Protein AF-0000000077053257 (afdb_homodimer)

Foldseek 3Di:
DAFLLNVLVVQAQEEAEALDQVLCQVLQGQEYEYFLQRLLVVCPDPVCVVLLVVLLVVLCVPQPPDPVSSLVSSVLSSQLSSLVSNCVRHVAAYEGEDQLVCQQPLVVLLVSLVVSQVSNVVVVHHLRRYAYEGELAPSRLNSQLVCVVVVNAYEHELAAALLSLLSNLVSLHQEYEQEQVLLQVLVCVVVVNDDGDQQQRRPSLVRLLQSQQQCLQAVRNHAYEYEHDDAVRVVLSARNGHYYHDYSVRSVVRRPHPDDRPDDGDDNVPRHDPDYRDYDDNVRSVVVCVVVPSSVVSSVVVSVVSNVSSVVSSVVSVVVD/DQFLLNVLVVQAQEEAEALDQVLCQVLQGQEYEYFLQRLLVVCPDPVCVVLLVVLLVVLCVPQPPDPVSSLVSSVLSSQLSSLVSNCVRHVAAYEGEDQLVCQQPLVVLLVSLVVSQVSNVVVVHHLRRYAYEGELDPSRLVSQLVCVVVVNAYEHELAAALLSLLSNLVSLHQEYEQEQVLLQVLVCVVVVNDDGDQQQRRPSLVRLLQSQQQCLQAVRNYAYEYEHDDAVRVVLSARNGHYYHDYSVRSVVRRPHPDDRPDDGDDNVPRHDPDYRDYDDNVRSVVVCVVVPSSVVSSVVVSVVSNVSSVVSSVVSVVVD

Organism: Blastocystis hominis (NCBI:txid12968)

pLDDT: mean 96.33, std 3.47, range [68.38, 98.94]

Structure (mmCIF, N/CA/C/O backbone):
data_AF-0000000077053257-model_v1
#
loop_
_entity.id
_entity.type
_entity.pdbx_description
1 polymer Transaldolase
#
loop_
_atom_site.group_PDB
_atom_site.id
_atom_site.type_symbol
_atom_site.label_atom_id
_atom_site.label_alt_id
_atom_site.label_comp_id
_atom_site.label_asym_id
_atom_site.label_entity_id
_atom_site.label_seq_id
_atom_site.pdbx_PDB_ins_code
_atom_site.Cartn_x
_atom_site.Cartn_y
_atom_site.Cartn_z
_atom_site.occupancy
_atom_site.B_iso_or_equiv
_atom_site.auth_seq_id
_atom_site.auth_comp_id
_atom_site.auth_asym_id
_atom_site.auth_atom_id
_atom_site.pdbx_PDB_model_num
ATOM 1 N N . MET A 1 1 ? 15.492 33.375 32.688 1 68.5 1 MET A N 1
ATOM 2 C CA . MET A 1 1 ? 16.359 32.438 31.984 1 68.5 1 MET A CA 1
ATOM 3 C C . MET A 1 1 ? 15.648 31.859 30.766 1 68.5 1 MET A C 1
ATOM 5 O O . MET A 1 1 ? 14.422 31.688 30.781 1 68.5 1 MET A O 1
ATOM 9 N N . SER A 1 2 ? 16.297 31.734 29.609 1 90.5 2 SER A N 1
ATOM 10 C CA . SER A 1 2 ? 15.695 31.297 28.359 1 90.5 2 SER A CA 1
ATOM 11 C C . SER A 1 2 ? 15.234 29.844 28.438 1 90.5 2 SER A C 1
ATOM 13 O O . SER A 1 2 ? 15.961 28.984 28.953 1 90.5 2 SER A O 1
ATOM 15 N N . SER A 1 3 ? 14 29.578 28.172 1 94.75 3 SER A N 1
ATOM 16 C CA . SER A 1 3 ? 13.445 28.234 28.188 1 94.75 3 SER A CA 1
ATOM 17 C C . SER A 1 3 ? 14.023 27.375 27.078 1 94.75 3 SER A C 1
ATOM 19 O O . SER A 1 3 ? 14.711 27.875 26.188 1 94.75 3 SER A O 1
ATOM 21 N N . ARG A 1 4 ? 13.859 26.078 27.203 1 95.88 4 ARG A N 1
ATOM 22 C CA . ARG A 1 4 ? 14.266 25.188 26.125 1 95.88 4 ARG A CA 1
ATOM 23 C C . ARG A 1 4 ? 13.555 25.531 24.812 1 95.88 4 ARG A C 1
ATOM 25 O O . ARG A 1 4 ? 14.125 25.391 23.734 1 95.88 4 ARG A O 1
ATOM 32 N N . LEU A 1 5 ? 12.305 25.906 24.953 1 95.75 5 LEU A N 1
ATOM 33 C CA . LEU A 1 5 ? 11.555 26.344 23.781 1 95.75 5 LEU A CA 1
ATOM 34 C C . LEU A 1 5 ? 12.227 27.547 23.125 1 95.75 5 LEU A C 1
ATOM 36 O O . LEU A 1 5 ? 12.344 27.594 21.891 1 95.75 5 LEU A O 1
ATOM 40 N N . ASP A 1 6 ? 12.641 28.469 23.953 1 95.25 6 ASP A N 1
ATOM 41 C CA . ASP A 1 6 ? 13.352 29.641 23.438 1 95.25 6 ASP A CA 1
ATOM 42 C C . ASP A 1 6 ? 14.633 29.234 22.719 1 95.25 6 ASP A C 1
ATOM 44 O O . ASP A 1 6 ? 14.953 29.781 21.672 1 95.25 6 ASP A O 1
ATOM 48 N N . LYS A 1 7 ? 15.336 28.328 23.328 1 95.75 7 LYS A N 1
ATOM 49 C CA . LYS A 1 7 ? 16.594 27.875 22.766 1 95.75 7 LYS A CA 1
ATOM 50 C C . LYS A 1 7 ? 16.375 27.203 21.406 1 95.75 7 LYS A C 1
ATOM 52 O O . LYS A 1 7 ? 17.141 27.438 20.469 1 95.75 7 LYS A O 1
ATOM 57 N N . ILE A 1 8 ? 15.391 26.328 21.281 1 96.12 8 ILE A N 1
ATOM 58 C CA . ILE A 1 8 ? 15.055 25.656 20.031 1 96.12 8 ILE A CA 1
ATOM 59 C C . ILE A 1 8 ? 14.633 26.672 18.984 1 96.12 8 ILE A C 1
ATOM 61 O O . ILE A 1 8 ? 15.016 26.578 17.812 1 96.12 8 ILE A O 1
ATOM 65 N N . SER A 1 9 ? 13.883 27.703 19.391 1 94.69 9 SER A N 1
ATOM 66 C CA . SER A 1 9 ? 13.305 28.703 18.5 1 94.69 9 SER A CA 1
ATOM 67 C C . SER A 1 9 ? 14.391 29.562 17.859 1 94.69 9 SER A C 1
ATOM 69 O O . SER A 1 9 ? 14.133 30.25 16.875 1 94.69 9 SER A O 1
ATOM 71 N N . ALA A 1 10 ? 15.578 29.5 18.391 1 93.31 10 ALA A N 1
ATOM 72 C CA . ALA A 1 10 ? 16.688 30.297 17.875 1 93.31 10 ALA A CA 1
ATOM 73 C C . ALA A 1 10 ? 17.172 29.734 16.531 1 93.31 10 ALA A C 1
ATOM 75 O O . ALA A 1 10 ? 17.766 30.453 15.727 1 93.31 10 ALA A O 1
ATOM 76 N N . PHE A 1 11 ? 16.875 28.422 16.297 1 92.88 11 PHE A N 1
ATOM 77 C CA . PHE A 1 11 ? 17.422 27.828 15.086 1 92.88 11 PHE A CA 1
ATOM 78 C C . PHE A 1 11 ? 16.344 27.109 14.289 1 92.88 11 PHE A C 1
ATOM 80 O O . PHE A 1 11 ? 16.562 26.75 13.125 1 92.88 11 PHE A O 1
ATOM 87 N N . THR A 1 12 ? 15.211 26.844 14.867 1 96.06 12 THR A N 1
ATOM 88 C CA . THR A 1 12 ? 14.102 26.141 14.25 1 96.06 12 THR A CA 1
ATOM 89 C C . THR A 1 12 ? 12.812 26.953 14.375 1 96.06 12 THR A C 1
ATOM 91 O O . THR A 1 12 ? 12.516 27.5 15.438 1 96.06 12 THR A O 1
ATOM 94 N N . LYS A 1 13 ? 12.109 27.094 13.312 1 96 13 LYS A N 1
ATOM 95 C CA . LYS A 1 13 ? 10.797 27.734 13.422 1 96 13 LYS A CA 1
ATOM 96 C C . LYS A 1 13 ? 9.781 26.797 14.078 1 96 13 LYS A C 1
ATOM 98 O O . LYS A 1 13 ? 9.555 25.688 13.594 1 96 13 LYS A O 1
ATOM 103 N N . VAL A 1 14 ? 9.195 27.25 15.109 1 95.25 14 VAL A N 1
ATOM 104 C CA . VAL A 1 14 ? 8.25 26.438 15.867 1 95.25 14 VAL A CA 1
ATOM 105 C C . VAL A 1 14 ? 6.84 26.641 15.328 1 95.25 14 VAL A C 1
ATOM 107 O O . VAL A 1 14 ? 6.391 27.781 15.156 1 95.25 14 VAL A O 1
ATOM 110 N N . VAL A 1 15 ? 6.18 25.547 15.008 1 95.75 15 VAL A N 1
ATOM 111 C CA . VAL A 1 15 ? 4.82 25.5 14.484 1 95.75 15 VAL A CA 1
ATOM 112 C C . VAL A 1 15 ? 3.908 24.797 15.484 1 95.75 15 VAL A C 1
ATOM 114 O O . VAL A 1 15 ? 4.305 23.812 16.109 1 95.75 15 VAL A O 1
ATOM 117 N N . ALA A 1 16 ? 2.727 25.312 15.695 1 94 16 ALA A N 1
ATOM 118 C CA . ALA A 1 16 ? 1.785 24.672 16.609 1 94 16 ALA A CA 1
ATOM 119 C C . ALA A 1 16 ? 0.944 23.625 15.883 1 94 16 ALA A C 1
ATOM 121 O O . ALA A 1 16 ? 0.403 23.891 14.812 1 94 16 ALA A O 1
ATOM 122 N N . ASP A 1 17 ? 0.835 22.469 16.453 1 93.75 17 ASP A N 1
ATOM 123 C CA . ASP A 1 17 ? 0.04 21.359 15.922 1 93.75 17 ASP A CA 1
ATOM 124 C C . ASP A 1 17 ? -1.305 21.25 16.641 1 93.75 17 ASP A C 1
ATOM 126 O O . ASP A 1 17 ? -1.546 20.297 17.391 1 93.75 17 ASP A O 1
ATOM 130 N N . THR A 1 18 ? -2.135 22.172 16.438 1 90.12 18 THR A N 1
ATOM 131 C CA . THR A 1 18 ? -3.406 22.219 17.141 1 90.12 18 THR A CA 1
ATOM 132 C C . THR A 1 18 ? -4.41 23.094 16.406 1 90.12 18 THR A C 1
ATOM 134 O O . THR A 1 18 ? -4.02 23.984 15.641 1 90.12 18 THR A O 1
ATOM 137 N N . GLY A 1 19 ? -5.695 22.797 16.547 1 84.25 19 GLY A N 1
ATOM 138 C CA . GLY A 1 19 ? -6.762 23.688 16.141 1 84.25 19 GLY A CA 1
ATOM 139 C C . GLY A 1 19 ? -7.312 24.531 17.281 1 84.25 19 GLY A C 1
ATOM 140 O O . GLY A 1 19 ? -8.242 25.312 17.094 1 84.25 19 GLY A O 1
ATOM 141 N N . ASP A 1 20 ? -6.688 24.375 18.422 1 85.56 20 ASP A N 1
ATOM 142 C CA . ASP A 1 20 ? -7.125 25.078 19.609 1 85.56 20 ASP A CA 1
ATOM 143 C C . ASP A 1 20 ? -6.496 26.469 19.688 1 85.56 20 ASP A C 1
ATOM 145 O O . ASP A 1 20 ? -5.301 26.609 19.969 1 85.56 20 ASP A O 1
ATOM 149 N N . PHE A 1 21 ? -7.34 27.484 19.625 1 90.06 21 PHE A N 1
ATOM 150 C CA . PHE A 1 21 ? -6.863 28.844 19.484 1 90.06 21 PHE A CA 1
ATOM 151 C C . PHE A 1 21 ? -6.176 29.328 20.75 1 90.06 21 PHE A C 1
ATOM 153 O O . PHE A 1 21 ? -5.219 30.094 20.703 1 90.06 21 PHE A O 1
ATOM 160 N N . GLU A 1 22 ? -6.691 28.828 21.891 1 86.69 22 GLU A N 1
ATOM 161 C CA . GLU A 1 22 ? -6.094 29.234 23.156 1 86.69 22 GLU A CA 1
ATOM 162 C C . GLU A 1 22 ? -4.648 28.766 23.266 1 86.69 22 GLU A C 1
ATOM 164 O O . GLU A 1 22 ? -3.783 29.5 23.75 1 86.69 22 GLU A O 1
ATOM 169 N N . SER A 1 23 ? -4.457 27.594 22.844 1 85 23 SER A N 1
ATOM 170 C CA . SER A 1 23 ? -3.1 27.062 22.859 1 85 23 SER A CA 1
ATOM 171 C C . SER A 1 23 ? -2.193 27.812 21.906 1 85 23 SER A C 1
ATOM 173 O O . SER A 1 23 ? -1.011 28.016 22.188 1 85 23 SER A O 1
ATOM 175 N N . ILE A 1 24 ? -2.723 28.203 20.812 1 89.69 24 ILE A N 1
ATOM 176 C CA . ILE A 1 24 ? -1.948 28.953 19.812 1 89.69 24 ILE A CA 1
ATOM 177 C C . ILE A 1 24 ? -1.579 30.328 20.375 1 89.69 24 ILE A C 1
ATOM 179 O O . ILE A 1 24 ? -0.444 30.781 20.219 1 89.69 24 ILE A O 1
ATOM 183 N N . ARG A 1 25 ? -2.461 30.922 21.062 1 90.56 25 ARG A N 1
ATOM 184 C CA . ARG A 1 25 ? -2.207 32.219 21.641 1 90.56 25 ARG A CA 1
ATOM 185 C C . ARG A 1 25 ? -1.138 32.156 22.734 1 90.56 25 ARG A C 1
ATOM 187 O O . ARG A 1 25 ? -0.361 33.094 22.922 1 90.56 25 ARG A O 1
ATOM 194 N N . ALA A 1 26 ? -1.161 31.109 23.422 1 88.81 26 ALA A N 1
ATOM 195 C CA . ALA A 1 26 ? -0.299 30.969 24.578 1 88.81 26 ALA A CA 1
ATOM 196 C C . ALA A 1 26 ? 1.167 30.859 24.172 1 88.81 26 ALA A C 1
ATOM 198 O O . ALA A 1 26 ? 2.049 31.375 24.859 1 88.81 26 ALA A O 1
ATOM 199 N N . TYR A 1 27 ? 1.458 30.219 23.047 1 87.75 27 TYR A N 1
ATOM 200 C CA . TYR A 1 27 ? 2.846 29.891 22.766 1 87.75 27 TYR A CA 1
ATOM 201 C C . TYR A 1 27 ? 3.354 30.672 21.547 1 87.75 27 TYR A C 1
ATOM 203 O O . TYR A 1 27 ? 4.523 30.547 21.172 1 87.75 27 TYR A O 1
ATOM 211 N N . LYS A 1 28 ? 2.57 31.422 20.969 1 85.5 28 LYS A N 1
ATOM 212 C CA . LYS A 1 28 ? 2.885 32.344 19.875 1 85.5 28 LYS A CA 1
ATOM 213 C C . LYS A 1 28 ? 3.73 31.672 18.797 1 85.5 28 LYS A C 1
ATOM 215 O O . LYS A 1 28 ? 4.785 32.188 18.422 1 85.5 28 LYS A O 1
ATOM 220 N N . PRO A 1 29 ? 3.27 30.594 18.297 1 91.5 29 PRO A N 1
ATOM 221 C CA . PRO A 1 29 ? 3.998 29.953 17.203 1 91.5 29 PRO A CA 1
ATOM 222 C C . PRO A 1 29 ? 3.998 30.781 15.922 1 91.5 29 PRO A C 1
ATOM 224 O O . PRO A 1 29 ? 3.158 31.672 15.758 1 91.5 29 PRO A O 1
ATOM 227 N N . VAL A 1 30 ? 4.961 30.531 15.039 1 92.94 30 VAL A N 1
ATOM 228 C CA . VAL A 1 30 ? 5.066 31.281 13.789 1 92.94 30 VAL A CA 1
ATOM 229 C C . VAL A 1 30 ? 3.98 30.812 12.82 1 92.94 30 VAL A C 1
ATOM 231 O O . VAL A 1 30 ? 3.404 31.625 12.094 1 92.94 30 VAL A O 1
ATOM 234 N N . ASP A 1 31 ? 3.764 29.531 12.711 1 95.69 31 ASP A N 1
ATOM 235 C CA . ASP A 1 31 ? 2.801 28.859 11.844 1 95.69 31 ASP A CA 1
ATOM 236 C C . ASP A 1 31 ? 1.923 27.891 12.633 1 95.69 31 ASP A C 1
ATOM 238 O O . ASP A 1 31 ? 2.162 27.656 13.82 1 95.69 31 ASP A O 1
ATOM 242 N N . ALA A 1 32 ? 0.905 27.391 12 1 94.69 32 ALA A N 1
ATOM 243 C CA . ALA A 1 32 ? 0.061 26.359 12.594 1 94.69 32 ALA A CA 1
ATOM 244 C C . ALA A 1 32 ? -0.329 25.312 11.555 1 94.69 32 ALA A C 1
ATOM 246 O O . ALA A 1 32 ? -0.441 25.609 10.367 1 94.69 32 ALA A O 1
ATOM 247 N N . THR A 1 33 ? -0.405 24.141 12 1 93.94 33 THR A N 1
ATOM 248 C CA . THR A 1 33 ? -0.885 23.047 11.148 1 93.94 33 THR A CA 1
ATOM 249 C C . THR A 1 33 ? -2.193 22.484 11.688 1 93.94 33 THR A C 1
ATOM 251 O O . THR A 1 33 ? -2.395 22.406 12.898 1 93.94 33 THR A O 1
ATOM 254 N N . THR A 1 34 ? -3.061 22.156 10.734 1 90.94 34 THR A N 1
ATOM 255 C CA . THR A 1 34 ? -4.273 21.422 11.094 1 90.94 34 THR A CA 1
ATOM 256 C C . THR A 1 34 ? -4.312 20.062 10.391 1 90.94 34 THR A C 1
ATOM 258 O O . THR A 1 34 ? -3.502 19.797 9.5 1 90.94 34 THR A O 1
ATOM 261 N N . ASN A 1 35 ? -5.078 19.172 10.867 1 91.62 35 ASN A N 1
ATOM 262 C CA . ASN A 1 35 ? -5.438 17.906 10.25 1 91.62 35 ASN A CA 1
ATOM 263 C C . ASN A 1 35 ? -6.855 17.484 10.633 1 91.62 35 ASN A C 1
ATOM 265 O O . ASN A 1 35 ? -7.5 18.125 11.461 1 91.62 35 ASN A O 1
ATOM 269 N N . PRO A 1 36 ? -7.398 16.5 9.938 1 92.88 36 PRO A N 1
ATOM 270 C CA . PRO A 1 36 ? -8.781 16.109 10.203 1 92.88 36 PRO A CA 1
ATOM 271 C C . PRO A 1 36 ? -9.047 15.812 11.672 1 92.88 36 PRO A C 1
ATOM 273 O O . PRO A 1 36 ? -10.109 16.141 12.195 1 92.88 36 PRO A O 1
ATOM 276 N N . SER A 1 37 ? -8.102 15.312 12.336 1 92.88 37 SER A N 1
ATOM 277 C CA . SER A 1 37 ? -8.266 14.992 13.75 1 92.88 37 SER A CA 1
ATOM 278 C C . SER A 1 37 ? -8.383 16.266 14.586 1 92.88 37 SER A C 1
ATOM 280 O O . SER A 1 37 ? -9.195 16.328 15.516 1 92.88 37 SER A O 1
ATOM 282 N N . LEU A 1 38 ? -7.582 17.219 14.297 1 91.44 38 LEU A N 1
ATOM 283 C CA . LEU A 1 38 ? -7.574 18.469 15.055 1 91.44 38 LEU A CA 1
ATOM 284 C C . LEU A 1 38 ? -8.844 19.266 14.789 1 91.44 38 LEU A C 1
ATOM 286 O O . LEU A 1 38 ? -9.383 19.906 15.695 1 91.44 38 LEU A O 1
ATOM 290 N N . ILE A 1 39 ? -9.289 19.234 13.539 1 91.62 39 ILE A N 1
ATOM 291 C CA . ILE A 1 39 ? -10.516 19.938 13.18 1 91.62 39 ILE A CA 1
ATOM 292 C C . ILE A 1 39 ? -11.711 19.281 13.875 1 91.62 39 ILE A C 1
ATOM 294 O O . ILE A 1 39 ? -12.594 19.969 14.375 1 91.62 39 ILE A O 1
ATOM 298 N N . LEU A 1 40 ? -11.727 17.906 13.867 1 93.56 40 LEU A N 1
ATOM 299 C CA . LEU A 1 40 ? -12.766 17.172 14.57 1 93.56 40 LEU A CA 1
ATOM 300 C C . LEU A 1 40 ? -12.805 17.547 16.047 1 93.56 40 LEU A C 1
ATOM 302 O O . LEU A 1 40 ? -13.875 17.844 16.578 1 93.56 40 LEU A O 1
ATOM 306 N N . ALA A 1 41 ? -11.648 17.625 16.672 1 91 41 ALA A N 1
ATOM 307 C CA . ALA A 1 41 ? -11.555 17.953 18.094 1 91 41 ALA A CA 1
ATOM 308 C C . ALA A 1 41 ? -12.031 19.375 18.359 1 91 41 ALA A C 1
ATOM 310 O O . ALA A 1 41 ? -12.734 19.625 19.328 1 91 41 ALA A O 1
ATOM 311 N N . ALA A 1 42 ? -11.672 20.281 17.484 1 89 42 ALA A N 1
ATOM 312 C CA . ALA A 1 42 ? -12.023 21.688 17.672 1 89 42 ALA A CA 1
ATOM 313 C C . ALA A 1 42 ? -13.516 21.922 17.406 1 89 42 ALA A C 1
ATOM 315 O O . ALA A 1 42 ? -14.172 22.656 18.156 1 89 42 ALA A O 1
ATOM 316 N N . ALA A 1 43 ? -14.07 21.266 16.406 1 91.06 43 ALA A N 1
ATOM 317 C CA . ALA A 1 43 ? -15.445 21.469 15.953 1 91.06 43 ALA A CA 1
ATOM 318 C C . ALA A 1 43 ? -16.438 20.984 17 1 91.06 43 ALA A C 1
ATOM 320 O O . ALA A 1 43 ? -17.609 21.359 16.984 1 91.06 43 ALA A O 1
ATOM 321 N N . THR A 1 44 ? -15.984 20.156 17.859 1 91.62 44 THR A N 1
ATOM 322 C CA . THR A 1 44 ? -16.875 19.578 18.859 1 91.62 44 THR A CA 1
ATOM 323 C C . THR A 1 44 ? -16.859 20.391 20.141 1 91.62 44 THR A C 1
ATOM 325 O O . THR A 1 44 ? -17.625 20.109 21.078 1 91.62 44 THR A O 1
ATOM 328 N N . LYS A 1 45 ? -16.047 21.406 20.219 1 91.25 45 LYS A N 1
ATOM 329 C CA . LYS A 1 45 ? -16 22.281 21.391 1 91.25 45 LYS A CA 1
ATOM 330 C C . LYS A 1 45 ? -17.062 23.375 21.297 1 91.25 45 LYS A C 1
ATOM 332 O O . LYS A 1 45 ? -17.203 24.031 20.266 1 91.25 45 LYS A O 1
ATOM 337 N N . PRO A 1 46 ? -17.719 23.656 22.422 1 92.12 46 PRO A N 1
ATOM 338 C CA . PRO A 1 46 ? -18.781 24.672 22.406 1 92.12 46 PRO A CA 1
ATOM 339 C C . PRO A 1 46 ? -18.25 26.062 22.047 1 92.12 46 PRO A C 1
ATOM 341 O O . PRO A 1 46 ? -18.969 26.844 21.422 1 92.12 46 PRO A O 1
ATOM 344 N N . GLU A 1 47 ? -17.094 26.328 22.359 1 91.19 47 GLU A N 1
ATOM 345 C CA . GLU A 1 47 ? -16.516 27.656 22.125 1 91.19 47 GLU A CA 1
ATOM 346 C C . GLU A 1 47 ? -16.344 27.938 20.641 1 91.19 47 GLU A C 1
ATOM 348 O O . GLU A 1 47 ? -16.234 29.094 20.234 1 91.19 47 GLU A O 1
ATOM 353 N N . TYR A 1 48 ? -16.438 26.859 19.812 1 92.31 48 TYR A N 1
ATOM 354 C CA . TYR A 1 48 ? -16.234 27.047 18.375 1 92.31 48 TYR A CA 1
ATOM 355 C C . TYR A 1 48 ? -17.531 26.844 17.609 1 92.31 48 TYR A C 1
ATOM 357 O O . TYR A 1 48 ? -17.516 26.734 16.375 1 92.31 48 TYR A O 1
ATOM 365 N N . SER A 1 49 ? -18.688 26.828 18.297 1 94.5 49 SER A N 1
ATOM 366 C CA . SER A 1 49 ? -19.984 26.578 17.688 1 94.5 49 SER A CA 1
ATOM 367 C C . SER A 1 49 ? -20.312 27.641 16.641 1 94.5 49 SER A C 1
ATOM 369 O O . SER A 1 49 ? -20.984 27.359 15.648 1 94.5 49 SER A O 1
ATOM 371 N N . HIS A 1 50 ? -19.828 28.859 16.922 1 95.94 50 HIS A N 1
ATOM 372 C CA . HIS A 1 50 ? -20.109 29.953 15.984 1 95.94 50 HIS A CA 1
ATOM 373 C C . HIS A 1 50 ? -19.438 29.703 14.641 1 95.94 50 HIS A C 1
ATOM 375 O O . HIS A 1 50 ? -19.969 30.109 13.602 1 95.94 50 HIS A O 1
ATOM 381 N N . ILE A 1 51 ? -18.312 29.062 14.617 1 96.62 51 ILE A N 1
ATOM 382 C CA . ILE A 1 51 ? -17.609 28.734 13.383 1 96.62 51 ILE A CA 1
ATOM 383 C C . ILE A 1 51 ? -18.375 27.656 12.633 1 96.62 51 ILE A C 1
ATOM 385 O O . ILE A 1 51 ? -18.531 27.719 11.414 1 96.62 51 ILE A O 1
ATOM 389 N N . VAL A 1 52 ? -18.891 26.688 13.367 1 96.69 52 VAL A N 1
ATOM 390 C CA . VAL A 1 52 ? -19.672 25.609 12.789 1 96.69 52 VAL A CA 1
ATOM 391 C C . VAL A 1 52 ? -20.938 26.156 12.164 1 96.69 52 VAL A C 1
ATOM 393 O O . VAL A 1 52 ? -21.297 25.812 11.039 1 96.69 52 VAL A O 1
ATOM 396 N N . ASP A 1 53 ? -21.562 27.062 12.875 1 97.19 53 ASP A N 1
ATOM 397 C CA . ASP A 1 53 ? -22.797 27.656 12.383 1 97.19 53 ASP A CA 1
ATOM 398 C C . ASP A 1 53 ? -22.547 28.453 11.102 1 97.19 53 ASP A C 1
ATOM 400 O O . ASP A 1 53 ? -23.359 28.391 10.172 1 97.19 53 ASP A O 1
ATOM 404 N N . ALA A 1 54 ? -21.484 29.156 11.141 1 97.94 54 ALA A N 1
ATOM 405 C CA . ALA A 1 54 ? -21.156 29.938 9.961 1 97.94 54 ALA A CA 1
ATOM 406 C C . ALA A 1 54 ? -20.891 29.031 8.758 1 97.94 54 ALA A C 1
ATOM 408 O O . ALA A 1 54 ? -21.281 29.359 7.633 1 97.94 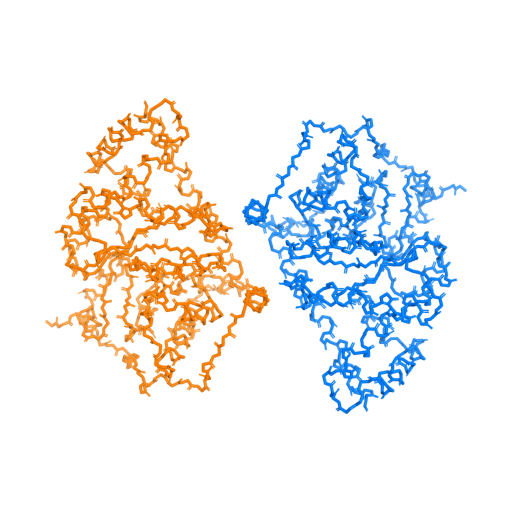54 ALA A O 1
ATOM 409 N N . ALA A 1 55 ? -20.219 27.938 8.953 1 97.88 55 ALA A N 1
ATOM 410 C CA . ALA A 1 55 ? -19.938 26.984 7.883 1 97.88 55 ALA A CA 1
ATOM 411 C C . ALA A 1 55 ? -21.219 26.344 7.355 1 97.88 55 ALA A C 1
ATOM 413 O O . ALA A 1 55 ? -21.359 26.141 6.148 1 97.88 55 ALA A O 1
ATOM 414 N N . ILE A 1 56 ? -22.141 26.062 8.25 1 96 56 ILE A N 1
ATOM 415 C CA . ILE A 1 56 ? -23.422 25.484 7.871 1 96 56 ILE A CA 1
ATOM 416 C C . ILE A 1 56 ? -24.203 26.484 7.004 1 96 56 ILE A C 1
ATOM 418 O O . ILE A 1 56 ? -24.75 26.109 5.969 1 96 56 ILE A O 1
ATOM 422 N N . LYS A 1 57 ? -24.219 27.703 7.465 1 96.56 57 LYS A N 1
ATOM 423 C CA . LYS A 1 57 ? -24.906 28.734 6.699 1 96.56 57 LYS A CA 1
ATOM 424 C C . LYS A 1 57 ? -24.328 28.844 5.289 1 96.56 57 LYS A C 1
ATOM 426 O O . LYS A 1 57 ? -25.078 28.906 4.309 1 96.56 57 LYS A O 1
ATOM 431 N N . TYR A 1 58 ? -23.062 28.891 5.191 1 97.56 58 TYR A N 1
ATOM 432 C CA . TYR A 1 58 ? -22.391 28.969 3.896 1 97.56 58 TYR A CA 1
ATOM 433 C C . TYR A 1 58 ? -22.766 27.781 3.016 1 97.56 58 TYR A C 1
ATOM 435 O O . TYR A 1 58 ? -23.062 27.953 1.831 1 97.56 58 TYR A O 1
ATOM 443 N N . ALA A 1 59 ? -22.688 26.578 3.596 1 97 59 ALA A N 1
ATOM 444 C CA . ALA A 1 59 ? -22.969 25.359 2.838 1 97 59 ALA A CA 1
ATOM 445 C C . ALA A 1 59 ? -24.391 25.375 2.299 1 97 59 ALA A C 1
ATOM 447 O O . ALA A 1 59 ? -24.641 24.953 1.163 1 97 59 ALA A O 1
ATOM 448 N N . ARG A 1 60 ? -25.312 25.859 3.092 1 94.81 60 ARG A N 1
ATOM 449 C CA . ARG A 1 60 ? -26.703 25.938 2.674 1 94.81 60 ARG A CA 1
ATOM 450 C C . ARG A 1 60 ? -26.875 26.922 1.515 1 94.81 60 ARG A C 1
ATOM 452 O O . ARG A 1 60 ? -27.703 26.688 0.625 1 94.81 60 ARG A O 1
ATOM 459 N N . GLU A 1 61 ? -26.109 27.859 1.519 1 95.44 61 GLU A N 1
ATOM 460 C CA . GLU A 1 61 ? -26.219 28.891 0.495 1 95.44 61 GLU A CA 1
ATOM 461 C C . GLU A 1 61 ? -25.562 28.438 -0.812 1 95.44 61 GLU A C 1
ATOM 463 O O . GLU A 1 61 ? -25.953 28.906 -1.891 1 95.44 61 GLU A O 1
ATOM 468 N N . HIS A 1 62 ? -24.641 27.547 -0.762 1 94.69 62 HIS A N 1
ATOM 469 C CA . HIS A 1 62 ? -23.797 27.281 -1.931 1 94.69 62 HIS A CA 1
ATOM 470 C C . HIS A 1 62 ? -24.031 25.875 -2.477 1 94.69 62 HIS A C 1
ATOM 472 O O . HIS A 1 62 ? -23.641 25.578 -3.607 1 94.69 62 HIS A O 1
ATOM 478 N N . ALA A 1 63 ? -24.5 24.844 -1.771 1 90.31 63 ALA A N 1
ATOM 479 C CA . ALA A 1 63 ? -24.594 23.453 -2.213 1 90.31 63 ALA A CA 1
ATOM 480 C C . ALA A 1 63 ? -26.016 23.109 -2.615 1 90.31 63 ALA A C 1
ATOM 482 O O . ALA A 1 63 ? -26.25 22.094 -3.283 1 90.31 63 ALA A O 1
ATOM 483 N N . GLY A 1 64 ? -27.016 23.891 -2.389 1 83.88 64 GLY A N 1
ATOM 484 C CA . GLY A 1 64 ? -28.391 23.562 -2.729 1 83.88 64 GLY A CA 1
ATOM 485 C C . GLY A 1 64 ? -28.953 22.422 -1.911 1 83.88 64 GLY A C 1
ATOM 486 O O . GLY A 1 64 ? -28.703 22.328 -0.707 1 83.88 64 GLY A O 1
ATOM 487 N N . GLU A 1 65 ? -29.703 21.438 -2.629 1 85.12 65 GLU A N 1
ATOM 488 C CA . GLU A 1 65 ? -30.453 20.406 -1.916 1 85.12 65 GLU A CA 1
ATOM 489 C C . GLU A 1 65 ? -29.703 19.078 -1.894 1 85.12 65 GLU A C 1
ATOM 491 O O . GLU A 1 65 ? -30.094 18.141 -1.205 1 85.12 65 GLU A O 1
ATOM 496 N N . ASP A 1 66 ? -28.562 19.047 -2.451 1 90.31 66 ASP A N 1
ATOM 497 C CA . ASP A 1 66 ? -27.781 17.812 -2.473 1 90.31 66 ASP A CA 1
ATOM 498 C C . ASP A 1 66 ? -27.047 17.609 -1.15 1 90.31 66 ASP A C 1
ATOM 500 O O . ASP A 1 66 ? -26.094 18.344 -0.842 1 90.31 66 ASP A O 1
ATOM 504 N N . LYS A 1 67 ? -27.422 16.578 -0.457 1 90.38 67 LYS A N 1
ATOM 505 C CA . LYS A 1 67 ? -26.891 16.344 0.887 1 90.38 67 LYS A CA 1
ATOM 506 C C . LYS A 1 67 ? -25.406 16.047 0.847 1 90.38 67 LYS A C 1
ATOM 508 O O . LYS A 1 67 ? -24.656 16.453 1.739 1 90.38 67 LYS A O 1
ATOM 513 N N . LYS A 1 68 ? -25.031 15.266 -0.164 1 92.62 68 LYS A N 1
ATOM 514 C CA . LYS A 1 68 ? -23.625 14.938 -0.295 1 92.62 68 LYS A CA 1
ATOM 515 C C . LYS A 1 68 ? -22.781 16.188 -0.576 1 92.62 68 LYS A C 1
ATOM 517 O O . LYS A 1 68 ? -21.734 16.375 0.029 1 92.62 68 LYS A O 1
ATOM 522 N N . LEU A 1 69 ? -23.266 17 -1.512 1 94.81 69 LEU A N 1
ATOM 523 C CA . LEU A 1 69 ? -22.562 18.234 -1.843 1 94.81 69 LEU A CA 1
ATOM 524 C C . LEU A 1 69 ? -22.578 19.203 -0.659 1 94.81 69 LEU A C 1
ATOM 526 O O . LEU A 1 69 ? -21.594 19.891 -0.406 1 94.81 69 LEU A O 1
ATOM 530 N N . LEU A 1 70 ? -23.703 19.266 0.014 1 96.19 70 LEU A N 1
ATOM 531 C CA . LEU A 1 70 ? -23.828 20.125 1.189 1 96.19 70 LEU A CA 1
ATOM 532 C C . LEU A 1 70 ? -22.75 19.781 2.221 1 96.19 70 LEU A C 1
ATOM 534 O O . LEU A 1 70 ? -22.078 20.672 2.746 1 96.19 70 LEU A O 1
ATOM 538 N N . MET A 1 71 ? -22.578 18.5 2.52 1 96.62 71 MET A N 1
ATOM 539 C CA . MET A 1 71 ? -21.594 18.047 3.51 1 96.62 71 MET A CA 1
ATOM 540 C C . MET A 1 71 ? -20.172 18.359 3.057 1 96.62 71 MET A C 1
ATOM 542 O O . MET A 1 71 ? -19.344 18.781 3.861 1 96.62 71 MET A O 1
ATOM 546 N N . GLU A 1 72 ? -19.953 18.156 1.792 1 96.38 72 GLU A N 1
ATOM 547 C CA . GLU A 1 72 ? -18.625 18.438 1.245 1 96.38 72 GLU A CA 1
ATOM 548 C C . GLU A 1 72 ? -18.266 19.922 1.383 1 96.38 72 GLU A C 1
ATOM 550 O O . GLU A 1 72 ? -17.172 20.266 1.831 1 96.38 72 GLU A O 1
ATOM 555 N N . VAL A 1 73 ? -19.203 20.781 1.005 1 97.62 73 VAL A N 1
ATOM 556 C CA . VAL A 1 73 ? -19.016 22.219 1.085 1 97.62 73 VAL A CA 1
ATOM 557 C C . VAL A 1 73 ? -18.859 22.641 2.545 1 97.62 73 VAL A C 1
ATOM 559 O O . VAL A 1 73 ? -18.062 23.516 2.869 1 97.62 73 VAL A O 1
ATOM 562 N N . LEU A 1 74 ? -19.641 22.016 3.365 1 97.25 74 LEU A N 1
ATOM 563 C CA . LEU A 1 74 ? -19.609 22.328 4.789 1 97.25 74 LEU A CA 1
ATOM 564 C C . LEU A 1 74 ? -18.25 22.031 5.387 1 97.25 74 LEU A C 1
ATOM 566 O O . LEU A 1 74 ? -17.672 22.875 6.066 1 97.25 74 LEU A O 1
ATOM 570 N N . ILE A 1 75 ? -17.703 20.906 5.113 1 97.25 75 ILE A N 1
ATOM 571 C CA . ILE A 1 75 ? -16.422 20.5 5.664 1 97.25 75 ILE A CA 1
ATOM 572 C C . ILE A 1 75 ? -15.32 21.422 5.129 1 97.25 75 ILE A C 1
ATOM 574 O O . ILE A 1 75 ? -14.43 21.828 5.879 1 97.25 75 ILE A O 1
ATOM 578 N N . ASP A 1 76 ? -15.375 21.734 3.873 1 97.88 76 ASP A N 1
ATOM 579 C CA . ASP A 1 76 ? -14.383 22.625 3.273 1 97.88 76 ASP A CA 1
ATOM 580 C C . ASP A 1 76 ? -14.414 24 3.938 1 97.88 76 ASP A C 1
ATOM 582 O O . ASP A 1 76 ? -13.367 24.531 4.32 1 97.88 76 ASP A O 1
ATOM 586 N N . LYS A 1 77 ? -15.609 24.516 4.047 1 98.06 77 LYS A N 1
ATOM 587 C CA . LYS A 1 77 ? -15.742 25.859 4.613 1 98.06 77 LYS A CA 1
ATOM 588 C C . LYS A 1 77 ? -15.344 25.859 6.09 1 98.06 77 LYS A C 1
ATOM 590 O O . LYS A 1 77 ? -14.75 26.828 6.57 1 98.06 77 LYS A O 1
ATOM 595 N N . LEU A 1 78 ? -15.75 24.844 6.75 1 97.69 78 LEU A N 1
ATOM 596 C CA . LEU A 1 78 ? -15.359 24.719 8.148 1 97.69 78 LEU A CA 1
ATOM 597 C C . LEU A 1 78 ? -13.844 24.766 8.305 1 97.69 78 LEU A C 1
ATOM 599 O O . LEU A 1 78 ? -13.32 25.484 9.156 1 97.69 78 LEU A O 1
ATOM 603 N N . SER A 1 79 ? -13.148 23.984 7.492 1 97.5 79 SER A N 1
ATOM 604 C CA . SER A 1 79 ? -11.688 23.969 7.516 1 97.5 79 SER A CA 1
ATOM 605 C C . SER A 1 79 ? -11.117 25.359 7.227 1 97.5 79 SER A C 1
ATOM 607 O O . SER A 1 79 ? -10.156 25.781 7.871 1 97.5 79 SER A O 1
ATOM 609 N N . VAL A 1 80 ? -11.719 26.047 6.332 1 98.25 80 VAL A N 1
ATOM 610 C CA . VAL A 1 80 ? -11.258 27.375 5.93 1 98.25 80 VAL A CA 1
ATOM 611 C C . VAL A 1 80 ? -11.5 28.359 7.066 1 98.25 80 VAL A C 1
ATOM 613 O O . VAL A 1 80 ? -10.641 29.203 7.363 1 98.25 80 VAL A O 1
ATOM 616 N N . LEU A 1 81 ? -12.648 28.25 7.699 1 97.94 81 LEU A N 1
ATOM 617 C CA . LEU A 1 81 ? -12.961 29.188 8.773 1 97.94 81 LEU A CA 1
ATOM 618 C C . LEU A 1 81 ? -12.062 28.953 9.984 1 97.94 81 LEU A C 1
ATOM 620 O O . LEU A 1 81 ? -11.672 29.906 10.664 1 97.94 81 LEU A O 1
ATOM 624 N N . PHE A 1 82 ? -11.758 27.734 10.289 1 96.5 82 PHE A N 1
ATOM 625 C CA . PHE A 1 82 ? -10.766 27.469 11.328 1 96.5 82 PHE A CA 1
ATOM 626 C C . PHE A 1 82 ? -9.406 28.016 10.938 1 96.5 82 PHE A C 1
ATOM 628 O O . PHE A 1 82 ? -8.711 28.609 11.766 1 96.5 82 PHE A O 1
ATOM 635 N N . GLY A 1 83 ? -9.047 27.781 9.656 1 97.06 83 GLY A N 1
ATOM 636 C CA . GLY A 1 83 ? -7.801 28.359 9.172 1 97.06 83 GLY A CA 1
ATOM 637 C C . GLY A 1 83 ? -7.746 29.875 9.305 1 97.06 83 GLY A C 1
ATOM 638 O O . GLY A 1 83 ? -6.73 30.422 9.727 1 97.06 83 GLY A O 1
ATOM 639 N N . LYS A 1 84 ? -8.812 30.531 8.961 1 97.44 84 LYS A N 1
ATOM 640 C CA . LYS A 1 84 ? -8.906 31.984 9.086 1 97.44 84 LYS A CA 1
ATOM 641 C C . LYS A 1 84 ? -8.711 32.438 10.539 1 97.44 84 LYS A C 1
ATOM 643 O O . LYS A 1 84 ? -7.957 33.375 10.812 1 97.44 84 LYS A O 1
ATOM 648 N N . ALA A 1 85 ? -9.391 31.75 11.438 1 95.75 85 ALA A N 1
ATOM 649 C CA . ALA A 1 85 ? -9.281 32.094 12.852 1 95.75 85 ALA A CA 1
ATOM 650 C C . ALA A 1 85 ? -7.848 31.906 13.344 1 95.75 85 ALA A C 1
ATOM 652 O O . ALA A 1 85 ? -7.352 32.719 14.133 1 95.75 85 ALA A O 1
ATOM 653 N N . ILE A 1 86 ? -7.223 30.875 12.898 1 95.75 86 ILE A N 1
ATOM 654 C CA . ILE A 1 86 ? -5.844 30.594 13.281 1 95.75 86 ILE A CA 1
ATOM 655 C C . ILE A 1 86 ? -4.926 31.688 12.758 1 95.75 86 ILE A C 1
ATOM 657 O O . ILE A 1 86 ? -4.027 32.156 13.461 1 95.75 86 ILE A O 1
ATOM 661 N N . LEU A 1 87 ? -5.176 32.156 11.578 1 96.75 87 LEU A N 1
ATOM 662 C CA . LEU A 1 87 ? -4.332 33.156 10.922 1 96.75 87 LEU A CA 1
ATOM 663 C C . LEU A 1 87 ? -4.465 34.5 11.602 1 96.75 87 LEU A C 1
ATOM 665 O O . LEU A 1 87 ? -3.617 35.375 11.422 1 96.75 87 LEU A O 1
ATOM 669 N N . GLU A 1 88 ? -5.504 34.688 12.367 1 95.25 88 GLU A N 1
ATOM 670 C CA . GLU A 1 88 ? -5.637 35.906 13.164 1 95.25 88 GLU A CA 1
ATOM 671 C C . GLU A 1 88 ? -4.648 35.938 14.328 1 95.25 88 GLU A C 1
ATOM 673 O O . GLU A 1 88 ? -4.355 36.969 14.891 1 95.25 88 GLU A O 1
ATOM 678 N N . ILE A 1 89 ? -4.191 34.781 14.656 1 94.69 89 ILE A N 1
ATOM 679 C CA . ILE A 1 89 ? -3.33 34.656 15.828 1 94.69 89 ILE A CA 1
ATOM 680 C C . ILE A 1 89 ? -1.878 34.5 15.383 1 94.69 89 ILE A C 1
ATOM 682 O O . ILE A 1 89 ? -0.978 35.125 15.945 1 94.69 89 ILE A O 1
ATOM 686 N N . VAL A 1 90 ? -1.611 33.656 14.383 1 95.12 90 VAL A N 1
ATOM 687 C CA . VAL A 1 90 ? -0.24 33.375 13.969 1 95.12 90 VAL A CA 1
ATOM 688 C C . VAL A 1 90 ? 0.171 34.344 12.844 1 95.12 90 VAL A C 1
ATOM 690 O O . VAL A 1 90 ? -0.627 34.625 11.953 1 95.12 90 VAL A O 1
ATOM 693 N N . PRO A 1 91 ? 1.403 34.781 12.844 1 95.62 91 PRO A N 1
ATOM 694 C CA . PRO A 1 91 ? 1.847 35.719 11.812 1 95.62 91 PRO A CA 1
ATOM 695 C C . PRO A 1 91 ? 2.186 35.031 10.492 1 95.62 91 PRO A C 1
ATOM 697 O O . PRO A 1 91 ? 2.23 35.688 9.445 1 95.62 91 PRO A O 1
ATOM 700 N N . GLY A 1 92 ? 2.418 33.781 10.461 1 96.5 92 GLY A N 1
ATOM 701 C CA . GLY A 1 92 ? 2.908 33.062 9.297 1 96.5 92 GLY A CA 1
ATOM 702 C C . GLY A 1 92 ? 1.812 32.344 8.531 1 96.5 92 GLY A C 1
ATOM 703 O O . GLY A 1 92 ? 0.831 32.969 8.117 1 96.5 92 GLY A O 1
ATOM 704 N N . LEU A 1 93 ? 1.948 31.016 8.438 1 97.25 93 LEU A N 1
ATOM 705 C CA . LEU A 1 93 ? 1.116 30.219 7.547 1 97.25 93 LEU A CA 1
ATOM 706 C C . LEU A 1 93 ? 0.245 29.25 8.336 1 97.25 93 LEU A C 1
ATOM 708 O O . LEU A 1 93 ? 0.551 28.938 9.484 1 97.25 93 LEU A O 1
ATOM 712 N N . VAL A 1 94 ? -0.845 28.844 7.707 1 97.56 94 VAL A N 1
ATOM 713 C CA . VAL A 1 94 ? -1.636 27.734 8.219 1 97.56 94 VAL A CA 1
ATOM 714 C C . VAL A 1 94 ? -1.728 26.625 7.168 1 97.56 94 VAL A C 1
ATOM 716 O O . VAL A 1 94 ? -1.86 26.906 5.973 1 97.56 94 VAL A O 1
ATOM 719 N N . SER A 1 95 ? -1.525 25.391 7.578 1 97.94 95 SER A N 1
ATOM 720 C CA . SER A 1 95 ? -1.737 24.234 6.699 1 97.94 95 SER A CA 1
ATOM 721 C C . SER A 1 95 ? -3.168 23.719 6.801 1 97.94 95 SER A C 1
ATOM 723 O O . SER A 1 95 ? -3.629 23.359 7.887 1 97.94 95 SER A O 1
ATOM 725 N N . THR A 1 96 ? -3.844 23.688 5.707 1 97.75 96 THR A N 1
ATOM 726 C CA . THR A 1 96 ? -5.184 23.109 5.602 1 97.75 96 THR A CA 1
ATOM 727 C C . THR A 1 96 ? -5.164 21.828 4.781 1 97.75 96 THR A C 1
ATOM 729 O O . THR A 1 96 ? -4.691 21.828 3.643 1 97.75 96 THR A O 1
ATOM 732 N N . GLU A 1 97 ? -5.688 20.781 5.371 1 97.19 97 GLU A N 1
ATOM 733 C CA . GLU A 1 97 ? -5.492 19.453 4.793 1 97.19 97 GLU A CA 1
ATOM 734 C C . GLU A 1 97 ? -6.656 19.062 3.883 1 97.19 97 GLU A C 1
ATOM 736 O O . GLU A 1 97 ? -7.816 19.266 4.238 1 97.19 97 GLU A O 1
ATOM 741 N N . VAL A 1 98 ? -6.332 18.625 2.689 1 98.06 98 VAL A N 1
ATOM 742 C CA . VAL A 1 98 ? -7.297 18.047 1.756 1 98.06 98 VAL A CA 1
ATOM 743 C C . VAL A 1 98 ? -7.828 16.734 2.305 1 98.06 98 VAL A C 1
ATOM 745 O O . VAL A 1 98 ? -7.09 15.969 2.938 1 98.06 98 VAL A O 1
ATOM 748 N N . ASP A 1 99 ? -9.148 16.469 2.043 1 97.88 99 ASP A N 1
ATOM 749 C CA . ASP A 1 99 ? -9.82 15.25 2.479 1 97.88 99 ASP A CA 1
ATOM 750 C C . ASP A 1 99 ? -8.984 14.016 2.137 1 97.88 99 ASP A C 1
ATOM 752 O O . ASP A 1 99 ? -8.68 13.766 0.968 1 97.88 99 ASP A O 1
ATOM 756 N N . ALA A 1 100 ? -8.719 13.195 3.189 1 98.31 100 ALA A N 1
ATOM 757 C CA . ALA A 1 100 ? -7.848 12.031 3.033 1 98.31 100 ALA A CA 1
ATOM 758 C C . ALA A 1 100 ? -8.453 11.016 2.07 1 98.31 100 ALA A C 1
ATOM 760 O O . ALA A 1 100 ? -7.738 10.219 1.457 1 98.31 100 ALA A O 1
ATOM 761 N N . ARG A 1 101 ? -9.797 11.047 1.833 1 98.31 101 ARG A N 1
ATOM 762 C CA . ARG A 1 101 ? -10.484 10.109 0.946 1 98.31 101 ARG A CA 1
ATOM 763 C C . ARG A 1 101 ? -10.086 10.352 -0.508 1 98.31 101 ARG A C 1
ATOM 765 O O . ARG A 1 101 ? -10.32 9.492 -1.366 1 98.31 101 ARG A O 1
ATOM 772 N N . LEU A 1 102 ? -9.414 11.477 -0.789 1 98.75 102 LEU A N 1
ATOM 773 C CA . LEU A 1 102 ? -9 11.844 -2.141 1 98.75 102 LEU A CA 1
ATOM 774 C C . LEU A 1 102 ? -7.539 11.477 -2.377 1 98.75 102 LEU A C 1
ATOM 776 O O . LEU A 1 102 ? -7 11.727 -3.459 1 98.75 102 LEU A O 1
ATOM 780 N N . SER A 1 103 ? -6.855 10.82 -1.437 1 98.81 103 SER A N 1
ATOM 781 C CA . SER A 1 103 ? -5.406 10.664 -1.387 1 98.81 103 SER A CA 1
ATOM 782 C C . SER A 1 103 ? -4.887 9.906 -2.602 1 98.81 103 SER A C 1
ATOM 784 O O . SER A 1 103 ? -3.688 9.914 -2.883 1 98.81 103 SER A O 1
ATOM 786 N N . PHE A 1 104 ? -5.781 9.234 -3.363 1 98.88 104 PHE A N 1
ATOM 787 C CA . PHE A 1 104 ? -5.324 8.445 -4.496 1 98.88 104 PHE A CA 1
ATOM 788 C C . PHE A 1 104 ? -5.887 8.992 -5.805 1 98.88 104 PHE A C 1
ATOM 790 O O . PHE A 1 104 ? -5.898 8.297 -6.82 1 98.88 104 PHE A O 1
ATOM 797 N N . ASP A 1 105 ? -6.352 10.211 -5.797 1 98.81 105 ASP A N 1
ATOM 798 C CA . ASP A 1 105 ? -6.902 10.875 -6.977 1 98.81 105 ASP A CA 1
ATOM 799 C C . ASP A 1 105 ? -6.258 12.242 -7.188 1 98.81 105 ASP A C 1
ATOM 801 O O . ASP A 1 105 ? -6.723 13.25 -6.645 1 98.81 105 ASP A O 1
ATOM 805 N N . THR A 1 106 ? -5.285 12.258 -8.086 1 98.88 106 THR A N 1
ATOM 806 C CA . THR A 1 106 ? -4.504 13.469 -8.32 1 98.88 106 THR A CA 1
ATOM 807 C C . THR A 1 106 ? -5.41 14.625 -8.719 1 98.88 106 THR A C 1
ATOM 809 O O . THR A 1 106 ? -5.324 15.719 -8.148 1 98.88 106 THR A O 1
ATOM 812 N N . GLN A 1 107 ? -6.293 14.406 -9.617 1 98.88 107 GLN A N 1
ATOM 813 C CA . GLN A 1 107 ? -7.129 15.477 -10.164 1 98.88 107 GLN A CA 1
ATOM 814 C C . GLN A 1 107 ? -8.102 16 -9.117 1 98.88 107 GLN A C 1
ATOM 816 O O . GLN A 1 107 ? -8.32 17.219 -9.023 1 98.88 107 GLN A O 1
ATOM 821 N N . LYS A 1 108 ? -8.664 15.094 -8.336 1 98.81 108 LYS A N 1
ATOM 822 C CA . LYS A 1 108 ? -9.602 15.539 -7.312 1 98.81 108 LYS A CA 1
ATOM 823 C C . LYS A 1 108 ? -8.883 16.297 -6.195 1 98.81 108 LYS A C 1
ATOM 825 O O . LYS A 1 108 ? -9.438 17.234 -5.621 1 98.81 108 LYS A O 1
ATOM 830 N N . MET A 1 109 ? -7.641 15.914 -5.891 1 98.88 109 MET A N 1
ATOM 831 C CA . MET A 1 109 ? -6.875 16.656 -4.898 1 98.88 109 MET A CA 1
ATOM 832 C C . MET A 1 109 ? -6.574 18.078 -5.395 1 98.88 109 MET A C 1
ATOM 834 O O . MET A 1 109 ? -6.688 19.047 -4.641 1 98.88 109 MET A O 1
ATOM 838 N N . ILE A 1 110 ? -6.219 18.188 -6.68 1 98.94 110 ILE A N 1
ATOM 839 C CA . ILE A 1 110 ? -5.941 19.484 -7.277 1 98.94 110 ILE A CA 1
ATOM 840 C C . ILE A 1 110 ? -7.191 20.359 -7.227 1 98.94 110 ILE A C 1
ATOM 842 O O . ILE A 1 110 ? -7.137 21.516 -6.801 1 98.94 110 ILE A O 1
ATOM 846 N N . ALA A 1 111 ? -8.289 19.766 -7.645 1 98.88 111 ALA A N 1
ATOM 847 C CA . ALA A 1 111 ? -9.555 20.5 -7.656 1 98.88 111 ALA A CA 1
ATOM 848 C C . ALA A 1 111 ? -9.93 20.969 -6.254 1 98.88 111 ALA A C 1
ATOM 850 O O . ALA A 1 111 ? -10.375 22.094 -6.062 1 98.88 111 ALA A O 1
ATOM 851 N N . LYS A 1 112 ? -9.797 20.094 -5.312 1 98.75 112 LYS A N 1
ATOM 852 C CA . LYS A 1 112 ? -10.125 20.422 -3.93 1 98.75 112 LYS A CA 1
ATOM 853 C C . LYS A 1 112 ? -9.227 21.531 -3.398 1 98.75 112 LYS A C 1
ATOM 855 O O . LYS A 1 112 ? -9.695 22.438 -2.699 1 98.75 112 LYS A O 1
ATOM 860 N N . ALA A 1 113 ? -7.945 21.438 -3.686 1 98.88 113 ALA A N 1
ATOM 861 C CA . ALA A 1 113 ? -7 22.469 -3.27 1 98.88 113 ALA A CA 1
ATOM 862 C C . ALA A 1 113 ? -7.402 23.844 -3.814 1 98.88 113 ALA A C 1
ATOM 864 O O . ALA A 1 113 ? -7.402 24.828 -3.082 1 98.88 113 ALA A O 1
ATOM 865 N N . ARG A 1 114 ? -7.723 23.891 -5.082 1 98.88 114 ARG A N 1
ATOM 866 C CA . ARG A 1 114 ? -8.148 25.141 -5.719 1 98.88 114 ARG A CA 1
ATOM 867 C C . ARG A 1 114 ? -9.414 25.672 -5.066 1 98.88 114 ARG A C 1
ATOM 869 O O . ARG A 1 114 ? -9.555 26.891 -4.871 1 98.88 114 ARG A O 1
ATOM 876 N N . THR A 1 115 ? -10.328 24.781 -4.738 1 98.69 115 THR A N 1
ATOM 877 C CA . THR A 1 115 ? -11.562 25.156 -4.066 1 98.69 115 THR A CA 1
ATOM 878 C C . THR A 1 115 ? -11.266 25.781 -2.705 1 98.69 115 THR A C 1
ATOM 880 O O . THR A 1 115 ? -11.82 26.828 -2.355 1 98.69 115 THR A O 1
ATOM 883 N N . LEU A 1 116 ? -10.391 25.172 -1.943 1 98.81 116 LEU A N 1
ATOM 884 C CA . LEU A 1 116 ? -10.023 25.688 -0.629 1 98.81 116 LEU A CA 1
ATOM 885 C C . LEU A 1 116 ? -9.383 27.078 -0.744 1 98.81 116 LEU A C 1
ATOM 887 O O . LEU A 1 116 ? -9.703 27.969 0.032 1 98.81 116 LEU A O 1
ATOM 891 N N . ILE A 1 117 ? -8.5 27.234 -1.718 1 98.88 117 ILE A N 1
ATOM 892 C CA . ILE A 1 117 ? -7.824 28.5 -1.918 1 98.88 117 ILE A CA 1
ATOM 893 C C . ILE A 1 117 ? -8.852 29.578 -2.26 1 98.88 117 ILE A C 1
ATOM 895 O O . ILE A 1 117 ? -8.789 30.703 -1.741 1 98.88 117 ILE A O 1
ATOM 899 N N . LYS A 1 118 ? -9.789 29.219 -3.113 1 98.75 118 LYS A N 1
ATOM 900 C CA . LYS A 1 118 ? -10.852 30.156 -3.465 1 98.75 118 LYS A CA 1
ATOM 901 C C . LYS A 1 118 ? -11.656 30.562 -2.234 1 98.75 118 LYS A C 1
ATOM 903 O O . LYS A 1 118 ? -12 31.734 -2.068 1 98.75 118 LYS A O 1
ATOM 908 N N . MET A 1 119 ? -11.984 29.641 -1.394 1 98.62 119 MET A N 1
ATOM 909 C CA . MET A 1 119 ? -12.742 29.922 -0.178 1 98.62 119 MET A CA 1
ATOM 910 C C . MET A 1 119 ? -11.953 30.844 0.756 1 98.62 119 MET A C 1
ATOM 912 O O . MET A 1 119 ? -12.531 31.719 1.409 1 98.62 119 MET A O 1
ATOM 916 N N . TYR A 1 120 ? -10.648 30.625 0.84 1 98.81 120 TYR A N 1
ATOM 917 C CA . TYR A 1 120 ? -9.812 31.516 1.626 1 98.81 120 TYR A CA 1
ATOM 918 C C . TYR A 1 120 ? -9.844 32.938 1.05 1 98.81 120 TYR A C 1
ATOM 920 O O . TYR A 1 120 ? -9.93 33.906 1.794 1 98.81 120 TYR A O 1
ATOM 928 N N . GLU A 1 121 ? -9.75 33 -0.274 1 98.69 121 GLU A N 1
ATOM 929 C CA . GLU A 1 121 ? -9.805 34.312 -0.939 1 98.69 121 GLU A CA 1
ATOM 930 C C . GLU A 1 121 ? -11.109 35.031 -0.639 1 98.69 121 GLU A C 1
ATOM 932 O O . GLU A 1 121 ? -11.125 36.25 -0.445 1 98.69 121 GLU A O 1
ATOM 937 N N . GLU A 1 122 ? -12.195 34.281 -0.605 1 98.44 122 GLU A N 1
ATOM 938 C CA . GLU A 1 122 ? -13.5 34.844 -0.268 1 98.44 122 GLU A CA 1
ATOM 939 C C . GLU A 1 122 ? -13.492 35.438 1.138 1 98.44 122 GLU A C 1
ATOM 941 O O . GLU A 1 122 ? -14.273 36.344 1.435 1 98.44 122 GLU A O 1
ATOM 946 N N . GLU A 1 123 ? -12.641 34.938 1.983 1 98.38 123 GLU A N 1
ATOM 947 C CA . GLU A 1 123 ? -12.516 35.406 3.354 1 98.38 123 GLU A CA 1
ATOM 948 C C . GLU A 1 123 ? -11.469 36.531 3.455 1 98.38 123 GLU A C 1
ATOM 950 O O . GLU A 1 123 ? -11.133 36.969 4.555 1 98.38 123 GLU A O 1
ATOM 955 N N . GLY A 1 124 ? -10.867 36.875 2.391 1 98.31 124 GLY A N 1
ATOM 956 C CA . GLY A 1 124 ? -9.891 37.969 2.346 1 98.31 124 GLY A CA 1
ATOM 957 C C . GLY A 1 124 ? -8.484 37.5 2.676 1 98.31 124 GLY A C 1
ATOM 958 O O . GLY A 1 124 ? -7.648 38.312 3.09 1 98.31 124 GLY A O 1
ATOM 959 N N . ILE A 1 125 ? -8.234 36.281 2.535 1 98.56 125 ILE A N 1
ATOM 960 C CA . ILE A 1 125 ? -6.934 35.719 2.887 1 98.56 125 ILE A CA 1
ATOM 961 C C . ILE A 1 125 ? -6.199 35.281 1.62 1 98.56 125 ILE A C 1
ATOM 963 O O . ILE A 1 125 ? -6.738 34.5 0.818 1 98.56 125 ILE A O 1
ATOM 967 N N . SER A 1 126 ? -4.996 35.75 1.437 1 98.19 126 SER A N 1
ATOM 968 C CA . SER A 1 126 ? -4.168 35.406 0.284 1 98.19 126 SER A CA 1
ATOM 969 C C . SER A 1 126 ? -3.674 33.969 0.357 1 98.19 126 SER A C 1
ATOM 971 O O . SER A 1 126 ? -3.334 33.5 1.436 1 98.19 126 SER A O 1
ATOM 973 N N . LYS A 1 127 ? -3.512 33.344 -0.841 1 98.19 127 LYS A N 1
ATOM 974 C CA . LYS A 1 127 ? -2.977 32 -0.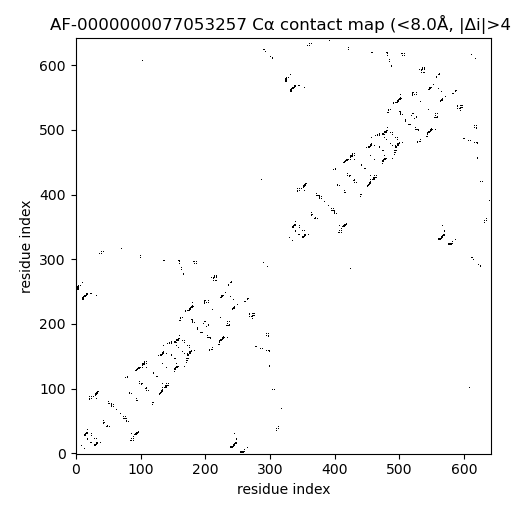913 1 98.19 127 LYS A CA 1
ATOM 975 C C . LYS A 1 127 ? -1.562 31.938 -0.346 1 98.19 127 LYS A C 1
ATOM 977 O O . LYS A 1 127 ? -1.094 30.859 0.051 1 98.19 127 LYS A O 1
ATOM 982 N N . ASP A 1 128 ? -0.909 33.031 -0.242 1 98 128 ASP A N 1
ATOM 983 C CA . ASP A 1 128 ? 0.463 33.094 0.253 1 98 128 ASP A CA 1
ATOM 984 C C . ASP A 1 128 ? 0.525 32.75 1.74 1 98 128 ASP A C 1
ATOM 986 O O . ASP A 1 128 ? 1.6 32.469 2.273 1 98 128 ASP A O 1
ATOM 990 N N . ARG A 1 129 ? -0.615 32.781 2.428 1 98.25 129 ARG A N 1
ATOM 991 C CA . ARG A 1 129 ? -0.678 32.469 3.855 1 98.25 129 ARG A CA 1
ATOM 992 C C . ARG A 1 129 ? -1.145 31.047 4.102 1 98.25 129 ARG A C 1
ATOM 994 O O . ARG A 1 129 ? -1.297 30.625 5.25 1 98.25 129 ARG A O 1
ATOM 1001 N N . ILE A 1 130 ? -1.338 30.297 2.955 1 98.69 130 ILE A N 1
ATOM 1002 C CA . ILE A 1 130 ? -1.955 28.984 3.076 1 98.69 130 ILE A CA 1
ATOM 1003 C C . ILE A 1 130 ? -1.006 27.906 2.535 1 98.69 130 ILE A C 1
ATOM 1005 O O . ILE A 1 130 ? -0.394 28.094 1.479 1 98.69 130 ILE A O 1
ATOM 1009 N N . LEU A 1 131 ? -0.839 26.859 3.258 1 98.69 131 LEU A N 1
ATOM 1010 C CA . LEU A 1 131 ? -0.293 25.625 2.725 1 98.69 131 LEU A CA 1
ATOM 1011 C C . LEU A 1 131 ? -1.388 24.578 2.562 1 98.69 131 LEU A C 1
ATOM 1013 O O . LEU A 1 131 ? -2.158 24.328 3.492 1 98.69 131 LEU A O 1
ATOM 1017 N N . ILE A 1 132 ? -1.517 24.047 1.385 1 98.88 132 ILE A N 1
ATOM 1018 C CA . ILE A 1 132 ? -2.412 22.906 1.156 1 98.88 132 ILE A CA 1
ATOM 1019 C C . ILE A 1 132 ? -1.715 21.609 1.55 1 98.88 132 ILE A C 1
ATOM 1021 O O . ILE A 1 132 ? -0.67 21.266 0.994 1 98.88 132 ILE A O 1
ATOM 1025 N N . LYS A 1 133 ? -2.27 20.969 2.518 1 98.75 133 LYS A N 1
ATOM 1026 C CA . LYS A 1 133 ? -1.692 19.734 3.045 1 98.75 133 LYS A CA 1
ATOM 1027 C C . LYS A 1 133 ? -2.236 18.516 2.311 1 98.75 133 LYS A C 1
ATOM 1029 O O . LYS A 1 133 ? -3.451 18.328 2.221 1 98.75 133 LYS A O 1
ATOM 1034 N N . LEU A 1 134 ? -1.358 17.719 1.744 1 98.81 134 LEU A N 1
ATOM 1035 C CA . LEU A 1 134 ? -1.687 16.531 0.974 1 98.81 134 LEU A CA 1
ATOM 1036 C C . LEU A 1 134 ? -0.94 15.312 1.512 1 98.81 134 LEU A C 1
ATOM 1038 O O . LEU A 1 134 ? 0.222 15.422 1.909 1 98.81 134 LEU A O 1
ATOM 1042 N N . ALA A 1 135 ? -1.634 14.117 1.526 1 98.75 135 ALA A N 1
ATOM 1043 C CA . ALA A 1 135 ? -0.926 12.883 1.859 1 98.75 135 ALA A CA 1
ATOM 1044 C C . ALA A 1 135 ? 0.173 12.586 0.842 1 98.75 135 ALA A C 1
ATOM 1046 O O . ALA A 1 135 ? -0.013 12.797 -0.359 1 98.75 135 ALA A O 1
ATOM 1047 N N . THR A 1 136 ? 1.311 12.055 1.314 1 98.88 136 THR A N 1
ATOM 1048 C CA . THR A 1 136 ? 2.451 11.844 0.432 1 98.88 136 THR A CA 1
ATOM 1049 C C . THR A 1 136 ? 2.336 10.5 -0.286 1 98.88 136 THR A C 1
ATOM 1051 O O . THR A 1 136 ? 3.244 9.664 -0.21 1 98.88 136 THR A O 1
ATOM 1054 N N . THR A 1 137 ? 1.249 10.234 -0.96 1 98.88 137 THR A N 1
ATOM 1055 C CA . THR A 1 137 ? 1.122 9.211 -1.986 1 98.88 137 THR A CA 1
ATOM 1056 C C . THR A 1 137 ? 1.709 9.688 -3.311 1 98.88 137 THR A C 1
ATOM 1058 O O . THR A 1 137 ? 2.066 10.859 -3.447 1 98.88 137 THR A O 1
ATOM 1061 N N . TRP A 1 138 ? 1.916 8.766 -4.238 1 98.88 138 TRP A N 1
ATOM 1062 C CA . TRP A 1 138 ? 2.365 9.211 -5.551 1 98.88 138 TRP A CA 1
ATOM 1063 C C . TRP A 1 138 ? 1.408 10.242 -6.133 1 98.88 138 TRP A C 1
ATOM 1065 O O . TRP A 1 138 ? 1.841 11.234 -6.723 1 98.88 138 TRP A O 1
ATOM 1075 N N . GLU A 1 139 ? 0.095 9.984 -5.957 1 98.94 139 GLU A N 1
ATOM 1076 C CA . GLU A 1 139 ? -0.931 10.891 -6.461 1 98.94 139 GLU A CA 1
ATOM 1077 C C . GLU A 1 139 ? -0.844 12.25 -5.781 1 98.94 139 GLU A C 1
ATOM 1079 O O . GLU A 1 139 ? -1.029 13.289 -6.426 1 98.94 139 GLU A O 1
ATOM 1084 N N . GLY A 1 140 ? -0.591 12.242 -4.457 1 98.88 140 GLY A N 1
ATOM 1085 C CA . GLY A 1 140 ? -0.401 13.492 -3.746 1 98.88 140 GLY A CA 1
ATOM 1086 C C . GLY A 1 140 ? 0.809 14.273 -4.227 1 98.88 140 GLY A C 1
ATOM 1087 O O . GLY A 1 140 ? 0.759 15.5 -4.336 1 98.88 140 GLY A O 1
ATOM 1088 N N . ILE A 1 141 ? 1.896 13.562 -4.512 1 98.94 141 ILE A N 1
ATOM 1089 C CA . ILE A 1 141 ? 3.119 14.172 -5.023 1 98.94 141 ILE A CA 1
ATOM 1090 C C . ILE A 1 141 ? 2.85 14.805 -6.387 1 98.94 141 ILE A C 1
ATOM 1092 O O . ILE A 1 141 ? 3.273 15.93 -6.652 1 98.94 141 ILE A O 1
ATOM 1096 N N . GLU A 1 142 ? 2.125 14.109 -7.199 1 98.88 142 GLU A N 1
ATOM 1097 C CA . GLU A 1 142 ? 1.801 14.641 -8.516 1 98.88 142 GLU A CA 1
ATOM 1098 C C . GLU A 1 142 ? 0.854 15.836 -8.422 1 98.88 142 GLU A C 1
ATOM 1100 O O . GLU A 1 142 ? 0.941 16.766 -9.219 1 98.88 142 GLU A O 1
ATOM 1105 N N . ALA A 1 143 ? -0.077 15.773 -7.5 1 98.94 143 ALA A N 1
ATOM 1106 C CA . ALA A 1 143 ? -0.929 16.938 -7.258 1 98.94 143 ALA A CA 1
ATOM 1107 C C . ALA A 1 143 ? -0.099 18.141 -6.848 1 98.94 143 ALA A C 1
ATOM 1109 O O . ALA A 1 143 ? -0.334 19.25 -7.328 1 98.94 143 ALA A O 1
ATOM 1110 N N . ALA A 1 144 ? 0.873 17.922 -5.984 1 98.94 144 ALA A N 1
ATOM 1111 C CA . ALA A 1 144 ? 1.741 19 -5.523 1 98.94 144 ALA A CA 1
ATOM 1112 C C . ALA A 1 144 ? 2.529 19.609 -6.68 1 98.94 144 ALA A C 1
ATOM 1114 O O . ALA A 1 144 ? 2.783 20.812 -6.703 1 98.94 144 ALA A O 1
ATOM 1115 N N . ARG A 1 145 ? 2.959 18.734 -7.621 1 98.88 145 ARG A N 1
ATOM 1116 C CA . ARG A 1 145 ? 3.662 19.234 -8.805 1 98.88 145 ARG A CA 1
ATOM 1117 C C . ARG A 1 145 ? 2.857 20.312 -9.508 1 98.88 145 ARG A C 1
ATOM 1119 O O . ARG A 1 145 ? 3.387 21.391 -9.82 1 98.88 145 ARG A O 1
ATOM 1126 N N . VAL A 1 146 ? 1.623 20.078 -9.711 1 98.94 146 VAL A N 1
ATOM 1127 C CA . VAL A 1 146 ? 0.745 20.984 -10.438 1 98.94 146 VAL A CA 1
ATOM 1128 C C . VAL A 1 146 ? 0.454 22.219 -9.586 1 98.94 146 VAL A C 1
ATOM 1130 O O . VAL A 1 146 ? 0.544 23.344 -10.07 1 98.94 146 VAL A O 1
ATOM 1133 N N . LEU A 1 147 ? 0.127 22 -8.336 1 98.94 147 LEU A N 1
ATOM 1134 C CA . LEU A 1 147 ? -0.276 23.094 -7.449 1 98.94 147 LEU A CA 1
ATOM 1135 C C . LEU A 1 147 ? 0.878 24.062 -7.219 1 98.94 147 LEU A C 1
ATOM 1137 O O . LEU A 1 147 ? 0.688 25.281 -7.25 1 98.94 147 LEU A O 1
ATOM 1141 N N . GLU A 1 148 ? 2.082 23.516 -7.008 1 98.88 148 GLU A N 1
ATOM 1142 C CA . GLU A 1 148 ? 3.248 24.375 -6.812 1 98.88 148 GLU A CA 1
ATOM 1143 C C . GLU A 1 148 ? 3.5 25.25 -8.031 1 98.88 148 GLU A C 1
ATOM 1145 O O . GLU A 1 148 ? 3.865 26.422 -7.902 1 98.88 148 GLU A O 1
ATOM 1150 N N . ALA A 1 149 ? 3.316 24.719 -9.172 1 98.62 149 ALA A N 1
ATOM 1151 C CA . ALA A 1 149 ? 3.496 25.469 -10.414 1 98.62 149 ALA A CA 1
ATOM 1152 C C . ALA A 1 149 ? 2.473 26.594 -10.523 1 98.62 149 ALA A C 1
ATOM 1154 O O . ALA A 1 149 ? 2.729 27.609 -11.172 1 98.62 149 ALA A O 1
ATOM 1155 N N . GLU A 1 150 ? 1.341 26.453 -9.844 1 98.5 150 GLU A N 1
ATOM 1156 C CA . GLU A 1 150 ? 0.276 27.453 -9.852 1 98.5 150 GLU A CA 1
ATOM 1157 C C . GLU A 1 150 ? 0.458 28.469 -8.727 1 98.5 150 GLU A C 1
ATOM 1159 O O . GLU A 1 150 ? -0.336 29.406 -8.594 1 98.5 150 GLU A O 1
ATOM 1164 N N . GLY A 1 151 ? 1.452 28.234 -7.941 1 98.5 151 GLY A N 1
ATOM 1165 C CA . GLY A 1 151 ? 1.696 29.125 -6.82 1 98.5 151 GLY A CA 1
ATOM 1166 C C . GLY A 1 151 ? 0.908 28.75 -5.578 1 98.5 151 GLY A C 1
ATOM 1167 O O . GLY A 1 151 ? 0.825 29.547 -4.629 1 98.5 151 GLY A O 1
ATOM 1168 N N . ILE A 1 152 ? 0.194 27.672 -5.625 1 98.81 152 ILE A N 1
ATOM 1169 C CA . ILE A 1 152 ? -0.446 27.109 -4.438 1 98.81 152 ILE A CA 1
ATOM 1170 C C . ILE A 1 152 ? 0.538 26.203 -3.693 1 98.81 152 ILE A C 1
ATOM 1172 O O . ILE A 1 152 ? 0.823 25.094 -4.137 1 98.81 152 ILE A O 1
ATOM 1176 N N . HIS A 1 153 ? 1.017 26.641 -2.578 1 98.69 153 HIS A N 1
ATOM 1177 C CA . HIS A 1 153 ? 2.096 25.953 -1.868 1 98.69 153 HIS A CA 1
ATOM 1178 C C . HIS A 1 153 ? 1.567 24.766 -1.07 1 98.69 153 HIS A C 1
ATOM 1180 O O . HIS A 1 153 ? 0.464 24.828 -0.522 1 98.69 153 HIS A O 1
ATOM 1186 N N . CYS A 1 154 ? 2.381 23.703 -1.038 1 98.88 154 CYS A N 1
ATOM 1187 C CA . CYS A 1 154 ? 1.888 22.438 -0.498 1 98.88 154 CYS A CA 1
ATOM 1188 C C . CYS A 1 154 ? 2.727 22 0.693 1 98.88 154 CYS A C 1
ATOM 1190 O O . CYS A 1 154 ? 3.928 22.266 0.746 1 98.88 154 CYS A O 1
ATOM 1192 N N . ASN A 1 155 ? 2.088 21.406 1.706 1 98.81 155 ASN A N 1
ATOM 1193 C CA . ASN A 1 155 ? 2.645 20.641 2.809 1 98.81 155 ASN A CA 1
ATOM 1194 C C . ASN A 1 155 ? 2.373 19.141 2.639 1 98.81 155 ASN A C 1
ATOM 1196 O O . ASN A 1 155 ? 1.246 18.688 2.84 1 98.81 155 ASN A O 1
ATOM 1200 N N . LEU A 1 156 ? 3.373 18.375 2.27 1 98.88 156 LEU A N 1
ATOM 1201 C CA . LEU A 1 156 ? 3.188 16.938 2.072 1 98.88 156 LEU A CA 1
ATOM 1202 C C . LEU A 1 156 ? 3.301 16.188 3.395 1 98.88 156 LEU A C 1
ATOM 1204 O O . LEU A 1 156 ? 4.383 16.109 3.982 1 98.88 156 LEU A O 1
ATOM 1208 N N . THR A 1 157 ? 2.166 15.625 3.834 1 98.75 157 THR A N 1
ATOM 1209 C CA . THR A 1 157 ? 2.025 15 5.145 1 98.75 157 THR A CA 1
ATOM 1210 C C . THR A 1 157 ? 1.936 13.484 5.016 1 98.75 157 THR A C 1
ATOM 1212 O O . THR A 1 157 ? 1.999 12.945 3.908 1 98.75 157 THR A O 1
ATOM 1215 N N . LEU A 1 158 ? 1.904 12.789 6.145 1 98.69 158 LEU A N 1
ATOM 1216 C CA . LEU A 1 158 ? 1.941 11.328 6.164 1 98.69 158 LEU A CA 1
ATOM 1217 C C . LEU A 1 158 ? 3.172 10.805 5.43 1 98.69 158 LEU A C 1
ATOM 1219 O O . LEU A 1 158 ? 3.053 9.977 4.523 1 98.69 158 LEU A O 1
ATOM 1223 N N . LEU A 1 159 ? 4.242 11.438 5.785 1 98.88 159 LEU A N 1
ATOM 1224 C CA . LEU A 1 159 ? 5.539 11.07 5.23 1 98.88 159 LEU A CA 1
ATOM 1225 C C . LEU A 1 159 ? 6.348 10.25 6.227 1 98.88 159 LEU A C 1
ATOM 1227 O O . LEU A 1 159 ? 6.617 10.703 7.34 1 98.88 159 LEU A O 1
ATOM 1231 N N . PHE A 1 160 ? 6.785 9.016 5.805 1 98.88 160 PHE A N 1
ATOM 1232 C CA . PHE A 1 160 ? 7.383 8.055 6.723 1 98.88 160 PHE A CA 1
ATOM 1233 C C . PHE A 1 160 ? 8.672 7.492 6.148 1 98.88 160 PHE A C 1
ATOM 1235 O O . PHE A 1 160 ? 9.438 6.836 6.859 1 98.88 160 PHE A O 1
ATOM 1242 N N . SER A 1 161 ? 8.953 7.785 4.859 1 98.19 161 SER A N 1
ATOM 1243 C CA . SER A 1 161 ? 10.094 7.105 4.246 1 98.19 161 SER A CA 1
ATOM 1244 C C . SER A 1 161 ? 10.938 8.078 3.432 1 98.19 161 SER A C 1
ATOM 1246 O O . SER A 1 161 ? 10.461 9.141 3.035 1 98.19 161 SER A O 1
ATOM 1248 N N . PHE A 1 162 ? 12.18 7.668 3.227 1 98.31 162 PHE A N 1
ATOM 1249 C CA . PHE A 1 162 ? 13.141 8.445 2.455 1 98.31 162 PHE A CA 1
ATOM 1250 C C . PHE A 1 162 ? 12.664 8.625 1.02 1 98.31 162 PHE A C 1
ATOM 1252 O O . PHE A 1 162 ? 12.828 9.703 0.438 1 98.31 162 PHE A O 1
ATOM 1259 N N . CYS A 1 163 ? 12.008 7.633 0.425 1 98.25 163 CYS A N 1
ATOM 1260 C CA . CYS A 1 163 ? 11.57 7.719 -0.962 1 98.25 163 CYS A CA 1
ATOM 1261 C C . CYS A 1 163 ? 10.477 8.773 -1.124 1 98.25 163 CYS A C 1
ATOM 1263 O O . CYS A 1 163 ? 10.414 9.453 -2.15 1 98.25 163 CYS A O 1
ATOM 1265 N N . GLN A 1 164 ? 9.625 8.875 -0.173 1 98.88 164 GLN A N 1
ATOM 1266 C CA . GLN A 1 164 ? 8.625 9.938 -0.193 1 98.88 164 GLN A CA 1
ATOM 1267 C C . GLN A 1 164 ? 9.289 11.312 -0.227 1 98.88 164 GLN A C 1
ATOM 1269 O O . GLN A 1 164 ? 8.859 12.188 -0.977 1 98.88 164 GLN A O 1
ATOM 1274 N N . ALA A 1 165 ? 10.297 11.438 0.635 1 98.88 165 ALA A N 1
ATOM 1275 C CA . ALA A 1 165 ? 11.008 12.711 0.704 1 98.88 165 ALA A CA 1
ATOM 1276 C C . ALA A 1 165 ? 11.703 13.031 -0.621 1 98.88 165 ALA A C 1
ATOM 1278 O O . ALA A 1 165 ? 11.68 14.172 -1.081 1 98.88 165 ALA A O 1
ATOM 1279 N N . VAL A 1 166 ? 12.328 12.031 -1.219 1 98.75 166 VAL A N 1
ATOM 1280 C CA . VAL A 1 166 ? 12.992 12.188 -2.506 1 98.75 166 VAL A CA 1
ATOM 1281 C C . VAL A 1 166 ? 11.984 12.641 -3.559 1 98.75 166 VAL A C 1
ATOM 1283 O O . VAL A 1 166 ? 12.25 13.586 -4.312 1 98.75 166 VAL A O 1
ATOM 1286 N N . ALA A 1 167 ? 10.836 12 -3.572 1 98.88 167 ALA A N 1
ATOM 1287 C CA . ALA A 1 167 ? 9.812 12.312 -4.562 1 98.88 167 ALA A CA 1
ATOM 1288 C C . ALA A 1 167 ? 9.242 13.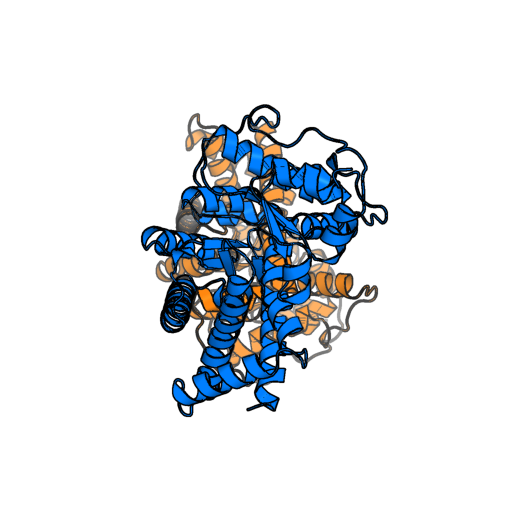711 -4.336 1 98.88 167 ALA A C 1
ATOM 1290 O O . ALA A 1 167 ? 8.938 14.43 -5.293 1 98.88 167 ALA A O 1
ATOM 1291 N N . ALA A 1 168 ? 9.062 14.07 -3.084 1 98.88 168 ALA A N 1
ATOM 1292 C CA . ALA A 1 168 ? 8.57 15.406 -2.76 1 98.88 168 ALA A CA 1
ATOM 1293 C C . ALA A 1 168 ? 9.539 16.484 -3.23 1 98.88 168 ALA A C 1
ATOM 1295 O O . ALA A 1 168 ? 9.125 17.531 -3.721 1 98.88 168 ALA A O 1
ATOM 1296 N N . ALA A 1 169 ? 10.828 16.25 -3.021 1 98.62 169 ALA A N 1
ATOM 1297 C CA . ALA A 1 169 ? 11.867 17.188 -3.461 1 98.62 169 ALA A CA 1
ATOM 1298 C C . ALA A 1 169 ? 11.82 17.375 -4.973 1 98.62 169 ALA A C 1
ATOM 1300 O O . ALA A 1 169 ? 12.039 18.484 -5.469 1 98.62 169 ALA A O 1
ATOM 1301 N N . GLN A 1 170 ? 11.539 16.328 -5.672 1 98.19 170 GLN A N 1
ATOM 1302 C CA . GLN A 1 170 ? 11.547 16.328 -7.129 1 98.19 170 GLN A CA 1
ATOM 1303 C C . GLN A 1 170 ? 10.484 17.281 -7.688 1 98.19 170 GLN A C 1
ATOM 1305 O O . GLN A 1 170 ? 10.656 17.844 -8.766 1 98.19 170 GLN A O 1
ATOM 1310 N N . VAL A 1 171 ? 9.406 17.469 -6.934 1 98.56 171 VAL A N 1
ATOM 1311 C CA . VAL A 1 171 ? 8.336 18.328 -7.422 1 98.56 171 VAL A CA 1
ATOM 1312 C C . VAL A 1 171 ? 8.422 19.688 -6.738 1 98.56 171 VAL A C 1
ATOM 1314 O O . VAL A 1 171 ? 7.508 20.516 -6.852 1 98.56 171 VAL A O 1
ATOM 1317 N N . LYS A 1 172 ? 9.484 19.875 -5.984 1 98.44 172 LYS A N 1
ATOM 1318 C CA . LYS A 1 172 ? 9.766 21.141 -5.312 1 98.44 172 LYS A CA 1
ATOM 1319 C C . LYS A 1 172 ? 8.625 21.516 -4.371 1 98.44 172 LYS A C 1
ATOM 1321 O O . LYS A 1 172 ? 8.188 22.672 -4.355 1 98.44 172 LYS A O 1
ATOM 1326 N N . ALA A 1 173 ? 8.102 20.484 -3.725 1 98.88 173 ALA A N 1
ATOM 1327 C CA . ALA A 1 173 ? 7.121 20.797 -2.691 1 98.88 173 ALA A CA 1
ATOM 1328 C C . ALA A 1 173 ? 7.664 21.844 -1.721 1 98.88 173 ALA A C 1
ATOM 1330 O O . ALA A 1 173 ? 8.844 21.812 -1.373 1 98.88 173 ALA A O 1
ATOM 1331 N N . THR A 1 174 ? 6.805 22.719 -1.252 1 98.88 174 THR A N 1
ATOM 1332 C CA . THR A 1 174 ? 7.23 23.781 -0.35 1 98.88 174 THR A CA 1
ATOM 1333 C C . THR A 1 174 ? 7.711 23.203 0.978 1 98.88 174 THR A C 1
ATOM 1335 O O . THR A 1 174 ? 8.742 23.625 1.506 1 98.88 174 THR A O 1
ATOM 1338 N N . LEU A 1 175 ? 6.988 22.281 1.475 1 98.69 175 LEU A N 1
ATOM 1339 C CA . LEU A 1 175 ? 7.207 21.766 2.82 1 98.69 175 LEU A CA 1
ATOM 1340 C C . LEU A 1 175 ? 6.859 20.281 2.895 1 98.69 175 LEU A C 1
ATOM 1342 O O . LEU A 1 175 ? 5.898 19.844 2.262 1 98.69 175 LEU A O 1
ATOM 1346 N N . ILE A 1 176 ? 7.68 19.469 3.568 1 98.88 176 ILE A N 1
ATOM 1347 C CA . ILE A 1 176 ? 7.309 18.109 3.932 1 98.88 176 ILE A CA 1
ATOM 1348 C C . ILE A 1 176 ? 7.195 17.984 5.449 1 98.88 176 ILE A C 1
ATOM 1350 O O . ILE A 1 176 ? 7.891 18.688 6.188 1 98.88 176 ILE A O 1
ATOM 1354 N N . SER A 1 177 ? 6.359 17.031 5.855 1 98.69 177 SER A N 1
ATOM 1355 C CA . SER A 1 177 ? 6.156 16.781 7.277 1 98.69 177 SER A CA 1
ATOM 1356 C C . SER A 1 177 ? 6.461 15.328 7.625 1 98.69 177 SER A C 1
ATOM 1358 O O . SER A 1 177 ? 5.547 14.539 7.883 1 98.69 177 SER A O 1
ATOM 1360 N N . PRO A 1 178 ? 7.734 14.945 7.699 1 98.81 178 PRO A N 1
ATOM 1361 C CA . PRO A 1 178 ? 8.047 13.586 8.148 1 98.81 178 PRO A CA 1
ATOM 1362 C C . PRO A 1 178 ? 7.641 13.336 9.602 1 98.81 178 PRO A C 1
ATOM 1364 O O . PRO A 1 178 ? 7.898 14.172 10.469 1 98.81 178 PRO A O 1
ATOM 1367 N N . PHE A 1 179 ? 6.961 12.258 9.836 1 98.75 179 PHE A N 1
ATOM 1368 C CA . PHE A 1 179 ? 6.422 11.93 11.148 1 98.75 179 PHE A CA 1
ATOM 1369 C C . PHE A 1 179 ? 7.449 11.172 11.984 1 98.75 179 PHE A C 1
ATOM 1371 O O . PHE A 1 179 ? 7.973 10.141 11.555 1 98.75 179 PHE A O 1
ATOM 1378 N N . VAL A 1 180 ? 7.719 11.586 13.18 1 98.62 180 VAL A N 1
ATOM 1379 C CA . VAL A 1 180 ? 8.734 11.016 14.055 1 98.62 180 VAL A CA 1
ATOM 1380 C C . VAL A 1 180 ? 8.094 9.992 14.984 1 98.62 180 VAL A C 1
ATOM 1382 O O . VAL A 1 180 ? 8.484 8.82 15.008 1 98.62 180 VAL A O 1
ATOM 1385 N N . GLY A 1 181 ? 7.074 10.43 15.68 1 98.25 181 GLY A N 1
ATOM 1386 C CA . GLY A 1 181 ? 6.488 9.625 16.734 1 98.25 181 GLY A CA 1
ATOM 1387 C C . GLY A 1 181 ? 5.812 8.367 16.234 1 98.25 181 GLY A C 1
ATOM 1388 O O . GLY A 1 181 ? 5.895 7.316 16.875 1 98.25 181 GLY A O 1
ATOM 1389 N N . ARG A 1 182 ? 5.117 8.453 15.117 1 98.38 182 ARG A N 1
ATOM 1390 C CA . ARG A 1 182 ? 4.418 7.289 14.586 1 98.38 182 ARG A CA 1
ATOM 1391 C C . ARG A 1 182 ? 5.402 6.223 14.125 1 98.38 182 ARG A C 1
ATOM 1393 O O . ARG A 1 182 ? 5.133 5.027 14.25 1 98.38 182 ARG A O 1
ATOM 1400 N N . ILE A 1 183 ? 6.523 6.648 13.516 1 98.69 183 ILE A N 1
ATOM 1401 C CA . ILE A 1 183 ? 7.57 5.695 13.156 1 98.69 183 ILE A CA 1
ATOM 1402 C C . ILE A 1 183 ? 8.062 4.973 14.406 1 98.69 183 ILE A C 1
ATOM 1404 O O . ILE A 1 183 ? 8.164 3.744 14.422 1 98.69 183 ILE A O 1
ATOM 1408 N N . ARG A 1 184 ? 8.305 5.734 15.469 1 98.25 184 ARG A N 1
ATOM 1409 C CA . ARG A 1 184 ? 8.727 5.164 16.75 1 98.25 184 ARG A CA 1
ATOM 1410 C C . ARG A 1 184 ? 7.711 4.141 17.25 1 98.25 184 ARG A C 1
ATOM 1412 O O . ARG A 1 184 ? 8.078 3.031 17.625 1 98.25 184 ARG A O 1
ATOM 1419 N N . ASP A 1 185 ? 6.453 4.551 17.25 1 98.31 185 ASP A N 1
ATOM 1420 C CA . ASP A 1 185 ? 5.391 3.674 17.734 1 98.31 185 ASP A CA 1
ATOM 1421 C C . ASP A 1 185 ? 5.383 2.348 16.984 1 98.31 185 ASP A C 1
ATOM 1423 O O . ASP A 1 185 ? 5.203 1.286 17.578 1 98.31 185 ASP A O 1
ATOM 1427 N N . TRP A 1 186 ? 5.535 2.371 15.695 1 98.19 186 TRP A N 1
ATOM 1428 C CA . TRP A 1 186 ? 5.516 1.176 14.859 1 98.19 186 TRP A CA 1
ATOM 1429 C C . TRP A 1 186 ? 6.648 0.228 15.242 1 98.19 186 TRP A C 1
ATOM 1431 O O . TRP A 1 186 ? 6.426 -0.97 15.43 1 98.19 186 TRP A O 1
ATOM 1441 N N . TYR A 1 187 ? 7.871 0.724 15.336 1 98.31 187 TYR A N 1
ATOM 1442 C CA . TYR A 1 187 ? 9.023 -0.113 15.648 1 98.31 187 TYR A CA 1
ATOM 1443 C C . TYR A 1 187 ? 8.938 -0.655 17.062 1 98.31 187 TYR A C 1
ATOM 1445 O O . TYR A 1 187 ? 9.328 -1.794 17.328 1 98.31 187 TYR A O 1
ATOM 1453 N N . MET A 1 188 ? 8.461 0.208 18.031 1 98 188 MET A N 1
ATOM 1454 C CA . MET A 1 188 ? 8.289 -0.275 19.391 1 98 188 MET A CA 1
ATOM 1455 C C . MET A 1 188 ? 7.324 -1.457 19.438 1 98 188 MET A C 1
ATOM 1457 O O . MET A 1 188 ? 7.582 -2.447 20.125 1 98 188 MET A O 1
ATOM 1461 N N . LYS A 1 189 ? 6.211 -1.33 18.734 1 96.81 189 LYS A N 1
ATOM 1462 C CA . LYS A 1 189 ? 5.25 -2.426 18.656 1 96.81 189 LYS A CA 1
ATOM 1463 C C . LYS A 1 189 ? 5.875 -3.664 18.016 1 96.81 189 LYS A C 1
ATOM 1465 O O . LYS A 1 189 ? 5.723 -4.777 18.531 1 96.81 189 LYS A O 1
ATOM 1470 N N . LYS A 1 190 ? 6.539 -3.482 16.891 1 96.31 190 LYS A N 1
ATOM 1471 C CA . LYS A 1 190 ? 7.164 -4.582 16.172 1 96.31 190 LYS A CA 1
ATOM 1472 C C . LYS A 1 190 ? 8.164 -5.324 17.047 1 96.31 190 LYS A C 1
ATOM 1474 O O . LYS A 1 190 ? 8.25 -6.555 17 1 96.31 190 LYS A O 1
ATOM 1479 N N . GLU A 1 191 ? 8.898 -4.562 17.875 1 97 191 GLU A N 1
ATOM 1480 C CA . GLU A 1 191 ? 9.969 -5.129 18.688 1 97 191 GLU A CA 1
ATOM 1481 C C . GLU A 1 191 ? 9.438 -5.578 20.047 1 97 191 GLU A C 1
ATOM 1483 O O . GLU A 1 191 ? 10.141 -6.258 20.797 1 97 191 GLU A O 1
ATOM 1488 N N . GLY A 1 192 ? 8.281 -5.25 20.375 1 96.31 192 GLY A N 1
ATOM 1489 C CA . GLY A 1 192 ? 7.777 -5.469 21.719 1 96.31 192 GLY A CA 1
ATOM 1490 C C . GLY A 1 192 ? 8.477 -4.621 22.766 1 96.31 192 GLY A C 1
ATOM 1491 O O . GLY A 1 192 ? 8.625 -5.035 23.922 1 96.31 192 GLY A O 1
ATOM 1492 N N . ARG A 1 193 ? 8.93 -3.518 22.25 1 95.38 193 ARG A N 1
ATOM 1493 C CA . ARG A 1 193 ? 9.695 -2.623 23.109 1 95.38 193 ARG A CA 1
ATOM 1494 C C . ARG A 1 193 ? 8.773 -1.739 23.938 1 95.38 193 ARG A C 1
ATOM 1496 O O . ARG A 1 193 ? 7.871 -1.097 23.406 1 95.38 193 ARG A O 1
ATOM 1503 N N . LYS A 1 194 ? 9.062 -1.709 25.281 1 93.31 194 LYS A N 1
ATOM 1504 C CA . LYS A 1 194 ? 8.242 -0.907 26.172 1 93.31 194 LYS A CA 1
ATOM 1505 C C . LYS A 1 194 ? 8.938 0.407 26.531 1 93.31 194 LYS A C 1
ATOM 1507 O O . LYS A 1 194 ? 8.289 1.445 26.656 1 93.31 194 LYS A O 1
ATOM 1512 N N . GLU A 1 195 ? 10.188 0.439 26.609 1 95.38 195 GLU A N 1
ATOM 1513 C CA . GLU A 1 195 ? 10.961 1.631 26.938 1 95.38 195 GLU A CA 1
ATOM 1514 C C . GLU A 1 195 ? 11.211 2.494 25.703 1 95.38 195 GLU A C 1
ATOM 1516 O O . GLU A 1 195 ? 11.469 1.974 24.625 1 95.38 195 GLU A O 1
ATOM 1521 N N . PRO A 1 196 ? 11.125 3.738 25.859 1 93.12 196 PRO A N 1
ATOM 1522 C CA . PRO A 1 196 ? 11.391 4.609 24.703 1 93.12 196 PRO A CA 1
ATOM 1523 C C . PRO A 1 196 ? 12.828 4.508 24.203 1 93.12 196 PRO A C 1
ATOM 1525 O O . PRO A 1 196 ? 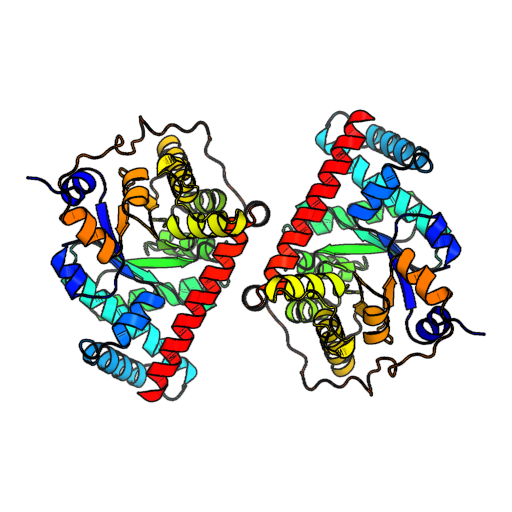13.742 4.223 25 1 93.12 196 PRO A O 1
ATOM 1528 N N . TYR A 1 197 ? 13.047 4.707 22.938 1 96.06 197 TYR A N 1
ATOM 1529 C CA . TYR A 1 197 ? 14.391 4.809 22.375 1 96.06 197 TYR A CA 1
ATOM 1530 C C . TYR A 1 197 ? 15.117 6.027 22.922 1 96.06 197 TYR A C 1
ATOM 1532 O O . TYR A 1 197 ? 14.508 7.074 23.156 1 96.06 197 TYR A O 1
ATOM 1540 N N . PRO A 1 198 ? 16.469 5.828 23.125 1 95.5 198 PRO A N 1
ATOM 1541 C CA . PRO A 1 198 ? 17.203 7.09 23.234 1 95.5 198 PRO A CA 1
ATOM 1542 C C . PRO A 1 198 ? 17 7.992 22.016 1 95.5 198 PRO A C 1
ATOM 1544 O O . PRO A 1 198 ? 16.859 7.504 20.891 1 95.5 198 PRO A O 1
ATOM 1547 N N . ALA A 1 199 ? 17.031 9.273 22.219 1 95.06 199 ALA A N 1
ATOM 1548 C CA . ALA A 1 199 ? 16.641 10.258 21.219 1 95.06 199 ALA A CA 1
ATOM 1549 C C . ALA A 1 199 ? 17.328 10 19.875 1 95.06 199 ALA A C 1
ATOM 1551 O O . ALA A 1 199 ? 16.672 9.891 18.844 1 95.06 199 ALA A O 1
ATOM 1552 N N . LEU A 1 200 ? 18.609 9.789 19.891 1 96.19 200 LEU A N 1
ATOM 1553 C CA . LEU A 1 200 ? 19.359 9.695 18.656 1 96.19 200 LEU A CA 1
ATOM 1554 C C . LEU A 1 200 ? 19.266 8.289 18.062 1 96.19 200 LEU A C 1
ATOM 1556 O O . LEU A 1 200 ? 19.641 8.07 16.906 1 96.19 200 LEU A O 1
ATOM 1560 N N . GLU A 1 201 ? 18.703 7.355 18.812 1 97.38 201 GLU A N 1
ATOM 1561 C CA . GLU A 1 201 ? 18.5 5.996 18.328 1 97.38 201 GLU A CA 1
ATOM 1562 C C . GLU A 1 201 ? 17.062 5.781 17.891 1 97.38 201 GLU A C 1
ATOM 1564 O O . GLU A 1 201 ? 16.719 4.738 17.328 1 97.38 201 GLU A O 1
ATOM 1569 N N . ASP A 1 202 ? 16.266 6.77 18.188 1 98.19 202 ASP A N 1
ATOM 1570 C CA . ASP A 1 202 ? 14.867 6.715 17.797 1 98.19 202 ASP A CA 1
ATOM 1571 C C . ASP A 1 202 ? 14.727 6.629 16.281 1 98.19 202 ASP A C 1
ATOM 1573 O O . ASP A 1 202 ? 15.234 7.484 15.555 1 98.19 202 ASP A O 1
ATOM 1577 N N . PRO A 1 203 ? 14.016 5.598 15.773 1 98.56 203 PRO A N 1
ATOM 1578 C CA . PRO A 1 203 ? 13.93 5.426 14.32 1 98.56 203 PRO A CA 1
ATOM 1579 C C . PRO A 1 203 ? 13.266 6.609 13.625 1 98.56 203 PRO A C 1
ATOM 1581 O O . PRO A 1 203 ? 13.586 6.918 12.477 1 98.56 203 PRO A O 1
ATOM 1584 N N . GLY A 1 204 ? 12.297 7.234 14.25 1 98.62 204 GLY A N 1
ATOM 1585 C CA . GLY A 1 204 ? 11.703 8.438 13.695 1 98.62 204 GLY A CA 1
ATOM 1586 C C . GLY A 1 204 ? 12.688 9.594 13.602 1 98.62 204 GLY A C 1
ATOM 1587 O O . GLY A 1 204 ? 12.719 10.312 12.594 1 98.62 204 GLY A O 1
ATOM 1588 N N . VAL A 1 205 ? 13.484 9.758 14.633 1 98.5 205 VAL A N 1
ATOM 1589 C CA . VAL A 1 205 ? 14.508 10.797 14.656 1 98.5 205 VAL A CA 1
ATOM 1590 C C . VAL A 1 205 ? 15.539 10.523 13.562 1 98.5 205 VAL A C 1
ATOM 1592 O O . VAL A 1 205 ? 15.914 11.43 12.82 1 98.5 205 VAL A O 1
ATOM 1595 N N . LYS A 1 206 ? 15.969 9.305 13.453 1 98.12 206 LYS A N 1
ATOM 1596 C CA . LYS A 1 206 ? 16.938 8.922 12.43 1 98.12 206 LYS A CA 1
ATOM 1597 C C . LYS A 1 206 ? 16.406 9.203 11.031 1 98.12 206 LYS A C 1
ATOM 1599 O O . LYS A 1 206 ? 17.141 9.641 10.148 1 98.12 206 LYS A O 1
ATOM 1604 N N . SER A 1 207 ? 15.133 8.953 10.859 1 98.38 207 SER A N 1
ATOM 1605 C CA . SER A 1 207 ? 14.5 9.195 9.562 1 98.38 207 SER A CA 1
ATOM 1606 C C . SER A 1 207 ? 14.547 10.672 9.188 1 98.38 207 SER A C 1
ATOM 1608 O O . SER A 1 207 ? 14.953 11.023 8.078 1 98.38 207 SER A O 1
ATOM 1610 N N . VAL A 1 208 ? 14.172 11.523 10.086 1 98.5 208 VAL A N 1
ATOM 1611 C CA . VAL A 1 208 ? 14.133 12.953 9.828 1 98.5 208 VAL A CA 1
ATOM 1612 C C . VAL A 1 208 ? 15.547 13.477 9.594 1 98.5 208 VAL A C 1
ATOM 1614 O O . VAL A 1 208 ? 15.773 14.297 8.703 1 98.5 208 VAL A O 1
ATOM 1617 N N . ARG A 1 209 ? 16.484 13.016 10.383 1 98.06 209 ARG A N 1
ATOM 1618 C CA . ARG A 1 209 ? 17.859 13.445 10.234 1 98.06 209 ARG A CA 1
ATOM 1619 C C . ARG A 1 209 ? 18.422 13.039 8.875 1 98.06 209 ARG A C 1
ATOM 1621 O O . ARG A 1 209 ? 19.141 13.82 8.234 1 98.06 209 ARG A O 1
ATOM 1628 N N . GLN A 1 210 ? 18.109 11.859 8.445 1 97.94 210 GLN A N 1
ATOM 1629 C CA . GLN A 1 210 ? 18.547 11.398 7.137 1 97.94 210 GLN A CA 1
ATOM 1630 C C . GLN A 1 210 ? 17.969 12.273 6.023 1 97.94 210 GLN A C 1
ATOM 1632 O O . GLN A 1 210 ? 18.688 12.656 5.098 1 97.94 210 GLN A O 1
ATOM 1637 N N . ILE A 1 211 ? 16.703 12.562 6.09 1 98.62 211 ILE A N 1
ATOM 1638 C CA . ILE A 1 211 ? 16.031 13.375 5.082 1 98.62 211 ILE A CA 1
ATOM 1639 C C . ILE A 1 211 ? 16.625 14.781 5.066 1 98.62 211 ILE A C 1
ATOM 1641 O O . ILE A 1 211 ? 16.953 15.312 4 1 98.62 211 ILE A O 1
ATOM 1645 N N . TYR A 1 212 ? 16.766 15.328 6.266 1 98.44 212 TYR A N 1
ATOM 1646 C CA . TYR A 1 212 ? 17.344 16.656 6.395 1 98.44 212 TYR A CA 1
ATOM 1647 C C . TYR A 1 212 ? 18.734 16.719 5.766 1 98.44 212 TYR A C 1
ATOM 1649 O O . TYR A 1 212 ? 19.016 17.625 4.977 1 98.44 212 TYR A O 1
ATOM 1657 N N . ALA A 1 213 ? 19.562 15.734 6.102 1 98 213 ALA A N 1
ATOM 1658 C CA . ALA A 1 213 ? 20.938 15.68 5.586 1 98 213 ALA A CA 1
ATOM 1659 C C . ALA A 1 213 ? 20.938 15.602 4.062 1 98 213 ALA A C 1
ATOM 1661 O O . ALA A 1 213 ? 21.719 16.297 3.402 1 98 213 ALA A O 1
ATOM 1662 N N . TYR A 1 214 ? 20.141 14.789 3.494 1 98.19 214 TYR A N 1
ATOM 1663 C CA . TYR A 1 214 ? 20.031 14.625 2.049 1 98.19 214 TYR A CA 1
ATOM 1664 C C . TYR A 1 214 ? 19.609 15.938 1.382 1 98.19 214 TYR A C 1
ATOM 1666 O O . TYR A 1 214 ? 20.172 16.312 0.348 1 98.19 214 TYR A O 1
ATOM 1674 N N . TYR A 1 215 ? 18.547 16.625 1.98 1 98.5 215 TYR A N 1
ATOM 1675 C CA . TYR A 1 215 ? 18.062 17.875 1.409 1 98.5 215 TYR A CA 1
ATOM 1676 C C . TYR A 1 215 ? 19.141 18.953 1.425 1 98.5 215 TYR A C 1
ATOM 1678 O O . TYR A 1 215 ? 19.359 19.625 0.42 1 98.5 215 TYR A O 1
ATOM 1686 N N . LYS A 1 216 ? 19.859 19.094 2.543 1 97.69 216 LYS A N 1
ATOM 1687 C CA . LYS A 1 216 ? 20.891 20.109 2.668 1 97.69 216 LYS A CA 1
ATOM 1688 C C . LYS A 1 216 ? 22.078 19.812 1.752 1 97.69 216 LYS A C 1
ATOM 1690 O O . LYS A 1 216 ? 22.578 20.719 1.08 1 97.69 216 LYS A O 1
ATOM 1695 N N . LYS A 1 217 ? 22.469 18.578 1.707 1 96.81 217 LYS A N 1
ATOM 1696 C CA . LYS A 1 217 ? 23.578 18.156 0.858 1 96.81 217 LYS A CA 1
ATOM 1697 C C . LYS A 1 217 ? 23.312 18.531 -0.602 1 96.81 217 LYS A C 1
ATOM 1699 O O . LYS A 1 217 ? 24.234 18.938 -1.314 1 96.81 217 LYS A O 1
ATOM 1704 N N . ASN A 1 218 ? 22.125 18.406 -1.021 1 97.62 218 ASN A N 1
ATOM 1705 C CA . ASN A 1 218 ? 21.812 18.516 -2.443 1 97.62 218 ASN A CA 1
ATOM 1706 C C . ASN A 1 218 ? 21.156 19.859 -2.771 1 97.62 218 ASN A C 1
ATOM 1708 O O . ASN A 1 218 ? 20.625 20.031 -3.863 1 97.62 218 ASN A O 1
ATOM 1712 N N . GLY A 1 219 ? 21.125 20.781 -1.833 1 97.31 219 GLY A N 1
ATOM 1713 C CA . GLY A 1 219 ? 20.609 22.109 -2.062 1 97.31 219 GLY A CA 1
ATOM 1714 C C . GLY A 1 219 ? 19.109 22.156 -2.293 1 97.31 219 GLY A C 1
ATOM 1715 O O . GLY A 1 219 ? 18.609 22.984 -3.047 1 97.31 219 GLY A O 1
ATOM 1716 N N . ILE A 1 220 ? 18.406 21.141 -1.765 1 98.06 220 ILE A N 1
ATOM 1717 C CA . ILE A 1 220 ? 16.953 21.078 -1.894 1 98.06 220 ILE A CA 1
ATOM 1718 C C . ILE A 1 220 ? 16.312 22.141 -1.002 1 98.06 220 ILE A C 1
ATOM 1720 O O . ILE A 1 220 ? 16.609 22.219 0.192 1 98.06 220 ILE A O 1
ATOM 1724 N N . LYS A 1 221 ? 15.422 22.922 -1.532 1 98 221 LYS A N 1
ATOM 1725 C CA . LYS A 1 221 ? 14.859 24.094 -0.844 1 98 221 LYS A CA 1
ATOM 1726 C C . LYS A 1 221 ? 13.625 23.703 -0.037 1 98 221 LYS A C 1
ATOM 1728 O O . LYS A 1 221 ? 13.172 24.484 0.814 1 98 221 LYS A O 1
ATOM 1733 N N . THR A 1 222 ? 13.047 22.531 -0.358 1 98.75 222 THR A N 1
ATOM 1734 C CA . THR A 1 222 ? 11.883 22.062 0.381 1 98.75 222 THR A CA 1
ATOM 1735 C C . THR A 1 222 ? 12.141 22.109 1.885 1 98.75 222 THR A C 1
ATOM 1737 O O . THR A 1 222 ? 13.172 21.641 2.361 1 98.75 222 THR A O 1
ATOM 1740 N N . VAL A 1 223 ? 11.211 22.688 2.627 1 98.62 223 VAL A N 1
ATOM 1741 C CA . VAL A 1 223 ? 11.328 22.828 4.074 1 98.62 223 VAL A CA 1
ATOM 1742 C C . VAL A 1 223 ? 11.055 21.5 4.754 1 98.62 223 VAL A C 1
ATOM 1744 O O . VAL A 1 223 ? 10.062 20.828 4.441 1 98.62 223 VAL A O 1
ATOM 1747 N N . VAL A 1 224 ? 11.898 21.062 5.645 1 98.75 224 VAL A N 1
ATOM 1748 C CA . VAL A 1 224 ? 11.695 19.859 6.441 1 98.75 224 VAL A CA 1
ATOM 1749 C C . VAL A 1 224 ? 11.078 20.234 7.789 1 98.75 224 VAL A C 1
ATOM 1751 O O . VAL A 1 224 ? 11.734 20.875 8.617 1 98.75 224 VAL A O 1
ATOM 1754 N N . MET A 1 225 ? 9.852 19.812 7.996 1 98.75 225 MET A N 1
ATOM 1755 C CA . MET A 1 225 ? 9.172 20.062 9.266 1 98.75 225 MET A CA 1
ATOM 1756 C C . MET A 1 225 ? 8.914 18.766 10.023 1 98.75 225 MET A C 1
ATOM 1758 O O . MET A 1 225 ? 7.984 18.031 9.695 1 98.75 225 MET A O 1
ATOM 1762 N N . GLY A 1 226 ? 9.781 18.531 10.992 1 98.56 226 GLY A N 1
ATOM 1763 C CA . GLY A 1 226 ? 9.484 17.391 11.844 1 98.56 226 GLY A CA 1
ATOM 1764 C C . GLY A 1 226 ? 8.109 17.453 12.477 1 98.56 226 GLY A C 1
ATOM 1765 O O . GLY A 1 226 ? 7.656 18.531 12.891 1 98.56 226 GLY A O 1
ATOM 1766 N N . ALA A 1 227 ? 7.441 16.312 12.516 1 98.19 227 ALA A N 1
ATOM 1767 C CA . ALA A 1 227 ? 6.047 16.281 12.953 1 98.19 227 ALA A CA 1
ATOM 1768 C C . ALA A 1 227 ? 5.75 15.047 13.781 1 98.19 227 ALA A C 1
ATOM 1770 O O . ALA A 1 227 ? 6.543 14.102 13.805 1 98.19 227 ALA A O 1
ATOM 1771 N N . SER A 1 228 ? 4.625 15.039 14.477 1 97.44 228 SER A N 1
ATOM 1772 C CA . SER A 1 228 ? 4.078 13.875 15.164 1 97.44 228 SER A CA 1
ATOM 1773 C C . SER A 1 228 ? 5.016 13.391 16.266 1 97.44 228 SER A C 1
ATOM 1775 O O . SER A 1 228 ? 5.398 12.219 16.297 1 97.44 228 SER A O 1
ATOM 1777 N N . PHE A 1 229 ? 5.324 14.25 17.156 1 98.12 229 PHE A N 1
ATOM 1778 C CA . PHE A 1 229 ? 6.223 13.906 18.266 1 98.12 229 PHE A CA 1
ATOM 1779 C C . PHE A 1 229 ? 5.457 13.258 19.406 1 98.12 229 PHE A C 1
ATOM 1781 O O . PHE A 1 229 ? 4.309 13.617 19.672 1 98.12 229 PHE A O 1
ATOM 1788 N N . ARG A 1 230 ? 6.176 12.359 20.125 1 97.31 230 ARG A N 1
ATOM 1789 C CA . ARG A 1 230 ? 5.629 11.695 21.297 1 97.31 230 ARG A CA 1
ATOM 1790 C C . ARG A 1 230 ? 6.266 12.242 22.578 1 97.31 230 ARG A C 1
ATOM 1792 O O . ARG A 1 230 ? 5.719 12.086 23.672 1 97.31 230 ARG A O 1
ATOM 1799 N N . SER A 1 231 ? 7.445 12.898 22.391 1 97.56 231 SER A N 1
ATOM 1800 C CA . SER A 1 231 ? 8.18 13.344 23.578 1 97.56 231 SER A CA 1
ATOM 1801 C C . SER A 1 231 ? 9.102 14.508 23.25 1 97.56 231 SER A C 1
ATOM 1803 O O . SER A 1 231 ? 9.43 14.742 22.094 1 97.56 231 SER A O 1
ATOM 1805 N N . VAL A 1 232 ? 9.469 15.18 24.266 1 97.44 232 VAL A N 1
ATOM 1806 C CA . VAL A 1 232 ? 10.43 16.266 24.141 1 97.44 232 VAL A CA 1
ATOM 1807 C C . VAL A 1 232 ? 11.766 15.711 23.641 1 97.44 232 VAL A C 1
ATOM 1809 O O . VAL A 1 232 ? 12.469 16.375 22.875 1 97.44 232 VAL A O 1
ATOM 1812 N N . GLU A 1 233 ? 12.141 14.5 24.047 1 97.19 233 GLU A N 1
ATOM 1813 C CA . GLU A 1 233 ? 13.391 13.875 23.609 1 97.19 233 GLU A CA 1
ATOM 1814 C C . GLU A 1 233 ? 13.469 13.781 22.094 1 97.19 233 GLU A C 1
ATOM 1816 O O . GLU A 1 233 ? 14.523 14.016 21.5 1 97.19 233 GLU A O 1
ATOM 1821 N N . GLU A 1 234 ? 12.383 13.422 21.469 1 98.25 234 GLU A N 1
ATOM 1822 C CA . GLU A 1 234 ? 12.328 13.359 20.016 1 98.25 234 GLU A CA 1
ATOM 1823 C C . GLU A 1 234 ? 12.586 14.727 19.391 1 98.25 234 GLU A C 1
ATOM 1825 O O . GLU A 1 234 ? 13.32 14.836 18.406 1 98.25 234 GLU A O 1
ATOM 1830 N N . ILE A 1 235 ? 11.938 15.719 19.969 1 98.44 235 ILE A N 1
ATOM 1831 C CA . ILE A 1 235 ? 12.062 17.094 19.484 1 98.44 235 ILE A CA 1
ATOM 1832 C C . ILE A 1 235 ? 13.516 17.531 19.578 1 98.44 235 ILE A C 1
ATOM 1834 O O . ILE A 1 235 ? 14.062 18.094 18.625 1 98.44 235 ILE A O 1
ATOM 1838 N N . LEU A 1 236 ? 14.125 17.234 20.75 1 97.69 236 LEU A N 1
ATOM 1839 C CA . LEU A 1 236 ? 15.516 17.609 20.953 1 97.69 236 LEU A CA 1
ATOM 1840 C C . LEU A 1 236 ? 16.422 16.891 19.969 1 97.69 236 LEU A C 1
ATOM 1842 O O . LEU A 1 236 ? 17.453 17.438 19.547 1 97.69 236 LEU A O 1
ATOM 1846 N N . GLY A 1 237 ? 16.062 15.711 19.531 1 97.44 237 GLY A N 1
ATOM 1847 C CA . GLY A 1 237 ? 16.859 14.914 18.609 1 97.44 237 GLY A CA 1
ATOM 1848 C C . GLY A 1 237 ? 16.859 15.461 17.188 1 97.44 237 GLY A C 1
ATOM 1849 O O . GLY A 1 237 ? 17.75 15.148 16.406 1 97.44 237 GLY A O 1
ATOM 1850 N N . VAL A 1 238 ? 15.875 16.281 16.891 1 98 238 VAL A N 1
ATOM 1851 C CA . VAL A 1 238 ? 15.805 16.797 15.523 1 98 238 VAL A CA 1
ATOM 1852 C C . VAL A 1 238 ? 15.805 18.328 15.555 1 98 238 VAL A C 1
ATOM 1854 O O . VAL A 1 238 ? 15.516 18.984 14.547 1 98 238 VAL A O 1
ATOM 1857 N N . ALA A 1 239 ? 16.109 18.922 16.734 1 97.06 239 ALA A N 1
ATOM 1858 C CA . ALA A 1 239 ? 16.266 20.375 16.812 1 97.06 239 ALA A CA 1
ATOM 1859 C C . ALA A 1 239 ? 17.312 20.859 15.812 1 97.06 239 ALA A C 1
ATOM 1861 O O . ALA A 1 239 ? 18.375 20.266 15.672 1 97.06 239 ALA A O 1
ATOM 1862 N N . GLY A 1 240 ? 16.969 21.938 15.109 1 96.69 240 GLY A N 1
ATOM 1863 C CA . GLY A 1 240 ? 17.797 22.406 14.008 1 96.69 240 GLY A CA 1
ATOM 1864 C C . GLY A 1 240 ? 17.156 22.203 12.648 1 96.69 240 GLY A C 1
ATOM 1865 O O . GLY A 1 240 ? 17.547 22.844 11.672 1 96.69 240 GLY A O 1
ATOM 1866 N N . CYS A 1 241 ? 16.141 21.297 12.594 1 97.12 241 CYS A N 1
ATOM 1867 C CA . CYS A 1 241 ? 15.328 21.219 11.391 1 97.12 241 CYS A CA 1
ATOM 1868 C C . CYS A 1 241 ? 14.734 22.578 11.023 1 97.12 241 CYS A C 1
ATOM 1870 O O . CYS A 1 241 ? 14.617 23.453 11.883 1 97.12 241 CYS A O 1
ATOM 1872 N N . ASP A 1 242 ? 14.281 22.703 9.781 1 97.88 242 ASP A N 1
ATOM 1873 C CA . ASP A 1 242 ? 13.742 23.984 9.344 1 97.88 242 ASP A CA 1
ATOM 1874 C C . ASP A 1 242 ? 12.539 24.406 10.195 1 97.88 242 ASP A C 1
ATOM 1876 O O . ASP A 1 242 ? 12.438 25.547 10.617 1 97.88 242 ASP A O 1
ATOM 1880 N N . LYS A 1 243 ? 11.641 23.5 10.398 1 98.31 243 LYS A N 1
ATOM 1881 C CA . LYS A 1 243 ? 10.461 23.703 11.227 1 98.31 243 LYS A CA 1
ATOM 1882 C C . LYS A 1 243 ? 10.164 22.484 12.086 1 98.31 243 LYS A C 1
ATOM 1884 O O . LYS A 1 243 ? 10.617 21.375 11.773 1 98.31 243 LYS A O 1
ATOM 1889 N N . LEU A 1 244 ? 9.484 22.656 13.172 1 98.44 244 LEU A N 1
ATOM 1890 C CA . LEU A 1 244 ? 8.922 21.609 14.008 1 98.44 244 LEU A CA 1
ATOM 1891 C C . LEU A 1 244 ? 7.48 21.922 14.391 1 98.44 244 LEU A C 1
ATOM 1893 O O . LEU A 1 244 ? 7.195 23 14.922 1 98.44 244 LEU A O 1
ATOM 1897 N N . THR A 1 245 ? 6.562 21.062 14.016 1 98.06 245 THR A N 1
ATOM 1898 C CA . THR A 1 245 ? 5.184 21.234 14.469 1 98.06 245 THR A CA 1
ATOM 1899 C C . THR A 1 245 ? 4.922 20.422 15.734 1 98.06 245 THR A C 1
ATOM 1901 O O . THR A 1 245 ? 5.035 19.203 15.719 1 98.06 245 THR A O 1
ATOM 1904 N N . ILE A 1 246 ? 4.645 21.125 16.812 1 97.31 246 ILE A N 1
ATOM 1905 C CA . ILE A 1 246 ? 4.68 20.562 18.156 1 97.31 246 ILE A CA 1
ATOM 1906 C C . ILE A 1 246 ? 3.316 20.734 18.828 1 97.31 246 ILE A C 1
ATOM 1908 O O . ILE A 1 246 ? 2.709 21.797 18.75 1 97.31 246 ILE A O 1
ATOM 1912 N N . ALA A 1 247 ? 2.838 19.688 19.406 1 96.12 247 ALA A N 1
ATOM 1913 C CA . ALA A 1 247 ? 1.562 19.719 20.109 1 96.12 247 ALA A CA 1
ATOM 1914 C C . ALA A 1 247 ? 1.645 20.609 21.359 1 96.12 247 ALA A C 1
ATOM 1916 O O . ALA A 1 247 ? 2.715 20.75 21.953 1 96.12 247 ALA A O 1
ATOM 1917 N N . PRO A 1 248 ? 0.496 21.078 21.812 1 94.25 248 PRO A N 1
ATOM 1918 C CA . PRO A 1 248 ? 0.474 22.016 22.938 1 94.25 248 PRO A CA 1
ATOM 1919 C C . PRO A 1 248 ? 1.099 21.438 24.203 1 94.25 248 PRO A C 1
ATOM 1921 O O . PRO A 1 248 ? 1.836 22.125 24.906 1 94.25 248 PRO A O 1
ATOM 1924 N N . LYS A 1 249 ? 0.85 20.203 24.469 1 95.81 249 LYS A N 1
ATOM 1925 C CA . LYS A 1 249 ? 1.378 19.578 25.688 1 95.81 249 LYS A CA 1
ATOM 1926 C C . LYS A 1 249 ? 2.904 19.594 25.688 1 95.81 249 LYS A C 1
ATOM 1928 O O . LYS A 1 249 ? 3.518 19.891 26.719 1 95.81 249 LYS A O 1
ATOM 1933 N N . LEU A 1 250 ? 3.502 19.344 24.578 1 97.5 250 LEU A N 1
ATOM 1934 C CA . LEU A 1 250 ? 4.957 19.312 24.484 1 97.5 250 LEU A CA 1
ATOM 1935 C C . LEU A 1 250 ? 5.523 20.719 24.422 1 97.5 250 LEU A C 1
ATOM 1937 O O . LEU A 1 250 ? 6.625 20.969 24.922 1 97.5 250 LEU A O 1
ATOM 1941 N N . LEU A 1 251 ? 4.809 21.688 23.828 1 96 251 LEU A N 1
ATOM 1942 C CA . LEU A 1 251 ? 5.211 23.094 23.875 1 96 251 LEU A CA 1
ATOM 1943 C C . LEU A 1 251 ? 5.297 23.594 25.312 1 96 251 LEU A C 1
ATOM 1945 O O . LEU A 1 251 ? 6.246 24.281 25.672 1 96 251 LEU A O 1
ATOM 1949 N N . GLN A 1 252 ? 4.301 23.188 26.062 1 95.88 252 GLN A N 1
ATOM 1950 C CA . GLN A 1 252 ? 4.281 23.578 27.469 1 95.88 252 GLN A CA 1
ATOM 1951 C C . GLN A 1 252 ? 5.492 23.016 28.203 1 95.88 252 GLN A C 1
ATOM 1953 O O . GLN A 1 252 ? 6.172 23.734 28.938 1 95.88 252 GLN A O 1
ATOM 1958 N N . GLU A 1 253 ? 5.742 21.766 27.984 1 97.38 253 GLU A N 1
ATOM 1959 C CA . GLU A 1 253 ? 6.879 21.125 28.656 1 97.38 253 GLU A CA 1
ATOM 1960 C C . GLU A 1 253 ? 8.188 21.812 28.281 1 97.38 253 GLU A C 1
ATOM 1962 O O . GLU A 1 253 ? 9.055 22.016 29.125 1 97.38 253 GLU A O 1
ATOM 1967 N N . LEU A 1 254 ? 8.359 22.141 27.047 1 96.94 254 LEU A N 1
ATOM 1968 C CA . LEU A 1 254 ? 9.57 22.797 26.562 1 96.94 254 LEU A CA 1
ATOM 1969 C C . LEU A 1 254 ? 9.688 24.203 27.141 1 96.94 254 LEU A C 1
ATOM 1971 O O . LEU A 1 254 ? 10.789 24.656 27.453 1 96.94 254 LEU A O 1
ATOM 1975 N N . SER A 1 255 ? 8.578 24.875 27.281 1 95.19 255 SER A N 1
ATOM 1976 C CA . SER A 1 255 ? 8.562 26.25 27.766 1 95.19 255 SER A CA 1
ATOM 1977 C C . SER A 1 255 ? 8.891 26.328 29.25 1 95.19 255 SER A C 1
ATOM 1979 O O . SER A 1 255 ? 9.375 27.344 29.75 1 95.19 255 SER A O 1
ATOM 1981 N N . GLU A 1 256 ? 8.68 25.219 29.938 1 96.19 256 GLU A N 1
ATOM 1982 C CA . GLU A 1 256 ? 8.867 25.188 31.375 1 96.19 256 GLU A CA 1
ATOM 1983 C C . GLU A 1 256 ? 10.273 24.703 31.734 1 96.19 256 GLU A C 1
ATOM 1985 O O . GLU A 1 256 ? 10.711 24.844 32.875 1 96.19 256 GLU A O 1
ATOM 1990 N N . SER A 1 257 ? 10.914 24.203 30.828 1 96.06 257 SER A N 1
ATOM 1991 C CA . SER A 1 257 ? 12.25 23.672 31.078 1 96.06 257 SER A CA 1
ATOM 1992 C C . SER A 1 257 ? 13.32 24.719 30.781 1 96.06 257 SER A C 1
ATOM 1994 O O . SER A 1 257 ? 13.234 25.453 29.797 1 96.06 257 SER A O 1
ATOM 1996 N N . GLN A 1 258 ? 14.352 24.734 31.672 1 95.38 258 GLN A N 1
ATOM 1997 C CA . GLN A 1 258 ? 15.477 25.656 31.469 1 95.38 258 GLN A CA 1
ATOM 1998 C C . GLN A 1 258 ? 16.766 24.891 31.156 1 95.38 258 GLN A C 1
ATOM 2000 O O . GLN A 1 258 ? 17.844 25.484 31.109 1 95.38 258 GLN A O 1
ATOM 2005 N N . GLU A 1 259 ? 16.594 23.672 30.922 1 95.06 259 GLU A N 1
ATOM 2006 C CA . GLU A 1 259 ? 17.766 22.844 30.656 1 95.06 259 GLU A CA 1
ATOM 2007 C C . GLU A 1 259 ? 18.391 23.188 29.312 1 95.06 259 GLU A C 1
ATOM 2009 O O . GLU A 1 259 ? 17.719 23.672 28.406 1 95.06 259 GLU A O 1
ATOM 2014 N N . GLU A 1 260 ? 19.641 22.938 29.25 1 95.12 260 GLU A N 1
ATOM 2015 C CA . GLU A 1 260 ? 20.375 23.125 28 1 95.12 260 GLU A CA 1
ATOM 2016 C C . GLU A 1 260 ? 19.969 22.094 26.969 1 95.12 260 GLU A C 1
ATOM 2018 O O . GLU A 1 260 ? 19.469 21.016 27.312 1 95.12 260 GLU A O 1
ATOM 2023 N N . LEU A 1 261 ? 20.219 22.469 25.688 1 95.44 261 LEU A N 1
ATOM 2024 C CA . LEU A 1 261 ? 20.031 21.484 24.641 1 95.44 261 LEU A CA 1
ATOM 2025 C C . LEU A 1 261 ? 21.125 20.422 24.688 1 95.44 261 LEU A C 1
ATOM 2027 O O . LEU A 1 261 ? 22.312 20.75 24.766 1 95.44 261 LEU A O 1
ATOM 2031 N N . PRO A 1 262 ? 20.781 19.203 24.688 1 95.31 262 PRO A N 1
ATOM 2032 C CA . PRO A 1 262 ? 21.766 18.141 24.859 1 95.31 262 PRO A CA 1
ATOM 2033 C C . PRO A 1 262 ? 22.547 17.844 23.578 1 95.31 262 PRO A C 1
ATOM 2035 O O . PRO A 1 262 ? 23.578 17.172 23.625 1 95.31 262 PRO A O 1
ATOM 2038 N N . TYR A 1 263 ? 22.062 18.25 22.438 1 93.75 263 TYR A N 1
ATOM 2039 C CA . TYR A 1 263 ? 22.688 18 21.141 1 93.75 263 TYR A CA 1
ATOM 2040 C C . TYR A 1 263 ? 22.906 19.297 20.375 1 93.75 263 TYR A C 1
ATOM 2042 O O . TYR A 1 263 ? 22.188 20.281 20.594 1 93.75 263 TYR A O 1
ATOM 2050 N N . GLU A 1 264 ? 23.906 19.266 19.531 1 93.88 264 GLU A N 1
ATOM 2051 C CA . GLU A 1 264 ? 24.062 20.391 18.609 1 93.88 264 GLU A CA 1
ATOM 2052 C C . GLU A 1 264 ? 22.891 20.453 17.641 1 93.88 264 GLU A C 1
ATOM 2054 O O . GLU A 1 264 ? 22.469 19.438 17.094 1 93.88 264 GLU A O 1
ATOM 2059 N N . PRO A 1 265 ? 22.359 21.656 17.453 1 95.69 265 PRO A N 1
ATOM 2060 C CA . PRO A 1 265 ? 21.281 21.781 16.469 1 95.69 265 PRO A CA 1
ATOM 2061 C C . PRO A 1 265 ? 21.688 21.312 15.078 1 95.69 265 PRO A C 1
ATOM 2063 O O . PRO A 1 265 ? 22.812 21.594 14.641 1 95.69 265 PRO A O 1
ATOM 2066 N N . LEU A 1 266 ? 20.75 20.594 14.383 1 96.12 266 LEU A N 1
ATOM 2067 C CA . LEU A 1 266 ? 21.016 20.141 13.031 1 96.12 266 LEU A CA 1
ATOM 2068 C C . LEU A 1 266 ? 21.391 21.312 12.125 1 96.12 266 LEU A C 1
ATOM 2070 O O . LEU A 1 266 ? 20.828 22.391 12.242 1 96.12 266 LEU A O 1
ATOM 2074 N N . SER A 1 267 ? 22.391 21.141 11.328 1 94.5 267 SER A N 1
ATOM 2075 C CA . SER A 1 267 ? 22.859 22.078 10.312 1 94.5 267 SER A CA 1
ATOM 2076 C C . SER A 1 267 ? 23.453 21.344 9.117 1 94.5 267 SER A C 1
ATOM 2078 O O . SER A 1 267 ? 23.734 20.141 9.195 1 94.5 267 SER A O 1
ATOM 2080 N N . ALA A 1 268 ? 23.625 22.062 8.047 1 90.88 268 ALA A N 1
ATOM 2081 C CA . ALA A 1 268 ? 24.25 21.469 6.871 1 90.88 268 ALA A CA 1
ATOM 2082 C C . ALA A 1 268 ? 25.641 20.938 7.199 1 90.88 268 ALA A C 1
ATOM 2084 O O . ALA A 1 268 ? 26.078 19.938 6.625 1 90.88 268 ALA A O 1
ATOM 2085 N N . GLU A 1 269 ? 26.297 21.453 8.18 1 90.12 269 GLU A N 1
ATOM 2086 C CA . GLU A 1 269 ? 27.672 21.109 8.531 1 90.12 269 GLU A CA 1
ATOM 2087 C C . GLU A 1 269 ? 27.719 19.875 9.422 1 90.12 269 GLU A C 1
ATOM 2089 O O . GLU A 1 269 ? 28.594 19.031 9.266 1 90.12 269 GLU A O 1
ATOM 2094 N N . ASN 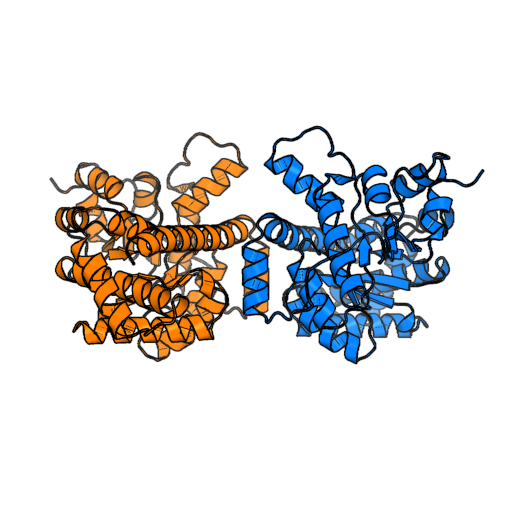A 1 270 ? 26.75 19.797 10.227 1 90.31 270 ASN A N 1
ATOM 2095 C CA . ASN A 1 270 ? 26.891 18.75 11.234 1 90.31 270 ASN A CA 1
ATOM 2096 C C . ASN A 1 270 ? 26.031 17.531 10.898 1 90.31 270 ASN A C 1
ATOM 2098 O O . ASN A 1 270 ? 26.016 16.547 11.633 1 90.31 270 ASN A O 1
ATOM 2102 N N . CYS A 1 271 ? 25.266 17.641 9.875 1 89.19 271 CYS A N 1
ATOM 2103 C CA . CYS A 1 271 ? 24.453 16.516 9.406 1 89.19 271 CYS A CA 1
ATOM 2104 C C . CYS A 1 271 ? 24.781 16.172 7.961 1 89.19 271 CYS A C 1
ATOM 2106 O O . CYS A 1 271 ? 23.969 16.391 7.062 1 89.19 271 CYS A O 1
ATOM 2108 N N . PRO A 1 272 ? 25.922 15.562 7.824 1 88.38 272 PRO A N 1
ATOM 2109 C CA . PRO A 1 272 ? 26.375 15.273 6.461 1 88.38 272 PRO A CA 1
ATOM 2110 C C . PRO A 1 272 ? 25.672 14.07 5.844 1 88.38 272 PRO A C 1
ATOM 2112 O O . PRO A 1 272 ? 25.125 13.234 6.57 1 88.38 272 PRO A O 1
ATOM 2115 N N . SER A 1 273 ? 25.547 14.078 4.559 1 92.5 273 SER A N 1
ATOM 2116 C CA . SER A 1 273 ? 25.031 12.969 3.762 1 92.5 273 SER A CA 1
ATOM 2117 C C . SER A 1 273 ? 25.922 12.688 2.557 1 92.5 273 SER A C 1
ATOM 2119 O O . SER A 1 273 ? 26.5 13.609 1.982 1 92.5 273 SER A O 1
ATOM 2121 N N . ASP A 1 274 ? 26.078 11.422 2.256 1 93.06 274 ASP A N 1
ATOM 2122 C CA . ASP A 1 274 ? 26.812 11.039 1.058 1 93.06 274 ASP A CA 1
ATOM 2123 C C . ASP A 1 274 ? 25.875 10.719 -0.096 1 93.06 274 ASP A C 1
ATOM 2125 O O . ASP A 1 274 ? 26.312 10.461 -1.217 1 93.06 274 ASP A O 1
ATOM 2129 N N . GLN A 1 275 ? 24.625 10.891 0.163 1 95.19 275 GLN A N 1
ATOM 2130 C CA . GLN A 1 275 ? 23.656 10.5 -0.856 1 95.19 275 GLN A CA 1
ATOM 2131 C C . GLN A 1 275 ? 23.469 11.602 -1.896 1 95.19 275 GLN A C 1
ATOM 2133 O O . GLN A 1 275 ? 23.094 12.719 -1.559 1 95.19 275 GLN A O 1
ATOM 2138 N N . GLU A 1 276 ? 23.719 11.258 -3.127 1 96.94 276 GLU A N 1
ATOM 2139 C CA . GLU A 1 276 ? 23.547 12.211 -4.219 1 96.94 276 GLU A CA 1
ATOM 2140 C C . GLU A 1 276 ? 22.094 12.312 -4.656 1 96.94 276 GLU A C 1
ATOM 2142 O O . GLU A 1 276 ? 21.312 11.367 -4.469 1 96.94 276 GLU A O 1
ATOM 2147 N N . TYR A 1 277 ? 21.828 13.5 -5.234 1 96.88 277 TYR A N 1
ATOM 2148 C CA . TYR A 1 277 ? 20.469 13.727 -5.754 1 96.88 277 TYR A CA 1
ATOM 2149 C C . TYR A 1 277 ? 20.109 12.664 -6.781 1 96.88 277 TYR A C 1
ATOM 2151 O O . TYR A 1 277 ? 20.938 12.266 -7.602 1 96.88 277 TYR A O 1
ATOM 2159 N N . PHE A 1 278 ? 18.906 12.094 -6.727 1 96.25 278 PHE A N 1
ATOM 2160 C CA . PHE A 1 278 ? 18.375 11.203 -7.746 1 96.25 278 PHE A CA 1
ATOM 2161 C C . PHE A 1 278 ? 16.859 11.367 -7.871 1 96.25 278 PHE A C 1
ATOM 2163 O O . PHE A 1 278 ? 16.203 11.875 -6.957 1 96.25 278 PHE A O 1
ATOM 2170 N N . GLU A 1 279 ? 16.344 11 -9.016 1 96.62 279 GLU A N 1
ATOM 2171 C CA . GLU A 1 279 ? 14.914 11.094 -9.297 1 96.62 279 GLU A CA 1
ATOM 2172 C C . GLU A 1 279 ? 14.258 9.719 -9.297 1 96.62 279 GLU A C 1
ATOM 2174 O O . GLU A 1 279 ? 14.914 8.711 -9.562 1 96.62 279 GLU A O 1
ATOM 2179 N N . VAL A 1 280 ? 13.023 9.742 -8.93 1 97.56 280 VAL A N 1
ATOM 2180 C CA . VAL A 1 280 ? 12.258 8.5 -9 1 97.56 280 VAL A CA 1
ATOM 2181 C C . VAL A 1 280 ? 11.016 8.703 -9.867 1 97.56 280 VAL A C 1
ATOM 2183 O O . VAL A 1 280 ? 10.398 9.773 -9.836 1 97.56 280 VAL A O 1
ATOM 2186 N N . ASP A 1 281 ? 10.734 7.703 -10.719 1 98.38 281 ASP A N 1
ATOM 2187 C CA . ASP A 1 281 ? 9.445 7.668 -11.398 1 98.38 281 ASP A CA 1
ATOM 2188 C C . ASP A 1 281 ? 8.406 6.91 -10.562 1 98.38 281 ASP A C 1
ATOM 2190 O O . ASP A 1 281 ? 8.703 6.477 -9.445 1 98.38 281 ASP A O 1
ATOM 2194 N N . GLU A 1 282 ? 7.184 6.863 -11.047 1 98.62 282 GLU A N 1
ATOM 2195 C CA . GLU A 1 282 ? 6.086 6.285 -10.281 1 98.62 282 GLU A CA 1
ATOM 2196 C C . GLU A 1 282 ? 6.395 4.844 -9.875 1 98.62 282 GLU A C 1
ATOM 2198 O O . GLU A 1 282 ? 6.203 4.465 -8.719 1 98.62 282 GLU A O 1
ATOM 2203 N N . SER A 1 283 ? 6.805 4.02 -10.828 1 98.62 283 SER A N 1
ATOM 2204 C CA . SER A 1 283 ? 7.07 2.607 -10.562 1 98.62 283 SER A CA 1
ATOM 2205 C C . SER A 1 283 ? 8.148 2.443 -9.492 1 98.62 283 SER A C 1
ATOM 2207 O O . SER A 1 283 ? 8.016 1.608 -8.594 1 98.62 283 SER A O 1
ATOM 2209 N N . THR A 1 284 ? 9.242 3.213 -9.633 1 98.56 284 THR A N 1
ATOM 2210 C CA . THR A 1 284 ? 10.336 3.164 -8.664 1 98.56 284 THR A CA 1
ATOM 2211 C C . THR A 1 284 ? 9.844 3.602 -7.281 1 98.56 284 THR A C 1
ATOM 2213 O O . THR A 1 284 ? 10.195 2.986 -6.273 1 98.56 284 THR A O 1
ATOM 2216 N N . PHE A 1 285 ? 9.07 4.691 -7.285 1 98.75 285 PHE A N 1
ATOM 2217 C CA . PHE A 1 285 ? 8.508 5.188 -6.031 1 98.75 285 PHE A CA 1
ATOM 2218 C C . PHE A 1 285 ? 7.684 4.109 -5.34 1 98.75 285 PHE A C 1
ATOM 2220 O O . PHE A 1 285 ? 7.887 3.834 -4.156 1 98.75 285 PHE A O 1
ATOM 2227 N N . ARG A 1 286 ? 6.789 3.51 -6.07 1 98.81 286 ARG A N 1
ATOM 2228 C CA . ARG A 1 286 ? 5.891 2.512 -5.496 1 98.81 286 ARG A CA 1
ATOM 2229 C C . ARG A 1 286 ? 6.664 1.27 -5.059 1 98.81 286 ARG A C 1
ATOM 2231 O O . ARG A 1 286 ? 6.332 0.651 -4.043 1 98.81 286 ARG A O 1
ATOM 2238 N N . TRP A 1 287 ? 7.652 0.863 -5.777 1 98.69 287 TRP A N 1
ATOM 2239 C CA . TRP A 1 287 ? 8.484 -0.276 -5.395 1 98.69 287 TRP A CA 1
ATOM 2240 C C . TRP A 1 287 ? 9.234 0.008 -4.098 1 98.69 287 TRP A C 1
ATOM 2242 O O . TRP A 1 287 ? 9.227 -0.81 -3.176 1 98.69 287 TRP A O 1
ATOM 2252 N N . MET A 1 288 ? 9.906 1.191 -4.039 1 98.62 288 MET A N 1
ATOM 2253 C CA . MET A 1 288 ? 10.672 1.562 -2.852 1 98.62 288 MET A CA 1
ATOM 2254 C C . MET A 1 288 ? 9.766 1.646 -1.625 1 98.62 288 MET A C 1
ATOM 2256 O O . MET A 1 288 ? 10.141 1.197 -0.541 1 98.62 288 MET A O 1
ATOM 2260 N N . LEU A 1 289 ? 8.586 2.25 -1.796 1 98.75 289 LEU A N 1
ATOM 2261 C CA . LEU A 1 289 ? 7.648 2.326 -0.685 1 98.75 289 LEU A CA 1
ATOM 2262 C C . LEU A 1 289 ? 7.227 0.932 -0.233 1 98.75 289 LEU A C 1
ATOM 2264 O O . LEU A 1 289 ? 7.172 0.655 0.968 1 98.75 289 LEU A O 1
ATOM 2268 N N . ASN A 1 290 ? 6.914 0.073 -1.181 1 98.69 290 ASN A N 1
ATOM 2269 C CA . ASN A 1 290 ? 6.508 -1.289 -0.853 1 98.69 290 ASN A CA 1
ATOM 2270 C C . ASN A 1 290 ? 7.586 -2.02 -0.057 1 98.69 290 ASN A C 1
ATOM 2272 O O . ASN A 1 290 ? 7.277 -2.811 0.835 1 98.69 290 ASN A O 1
ATOM 2276 N N . GLU A 1 291 ? 8.836 -1.838 -0.365 1 98.25 291 GLU A N 1
ATOM 2277 C CA . GLU A 1 291 ? 9.945 -2.518 0.297 1 98.25 291 GLU A CA 1
ATOM 2278 C C . GLU A 1 291 ? 10.086 -2.066 1.747 1 98.25 291 GLU A C 1
ATOM 2280 O O . GLU A 1 291 ? 10.727 -2.744 2.557 1 98.25 291 GLU A O 1
ATOM 2285 N N . ASP A 1 292 ? 9.531 -0.926 2.043 1 98.31 292 ASP A N 1
ATOM 2286 C CA . ASP A 1 292 ? 9.539 -0.388 3.4 1 98.31 292 ASP A CA 1
ATOM 2287 C C . ASP A 1 292 ? 8.242 -0.716 4.129 1 98.31 292 ASP A C 1
ATOM 2289 O O . ASP A 1 292 ? 7.281 0.056 4.074 1 98.31 292 ASP A O 1
ATOM 2293 N N . THR A 1 293 ? 8.242 -1.809 4.891 1 98.31 293 THR A N 1
ATOM 2294 C CA . THR A 1 293 ? 7.039 -2.303 5.547 1 98.31 293 THR A CA 1
ATOM 2295 C C . THR A 1 293 ? 6.445 -1.233 6.457 1 98.31 293 THR A C 1
ATOM 2297 O O . THR A 1 293 ? 5.23 -1.014 6.453 1 98.31 293 THR A O 1
ATOM 2300 N N . MET A 1 294 ? 7.293 -0.598 7.219 1 98.69 294 MET A N 1
ATOM 2301 C CA . MET A 1 294 ? 6.867 0.425 8.172 1 98.69 294 MET A CA 1
ATOM 2302 C C . MET A 1 294 ? 6.176 1.579 7.453 1 98.69 294 MET A C 1
ATOM 2304 O O . MET A 1 294 ? 5.074 1.981 7.836 1 98.69 294 MET A O 1
ATOM 2308 N N . ALA A 1 295 ? 6.754 2.082 6.398 1 98.69 295 ALA A N 1
ATOM 2309 C CA . ALA A 1 295 ? 6.211 3.232 5.68 1 98.69 295 ALA A CA 1
ATOM 2310 C C . ALA A 1 295 ? 4.902 2.875 4.984 1 98.69 295 ALA A C 1
ATOM 2312 O O . ALA A 1 295 ? 3.975 3.688 4.938 1 98.69 295 ALA A O 1
ATOM 2313 N N . THR A 1 296 ? 4.852 1.679 4.438 1 98.56 296 THR A N 1
ATOM 2314 C CA . THR A 1 296 ? 3.627 1.216 3.795 1 98.56 296 THR A CA 1
ATOM 2315 C C . THR A 1 296 ? 2.482 1.143 4.801 1 98.56 296 THR A C 1
ATOM 2317 O O . THR A 1 296 ? 1.385 1.639 4.539 1 98.56 296 THR A O 1
ATOM 2320 N N . ASP A 1 297 ? 2.779 0.542 5.938 1 98.44 297 ASP A N 1
ATOM 2321 C CA . ASP A 1 297 ? 1.778 0.392 6.988 1 98.44 297 ASP A CA 1
ATOM 2322 C C . ASP A 1 297 ? 1.273 1.752 7.465 1 98.44 297 ASP A C 1
ATOM 2324 O O . ASP A 1 297 ? 0.065 1.967 7.578 1 98.44 297 ASP A O 1
ATOM 2328 N N . LEU A 1 298 ? 2.188 2.611 7.668 1 98.81 298 LEU A N 1
ATOM 2329 C CA . LEU A 1 298 ? 1.842 3.863 8.336 1 98.81 298 LEU A CA 1
ATOM 2330 C C . LEU A 1 298 ? 1.147 4.816 7.367 1 98.81 298 LEU A C 1
ATOM 2332 O O . LEU A 1 298 ? 0.269 5.586 7.77 1 98.81 298 LEU A O 1
ATOM 2336 N N . LEU A 1 299 ? 1.584 4.816 6.086 1 98.88 299 LEU A N 1
ATOM 2337 C CA . LEU A 1 299 ? 0.901 5.668 5.117 1 98.88 299 LEU A CA 1
ATOM 2338 C C . LEU A 1 299 ? -0.556 5.246 4.957 1 98.88 299 LEU A C 1
ATOM 2340 O O . LEU A 1 299 ? -1.46 6.082 5.023 1 98.88 299 LEU A O 1
ATOM 2344 N N . SER A 1 300 ? -0.764 3.953 4.781 1 98.81 300 SER A N 1
ATOM 2345 C CA . SER A 1 300 ? -2.115 3.436 4.594 1 98.81 300 SER A CA 1
ATOM 2346 C C . SER A 1 300 ? -2.969 3.652 5.84 1 98.81 300 SER A C 1
ATOM 2348 O O . SER A 1 300 ? -4.125 4.07 5.742 1 98.81 300 SER A O 1
ATOM 2350 N N . ASP A 1 301 ? -2.406 3.373 6.969 1 98.56 301 ASP A N 1
ATOM 2351 C CA . ASP A 1 301 ? -3.113 3.545 8.234 1 98.56 301 ASP A CA 1
ATOM 2352 C C . ASP A 1 301 ? -3.473 5.012 8.469 1 98.56 301 ASP A C 1
ATOM 2354 O O . ASP A 1 301 ? -4.566 5.32 8.938 1 98.56 301 ASP A O 1
ATOM 2358 N N . GLY A 1 302 ? -2.475 5.898 8.188 1 98.56 302 GLY A N 1
ATOM 2359 C CA . GLY A 1 302 ? -2.717 7.32 8.359 1 98.56 302 GLY A CA 1
ATOM 2360 C C . GLY A 1 302 ? -3.879 7.836 7.535 1 98.56 302 GLY A C 1
ATOM 2361 O O . GLY A 1 302 ? -4.715 8.594 8.031 1 98.56 302 GLY A O 1
ATOM 2362 N N . ILE A 1 303 ? -3.955 7.41 6.316 1 98.81 303 ILE A N 1
ATOM 2363 C CA . ILE A 1 303 ? -5.035 7.82 5.422 1 98.81 303 ILE A CA 1
ATOM 2364 C C . ILE A 1 303 ? -6.367 7.297 5.953 1 98.81 303 ILE A C 1
ATOM 2366 O O . ILE A 1 303 ? -7.363 8.023 5.969 1 98.81 303 ILE A O 1
ATOM 2370 N N . ARG A 1 304 ? -6.395 6.051 6.43 1 98.69 304 ARG A N 1
ATOM 2371 C CA . ARG A 1 304 ? -7.617 5.473 6.977 1 98.69 304 ARG A CA 1
ATOM 2372 C C . ARG A 1 304 ? -8.086 6.242 8.203 1 98.69 304 ARG A C 1
ATOM 2374 O O . ARG A 1 304 ? -9.281 6.504 8.367 1 98.69 304 ARG A O 1
ATOM 2381 N N . ARG A 1 305 ? -7.156 6.582 9.062 1 98.06 305 ARG A N 1
ATOM 2382 C CA . ARG A 1 305 ? -7.508 7.254 10.312 1 98.06 305 ARG A CA 1
ATOM 2383 C C . ARG A 1 305 ? -8.039 8.656 10.047 1 98.06 305 ARG A C 1
ATOM 2385 O O . ARG A 1 305 ? -9.016 9.086 10.664 1 98.06 305 ARG A O 1
ATOM 2392 N N . PHE A 1 306 ? -7.383 9.383 9.156 1 98.31 306 PHE A N 1
ATOM 2393 C CA . PHE A 1 306 ? -7.84 10.727 8.828 1 98.31 306 PHE A CA 1
ATOM 2394 C C . PHE A 1 306 ? -9.203 10.688 8.156 1 98.31 306 PHE A C 1
ATOM 2396 O O . PHE A 1 306 ? -10.055 11.547 8.398 1 98.31 306 PHE A O 1
ATOM 2403 N N . ALA A 1 307 ? -9.438 9.688 7.293 1 98.31 307 ALA A N 1
ATOM 2404 C CA . ALA A 1 307 ? -10.75 9.508 6.68 1 98.31 307 ALA A CA 1
ATOM 2405 C C . ALA A 1 307 ? -11.805 9.203 7.73 1 98.31 307 ALA A C 1
ATOM 2407 O O . ALA A 1 307 ? -12.93 9.703 7.66 1 98.31 307 ALA A O 1
ATOM 2408 N N . ALA A 1 308 ? -11.445 8.344 8.656 1 98.19 308 ALA A N 1
ATOM 2409 C CA . ALA A 1 308 ? -12.375 7.988 9.727 1 98.19 308 ALA A CA 1
ATOM 2410 C C . ALA A 1 308 ? -12.75 9.211 10.555 1 98.19 308 ALA A C 1
ATOM 2412 O O . ALA A 1 308 ? -13.906 9.375 10.953 1 98.19 308 ALA A O 1
ATOM 2413 N N . ASP A 1 309 ? -11.758 10.047 10.859 1 97.69 309 ASP A N 1
ATOM 2414 C CA . ASP A 1 309 ? -12.016 11.266 11.625 1 97.69 309 ASP A CA 1
ATOM 2415 C C . ASP A 1 309 ? -12.93 12.211 10.852 1 97.69 309 ASP A C 1
ATOM 2417 O O . ASP A 1 309 ? -13.773 12.883 11.445 1 97.69 309 ASP A O 1
ATOM 2421 N N . THR A 1 310 ? -12.75 12.305 9.547 1 97.44 310 THR A N 1
ATOM 2422 C CA . THR A 1 310 ? -13.625 13.109 8.703 1 97.44 310 THR A CA 1
ATOM 2423 C C . THR A 1 310 ? -15.055 12.57 8.734 1 97.44 310 THR A C 1
ATOM 2425 O O . THR A 1 310 ? -16.016 13.344 8.836 1 97.44 310 THR A O 1
ATOM 2428 N N . ARG A 1 311 ? -15.211 11.227 8.633 1 97.69 311 ARG A N 1
ATOM 2429 C CA . ARG A 1 311 ? -16.531 10.617 8.688 1 97.69 311 ARG A CA 1
ATOM 2430 C C . ARG A 1 311 ? -17.203 10.891 10.023 1 97.69 311 ARG A C 1
ATOM 2432 O O . ARG A 1 311 ? -18.422 11.117 10.078 1 97.69 311 ARG A O 1
ATOM 2439 N N . LYS A 1 312 ? -16.422 10.82 11.086 1 97.56 312 LYS A N 1
ATOM 2440 C CA . LYS A 1 312 ? -16.953 11.141 12.406 1 97.56 312 LYS A CA 1
ATOM 2441 C C . LYS A 1 312 ? -17.438 12.586 12.469 1 97.56 312 LYS A C 1
ATOM 2443 O O . LYS A 1 312 ? -18.5 12.875 13.023 1 97.56 312 LYS A O 1
ATOM 2448 N N . LEU A 1 313 ? -16.625 13.469 11.922 1 96.94 313 LEU A N 1
ATOM 2449 C CA . LEU A 1 313 ? -17.016 14.875 11.859 1 96.94 313 LEU A CA 1
ATOM 2450 C C . LEU A 1 313 ? -18.297 15.055 11.062 1 96.94 313 LEU A C 1
ATOM 2452 O O . LEU A 1 313 ? -19.188 15.797 11.477 1 96.94 313 LEU A O 1
ATOM 2456 N N . GLU A 1 314 ? -18.406 14.391 9.93 1 97.19 314 GLU A N 1
ATOM 2457 C CA . GLU A 1 314 ? -19.609 14.438 9.109 1 97.19 314 GLU A CA 1
ATOM 2458 C C . GLU A 1 314 ? -20.828 13.992 9.906 1 97.19 314 GLU A C 1
ATOM 2460 O O . GLU A 1 314 ? -21.906 14.602 9.797 1 97.19 314 GLU A O 1
ATOM 2465 N N . SER A 1 315 ? -20.656 12.906 10.648 1 96.88 315 SER A N 1
ATOM 2466 C CA . SER A 1 315 ? -21.75 12.375 11.453 1 96.88 315 SER A CA 1
ATOM 2467 C C . SER A 1 315 ? -22.219 13.398 12.484 1 96.88 315 SER A C 1
ATOM 2469 O O . SER A 1 315 ? -23.422 13.531 12.734 1 96.88 315 SER A O 1
ATOM 2471 N N . ILE A 1 316 ? -21.297 14.062 13.07 1 95.31 316 ILE A N 1
ATOM 2472 C CA . ILE A 1 316 ? -21.609 15.078 14.07 1 95.31 316 ILE A CA 1
ATOM 2473 C C . ILE A 1 316 ? -22.312 16.266 13.414 1 95.31 316 ILE A C 1
ATOM 2475 O O . ILE A 1 316 ? -23.312 16.766 13.93 1 95.31 316 ILE A O 1
ATOM 2479 N N . LEU A 1 317 ? -21.844 16.672 12.25 1 95 317 LEU A N 1
ATOM 2480 C CA . LEU A 1 317 ? -22.391 17.844 11.555 1 95 317 LEU A CA 1
ATOM 2481 C C . LEU A 1 317 ? -23.781 17.531 11.008 1 95 317 LEU A C 1
ATOM 2483 O O . LEU A 1 317 ? -24.625 18.438 10.906 1 95 317 LEU A O 1
ATOM 2487 N N . LEU A 1 318 ? -23.969 16.281 10.633 1 94 318 LEU A N 1
ATOM 2488 C CA . LEU A 1 318 ? -25.281 15.859 10.117 1 94 318 LEU A CA 1
ATOM 2489 C C . LEU A 1 318 ? -26.375 16.094 11.156 1 94 318 LEU A C 1
ATOM 2491 O O . LEU A 1 318 ? -27.5 16.438 10.812 1 94 318 LEU A O 1
ATOM 2495 N N . THR A 1 319 ? -26.047 15.93 12.383 1 92.25 319 THR A N 1
ATOM 2496 C CA . THR A 1 319 ? -27.016 16.109 13.453 1 92.25 319 THR A CA 1
ATOM 2497 C C . THR A 1 319 ? -27.359 17.594 13.625 1 92.25 319 THR A C 1
ATOM 2499 O O . THR A 1 319 ? -28.375 17.938 14.25 1 92.25 319 THR A O 1
ATOM 2502 N N . LYS A 1 320 ? -26.531 18.391 13.094 1 89.12 320 LYS A N 1
ATOM 2503 C CA . LYS A 1 320 ? -26.734 19.828 13.227 1 89.12 320 LYS A CA 1
ATOM 2504 C C . LYS A 1 320 ? -27.453 20.406 12.008 1 89.12 320 LYS A C 1
ATOM 2506 O O . LYS A 1 320 ? -27.844 21.578 12 1 89.12 320 LYS A O 1
ATOM 2511 N N . LEU A 1 321 ? -27.484 19.609 10.961 1 88.25 321 LEU A N 1
ATOM 2512 C CA . LEU A 1 321 ? -28.156 20.016 9.734 1 88.25 321 LEU A CA 1
ATOM 2513 C C . LEU A 1 321 ? -29.656 19.688 9.797 1 88.25 321 LEU A C 1
ATOM 2515 O O . LEU A 1 321 ? -30.469 20.406 9.211 1 88.25 321 LEU A O 1
ATOM 2519 N N . MET B 1 1 ? -13.141 -47.281 -3.037 1 68.38 1 MET B N 1
ATOM 2520 C CA . MET B 1 1 ? -14.047 -46.219 -2.684 1 68.38 1 MET B CA 1
ATOM 2521 C C . MET B 1 1 ? -13.461 -44.844 -3.08 1 68.38 1 MET B C 1
ATOM 2523 O O . MET B 1 1 ? -12.242 -44.688 -3.104 1 68.38 1 MET B O 1
ATOM 2527 N N . SER B 1 2 ? -14.266 -43.938 -3.639 1 90.44 2 SER B N 1
ATOM 2528 C CA . SER B 1 2 ? -13.805 -42.656 -4.168 1 90.44 2 SER B CA 1
ATOM 2529 C C . SER B 1 2 ? -13.25 -41.75 -3.059 1 90.44 2 SER B C 1
ATOM 2531 O O . SER B 1 2 ? -13.852 -41.656 -1.99 1 90.44 2 SER B O 1
ATOM 2533 N N . SER B 1 3 ? -12.047 -41.312 -3.188 1 94.62 3 SER B N 1
ATOM 2534 C CA . SER B 1 3 ? -11.414 -40.438 -2.205 1 94.62 3 SER B CA 1
ATOM 2535 C C . SER B 1 3 ? -12.07 -39.062 -2.18 1 94.62 3 SER B C 1
ATOM 2537 O O . SER B 1 3 ? -12.891 -38.75 -3.047 1 94.62 3 SER B O 1
ATOM 2539 N N . ARG B 1 4 ? -11.82 -38.344 -1.127 1 95.81 4 ARG B N 1
ATOM 2540 C CA . ARG B 1 4 ? -12.297 -36.969 -1.071 1 95.81 4 ARG B CA 1
ATOM 2541 C C . ARG B 1 4 ? -11.773 -36.156 -2.248 1 95.81 4 ARG B C 1
ATOM 2543 O O . ARG B 1 4 ? -12.461 -35.25 -2.758 1 95.81 4 ARG B O 1
ATOM 2550 N N . LEU B 1 5 ? -10.531 -36.406 -2.609 1 95.69 5 LEU B N 1
ATOM 2551 C CA . LEU B 1 5 ? -9.953 -35.75 -3.777 1 95.69 5 LEU B CA 1
ATOM 2552 C C . LEU B 1 5 ? -10.766 -36.062 -5.031 1 95.69 5 LEU B C 1
ATOM 2554 O O . LEU B 1 5 ? -11.039 -35.156 -5.832 1 95.69 5 LEU B O 1
ATOM 2558 N N . ASP B 1 6 ? -11.133 -37.312 -5.156 1 95.19 6 ASP B N 1
ATOM 2559 C CA . ASP B 1 6 ? -11.977 -37.719 -6.281 1 95.19 6 ASP B CA 1
ATOM 2560 C C . ASP B 1 6 ? -13.305 -36.969 -6.27 1 95.19 6 ASP B C 1
ATOM 2562 O O . ASP B 1 6 ? -13.789 -36.531 -7.32 1 95.19 6 ASP B O 1
ATOM 2566 N N . LYS B 1 7 ? -13.883 -36.875 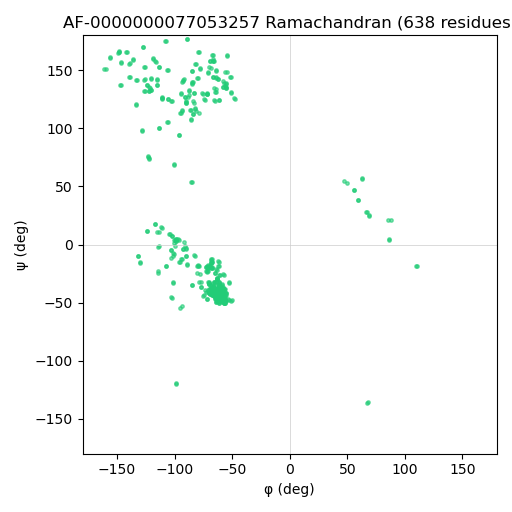-5.117 1 95.75 7 LYS B N 1
ATOM 2567 C CA . LYS B 1 7 ? -15.172 -36.219 -4.969 1 95.75 7 LYS B CA 1
ATOM 2568 C C . LYS B 1 7 ? -15.086 -34.75 -5.336 1 95.75 7 LYS B C 1
ATOM 2570 O O . LYS B 1 7 ? -15.969 -34.219 -6.016 1 95.75 7 LYS B O 1
ATOM 2575 N N . ILE B 1 8 ? -14.062 -34.031 -4.871 1 96 8 ILE B N 1
ATOM 2576 C CA . ILE B 1 8 ? -13.844 -32.625 -5.18 1 96 8 ILE B CA 1
ATOM 2577 C C . ILE B 1 8 ? -13.609 -32.469 -6.676 1 96 8 ILE B C 1
ATOM 2579 O O . ILE B 1 8 ? -14.125 -31.516 -7.289 1 96 8 ILE B O 1
ATOM 2583 N N . SER B 1 9 ? -12.875 -33.406 -7.297 1 94.62 9 SER B N 1
ATOM 2584 C CA . SER B 1 9 ? -12.469 -33.312 -8.695 1 94.62 9 SER B CA 1
ATOM 2585 C C . SER B 1 9 ? -13.672 -33.438 -9.633 1 94.62 9 SER B C 1
ATOM 2587 O O . SER B 1 9 ? -13.578 -33.125 -10.812 1 94.62 9 SER B O 1
ATOM 2589 N N . ALA B 1 10 ? -14.781 -33.875 -9.102 1 93.25 10 ALA B N 1
ATOM 2590 C CA . ALA B 1 10 ? -15.992 -34.031 -9.891 1 93.25 10 ALA B CA 1
ATOM 2591 C C . ALA B 1 10 ? -16.594 -32.688 -10.258 1 93.25 10 ALA B C 1
ATOM 2593 O O . ALA B 1 10 ? -17.312 -32.562 -11.258 1 93.25 10 ALA B O 1
ATOM 2594 N N . PHE B 1 11 ? -16.266 -31.656 -9.453 1 92.88 11 PHE B N 1
ATOM 2595 C CA . PHE B 1 11 ? -16.922 -30.391 -9.695 1 92.88 11 PHE B CA 1
ATOM 2596 C C . PHE B 1 11 ? -15.898 -29.25 -9.781 1 92.88 11 PHE B C 1
ATOM 2598 O O . PHE B 1 11 ? -16.219 -28.141 -10.211 1 92.88 11 PHE B O 1
ATOM 2605 N N . THR B 1 12 ? -14.695 -29.453 -9.336 1 96 12 THR B N 1
ATOM 2606 C CA . THR B 1 12 ? -13.617 -28.469 -9.32 1 96 12 THR B CA 1
ATOM 2607 C C . THR B 1 12 ? -12.375 -29.016 -10.016 1 96 12 THR B C 1
ATOM 2609 O O . THR B 1 12 ? -11.984 -30.172 -9.797 1 96 12 THR B O 1
ATOM 2612 N N . LYS B 1 13 ? -11.812 -28.25 -10.883 1 95.94 13 LYS B N 1
ATOM 2613 C CA . LYS B 1 13 ? -10.539 -28.688 -11.461 1 95.94 13 LYS B CA 1
ATOM 2614 C C . LYS B 1 13 ? -9.398 -28.531 -10.453 1 95.94 13 LYS B C 1
ATOM 2616 O O . LYS B 1 13 ? -9.164 -27.438 -9.938 1 95.94 13 LYS B O 1
ATOM 2621 N N . VAL B 1 14 ? -8.719 -29.578 -10.219 1 95.19 14 VAL B N 1
ATOM 2622 C CA . VAL B 1 14 ? -7.648 -29.594 -9.227 1 95.19 14 VAL B CA 1
ATOM 2623 C C . VAL B 1 14 ? -6.324 -29.234 -9.898 1 95.19 14 VAL B C 1
ATOM 2625 O O . VAL B 1 14 ? -5.965 -29.797 -10.93 1 95.19 14 VAL B O 1
ATOM 2628 N N . VAL B 1 15 ? -5.641 -28.25 -9.352 1 95.69 15 VAL B N 1
ATOM 2629 C CA . VAL B 1 15 ? -4.352 -27.734 -9.812 1 95.69 15 VAL B CA 1
ATOM 2630 C C . VAL B 1 15 ? -3.287 -28 -8.75 1 95.69 15 VAL B C 1
ATOM 2632 O O . VAL B 1 15 ? -3.551 -27.875 -7.551 1 95.69 15 VAL B O 1
ATOM 2635 N N . ALA B 1 16 ? -2.119 -28.438 -9.156 1 93.94 16 ALA B N 1
ATOM 2636 C CA . ALA B 1 16 ? -1.039 -28.672 -8.195 1 93.94 16 ALA B CA 1
ATOM 2637 C C . ALA B 1 16 ? -0.231 -27.391 -7.961 1 93.94 16 ALA B C 1
ATOM 2639 O O . ALA B 1 16 ? 0.152 -26.703 -8.914 1 93.94 16 ALA B O 1
ATOM 2640 N N . ASP B 1 17 ? 0.019 -27.078 -6.723 1 93.62 17 ASP B N 1
ATOM 2641 C CA . ASP B 1 17 ? 0.805 -25.922 -6.32 1 93.62 17 ASP B CA 1
ATOM 2642 C C . ASP B 1 17 ? 2.23 -26.312 -5.949 1 93.62 17 ASP B C 1
ATOM 2644 O O . ASP B 1 17 ? 2.615 -26.266 -4.781 1 93.62 17 ASP B O 1
ATOM 2648 N N . THR B 1 18 ? 2.979 -26.688 -6.883 1 90 18 THR B N 1
ATOM 2649 C CA . THR B 1 18 ? 4.324 -27.188 -6.617 1 90 18 THR B CA 1
ATOM 2650 C C . THR B 1 18 ? 5.176 -27.141 -7.883 1 90 18 THR B C 1
ATOM 2652 O O . THR B 1 18 ? 4.648 -27.172 -8.992 1 90 18 THR B O 1
ATOM 2655 N N . GLY B 1 19 ? 6.48 -26.984 -7.711 1 83.94 19 GLY B N 1
ATOM 2656 C CA . GLY B 1 19 ? 7.438 -27.188 -8.789 1 83.94 19 GLY B CA 1
ATOM 2657 C C . GLY B 1 19 ? 8.07 -28.562 -8.766 1 83.94 19 GLY B C 1
ATOM 2658 O O . GLY B 1 19 ? 8.93 -28.875 -9.602 1 83.94 19 GLY B O 1
ATOM 2659 N N . ASP B 1 20 ? 7.598 -29.375 -7.848 1 85.38 20 ASP B N 1
ATOM 2660 C CA . ASP B 1 20 ? 8.133 -30.719 -7.684 1 85.38 20 ASP B CA 1
ATOM 2661 C C . ASP B 1 20 ? 7.445 -31.703 -8.625 1 85.38 20 ASP B C 1
ATOM 2663 O O . ASP B 1 20 ? 6.289 -32.062 -8.414 1 85.38 20 ASP B O 1
ATOM 2667 N N . PHE B 1 21 ? 8.219 -32.25 -9.547 1 89.75 21 PHE B N 1
ATOM 2668 C CA . PHE B 1 21 ? 7.652 -33.031 -10.633 1 89.75 21 PHE B CA 1
ATOM 2669 C C . PHE B 1 21 ? 7.094 -34.344 -10.109 1 89.75 21 PHE B C 1
ATOM 2671 O O . PHE B 1 21 ? 6.098 -34.875 -10.625 1 89.75 21 PHE B O 1
ATOM 2678 N N . GLU B 1 22 ? 7.77 -34.906 -9.07 1 86.5 22 GLU B N 1
ATOM 2679 C CA . GLU B 1 22 ? 7.305 -36.156 -8.516 1 86.5 22 GLU B CA 1
ATOM 2680 C C . GLU B 1 22 ? 5.91 -36.031 -7.914 1 86.5 22 GLU B C 1
ATOM 2682 O O . GLU B 1 22 ? 5.07 -36.906 -8.078 1 86.5 22 GLU B O 1
ATOM 2687 N N . SER B 1 23 ? 5.734 -34.969 -7.246 1 84.88 23 SER B N 1
ATOM 2688 C CA . SER B 1 23 ? 4.418 -34.719 -6.668 1 84.88 23 SER B CA 1
ATOM 2689 C C . SER B 1 23 ? 3.365 -34.5 -7.754 1 84.88 23 SER B C 1
ATOM 2691 O O . SER B 1 23 ? 2.215 -34.938 -7.59 1 84.88 23 SER B O 1
ATOM 2693 N N . ILE B 1 24 ? 3.732 -33.875 -8.805 1 89.44 24 ILE B N 1
ATOM 2694 C CA . ILE B 1 24 ? 2.809 -33.656 -9.906 1 89.44 24 ILE B CA 1
ATOM 2695 C C . ILE B 1 24 ? 2.436 -34.969 -10.562 1 89.44 24 ILE B C 1
ATOM 2697 O O . ILE B 1 24 ? 1.268 -35.219 -10.883 1 89.44 24 ILE B O 1
ATOM 2701 N N . ARG B 1 25 ? 3.359 -35.812 -10.688 1 90.25 25 ARG B N 1
ATOM 2702 C CA . ARG B 1 25 ? 3.105 -37.125 -11.289 1 90.25 25 ARG B CA 1
ATOM 2703 C C . ARG B 1 25 ? 2.18 -37.969 -10.414 1 90.25 25 ARG B C 1
ATOM 2705 O O . ARG B 1 25 ? 1.372 -38.75 -10.93 1 90.25 25 ARG B O 1
ATOM 2712 N N . ALA B 1 26 ? 2.342 -37.812 -9.188 1 88.44 26 ALA B N 1
ATOM 2713 C CA . ALA B 1 26 ? 1.634 -38.688 -8.234 1 88.44 26 ALA B CA 1
ATOM 2714 C C . ALA B 1 26 ? 0.138 -38.375 -8.234 1 88.44 26 ALA B C 1
ATOM 2716 O O . ALA B 1 26 ? -0.685 -39.281 -8.109 1 88.44 26 ALA B O 1
ATOM 2717 N N . TYR B 1 27 ? -0.24 -37.125 -8.43 1 87.44 27 TYR B N 1
ATOM 2718 C CA . TYR B 1 27 ? -1.633 -36.781 -8.188 1 87.44 27 TYR B CA 1
ATOM 2719 C C . TYR B 1 27 ? -2.322 -36.375 -9.484 1 87.44 27 TYR B C 1
ATOM 2721 O O . TYR B 1 27 ? -3.521 -36.094 -9.5 1 87.44 27 TYR B O 1
ATOM 2729 N N . LYS B 1 28 ? -1.663 -36.344 -10.539 1 84.94 28 LYS B N 1
ATOM 2730 C CA . LYS B 1 28 ? -2.156 -36.156 -11.898 1 84.94 28 LYS B CA 1
ATOM 2731 C C . LYS B 1 28 ? -3.084 -34.938 -11.961 1 84.94 28 LYS B C 1
ATOM 2733 O O . LYS B 1 28 ? -4.203 -35.031 -12.469 1 84.94 28 LYS B O 1
ATOM 2738 N N . PRO B 1 29 ? -2.627 -33.812 -11.5 1 91.25 29 PRO B N 1
ATOM 2739 C CA . PRO B 1 29 ? -3.447 -32.625 -11.617 1 91.25 29 PRO B CA 1
ATOM 2740 C C . PRO B 1 29 ? -3.648 -32.188 -13.062 1 91.25 29 PRO B C 1
ATOM 2742 O O . PRO B 1 29 ? -2.889 -32.562 -13.945 1 91.25 29 PRO B O 1
ATOM 2745 N N . VAL B 1 30 ? -4.699 -31.391 -13.289 1 92.69 30 VAL B N 1
ATOM 2746 C CA . VAL B 1 30 ? -5 -30.922 -14.633 1 92.69 30 VAL B CA 1
ATOM 2747 C C . VAL B 1 30 ? -4.016 -29.828 -15.031 1 92.69 30 VAL B C 1
ATOM 2749 O O . VAL B 1 30 ? -3.576 -29.766 -16.188 1 92.69 30 VAL B O 1
ATOM 2752 N N . ASP B 1 31 ? -3.746 -28.891 -14.141 1 95.56 31 ASP B N 1
ATOM 2753 C CA . ASP B 1 31 ? -2.857 -27.75 -14.297 1 95.56 31 ASP B CA 1
ATOM 2754 C C . ASP B 1 31 ? -1.836 -27.688 -13.164 1 95.56 31 ASP B C 1
ATOM 2756 O O . ASP B 1 31 ? -1.915 -28.469 -12.211 1 95.56 31 ASP B O 1
ATOM 2760 N N . ALA B 1 32 ? -0.868 -26.844 -13.305 1 94.56 32 ALA B N 1
ATOM 2761 C CA . ALA B 1 32 ? 0.101 -26.578 -12.242 1 94.56 32 ALA B CA 1
ATOM 2762 C C . ALA B 1 32 ? 0.419 -25.094 -12.141 1 94.56 32 ALA B C 1
ATOM 2764 O O . ALA B 1 32 ? 0.364 -24.375 -13.133 1 94.56 32 ALA B O 1
ATOM 2765 N N . THR B 1 33 ? 0.61 -24.672 -10.969 1 93.81 33 THR B N 1
ATOM 2766 C CA . THR B 1 33 ? 1.045 -23.297 -10.742 1 93.81 33 THR B CA 1
ATOM 2767 C C . THR B 1 33 ? 2.438 -23.266 -10.117 1 93.81 33 THR B C 1
ATOM 2769 O O . THR B 1 33 ? 2.787 -24.141 -9.32 1 93.81 33 THR B O 1
ATOM 2772 N N . THR B 1 34 ? 3.199 -22.281 -10.57 1 90.69 34 THR B N 1
ATOM 2773 C CA . THR B 1 34 ? 4.488 -22.016 -9.945 1 90.69 34 THR B CA 1
ATOM 2774 C C . THR B 1 34 ? 4.523 -20.609 -9.352 1 90.69 34 THR B C 1
ATOM 2776 O O . THR B 1 34 ? 3.621 -19.797 -9.594 1 90.69 34 THR B O 1
ATOM 2779 N N . ASN B 1 35 ? 5.391 -20.359 -8.461 1 91.5 35 ASN B N 1
ATOM 2780 C CA . ASN B 1 35 ? 5.746 -19.047 -7.918 1 91.5 35 ASN B CA 1
ATOM 2781 C C . ASN B 1 35 ? 7.219 -19 -7.523 1 91.5 35 ASN B C 1
ATOM 2783 O O . ASN B 1 35 ? 7.922 -20 -7.578 1 91.5 35 ASN B O 1
ATOM 2787 N N . PRO B 1 36 ? 7.738 -17.797 -7.293 1 92.69 36 PRO B N 1
ATOM 2788 C CA . PRO B 1 36 ? 9.164 -17.672 -6.996 1 92.69 36 PRO B CA 1
ATOM 2789 C C . PRO B 1 36 ? 9.617 -18.578 -5.859 1 92.69 36 PRO B C 1
ATOM 2791 O O . PRO B 1 36 ? 10.719 -19.141 -5.914 1 92.69 36 PRO B O 1
ATOM 2794 N N . SER B 1 37 ? 8.781 -18.812 -4.953 1 92.56 37 SER B N 1
ATOM 2795 C CA . SER B 1 37 ? 9.141 -19.688 -3.836 1 92.56 37 SER B CA 1
ATOM 2796 C C . SER B 1 37 ? 9.281 -21.141 -4.285 1 92.56 37 SER B C 1
ATOM 2798 O O . SER B 1 37 ? 10.188 -21.844 -3.844 1 92.56 37 SER B O 1
ATOM 2800 N N . LEU B 1 38 ? 8.406 -21.578 -5.102 1 91.12 38 LEU B N 1
ATOM 2801 C CA . LEU B 1 38 ? 8.414 -22.953 -5.57 1 91.12 38 LEU B CA 1
ATOM 2802 C C . LEU B 1 38 ? 9.594 -23.188 -6.512 1 91.12 38 LEU B C 1
ATOM 2804 O O . LEU B 1 38 ? 10.203 -24.266 -6.48 1 91.12 38 LEU B O 1
ATOM 2808 N N . ILE B 1 39 ? 9.883 -22.203 -7.336 1 91.38 39 ILE B N 1
ATOM 2809 C CA . ILE B 1 39 ? 11.016 -22.297 -8.25 1 91.38 39 ILE B CA 1
ATOM 2810 C C . ILE B 1 39 ? 12.32 -22.344 -7.449 1 91.38 39 ILE B C 1
ATOM 2812 O O . ILE B 1 39 ? 13.219 -23.125 -7.766 1 91.38 39 ILE B O 1
ATOM 2816 N N . LEU B 1 40 ? 12.414 -21.453 -6.406 1 93.31 40 LEU B N 1
ATOM 2817 C CA . LEU B 1 40 ? 13.57 -21.453 -5.523 1 93.31 40 LEU B CA 1
ATOM 2818 C C . LEU B 1 40 ? 13.773 -22.828 -4.887 1 93.31 40 LEU B C 1
ATOM 2820 O O . LEU B 1 40 ? 14.875 -23.375 -4.906 1 93.31 40 LEU B O 1
ATOM 2824 N N . ALA B 1 41 ? 12.695 -23.422 -4.402 1 90.69 41 ALA B N 1
ATOM 2825 C CA . ALA B 1 41 ? 12.75 -24.719 -3.746 1 90.69 41 ALA B CA 1
ATOM 2826 C C . ALA B 1 41 ? 13.164 -25.812 -4.73 1 90.69 41 ALA B C 1
ATOM 2828 O O . ALA B 1 41 ? 13.969 -26.688 -4.391 1 90.69 41 ALA B O 1
ATOM 2829 N N . ALA B 1 42 ? 12.664 -25.75 -5.926 1 88.69 42 ALA B N 1
ATOM 2830 C CA . ALA B 1 42 ? 12.945 -26.766 -6.926 1 88.69 42 ALA B CA 1
ATOM 2831 C C . ALA B 1 42 ? 14.375 -26.641 -7.445 1 88.69 42 ALA B C 1
ATOM 2833 O O . ALA B 1 42 ? 15.07 -27.641 -7.621 1 88.69 42 ALA B O 1
ATOM 2834 N N . ALA B 1 43 ? 14.844 -25.422 -7.66 1 90.88 43 ALA B N 1
ATOM 2835 C CA . ALA B 1 43 ? 16.141 -25.141 -8.266 1 90.88 43 ALA B CA 1
ATOM 2836 C C . ALA B 1 43 ? 17.281 -25.562 -7.348 1 90.88 43 ALA B C 1
ATOM 2838 O O . ALA B 1 43 ? 18.422 -25.734 -7.793 1 90.88 43 ALA B O 1
ATOM 2839 N N . THR B 1 44 ? 16.984 -25.719 -6.113 1 91.44 44 THR B N 1
ATOM 2840 C CA . THR B 1 44 ? 18.016 -26.062 -5.141 1 91.44 44 THR B CA 1
ATOM 2841 C C . THR B 1 44 ? 18.125 -27.562 -4.957 1 91.44 44 THR B C 1
ATOM 2843 O O . THR B 1 44 ? 19 -28.062 -4.25 1 91.44 44 THR B O 1
ATOM 2846 N N . LYS B 1 45 ? 17.266 -28.312 -5.594 1 91.12 45 LYS B N 1
ATOM 2847 C CA . LYS B 1 45 ? 17.312 -29.781 -5.523 1 91.12 45 LYS B CA 1
ATOM 2848 C C . LYS B 1 45 ? 18.281 -30.344 -6.543 1 91.12 45 LYS B C 1
ATOM 2850 O O . LYS B 1 45 ? 18.25 -29.969 -7.719 1 91.12 45 LYS B O 1
ATOM 2855 N N . PRO B 1 46 ? 19.062 -31.344 -6.121 1 91.88 46 PRO B N 1
ATOM 2856 C CA . PRO B 1 46 ? 20.047 -31.938 -7.035 1 91.88 46 PRO B CA 1
ATOM 2857 C C . PRO B 1 46 ? 19.406 -32.562 -8.266 1 91.88 46 PRO B C 1
ATOM 2859 O O . PRO B 1 46 ? 20 -32.562 -9.352 1 91.88 46 PRO B O 1
ATOM 2862 N N . GLU B 1 47 ? 18.266 -33.062 -8.141 1 90.88 47 GLU B N 1
ATOM 2863 C CA . GLU B 1 47 ? 17.594 -33.781 -9.219 1 90.88 47 GLU B CA 1
ATOM 2864 C C . GLU B 1 47 ? 17.234 -32.812 -10.359 1 90.88 47 GLU B C 1
ATOM 2866 O O . GLU B 1 47 ? 17.016 -33.25 -11.492 1 90.88 47 GLU B O 1
ATOM 2871 N N . TYR B 1 48 ? 17.297 -31.484 -10.07 1 92 48 TYR B N 1
ATOM 2872 C CA . TYR B 1 48 ? 16.906 -30.531 -11.102 1 92 48 TYR B CA 1
ATOM 2873 C C . TYR B 1 48 ? 18.109 -29.734 -11.586 1 92 48 TYR B C 1
ATOM 2875 O O . TYR B 1 48 ? 17.953 -28.719 -12.266 1 92 48 TYR B O 1
ATOM 2883 N N . SER B 1 49 ? 19.344 -30.188 -11.273 1 94.25 49 SER B N 1
ATOM 2884 C CA . SER B 1 49 ? 20.562 -29.484 -11.633 1 94.25 49 SER B CA 1
ATOM 2885 C C . SER B 1 49 ? 20.703 -29.344 -13.141 1 94.25 49 SER B C 1
ATOM 2887 O O . SER B 1 49 ? 21.266 -28.375 -13.633 1 94.25 49 SER B O 1
ATOM 2889 N N . HIS B 1 50 ? 20.188 -30.359 -13.836 1 95.81 50 HIS B N 1
ATOM 2890 C CA . HIS B 1 50 ? 20.297 -30.328 -15.289 1 95.81 50 HIS B CA 1
ATOM 2891 C C . HIS B 1 50 ? 19.484 -29.172 -15.875 1 95.81 50 HIS B C 1
ATOM 2893 O O . HIS B 1 50 ? 19.859 -28.609 -16.906 1 95.81 50 HIS B O 1
ATOM 2899 N N . ILE B 1 51 ? 18.391 -28.812 -15.266 1 96.5 51 ILE B N 1
ATOM 2900 C CA . ILE B 1 51 ? 17.578 -27.703 -15.719 1 96.5 51 ILE B CA 1
ATOM 2901 C C . ILE B 1 51 ? 18.297 -26.391 -15.445 1 96.5 51 ILE B C 1
ATOM 2903 O O . ILE B 1 51 ? 18.312 -25.484 -16.297 1 96.5 51 ILE B O 1
ATOM 2907 N N . VAL B 1 52 ? 18.953 -26.312 -14.312 1 96.62 52 VAL B N 1
ATOM 2908 C CA . VAL B 1 52 ? 19.719 -25.125 -13.945 1 96.62 52 VAL B CA 1
ATOM 2909 C C . VAL B 1 52 ? 20.875 -24.922 -14.914 1 96.62 52 VAL B C 1
ATOM 2911 O O . VAL B 1 52 ? 21.109 -23.812 -15.406 1 96.62 52 VAL B O 1
ATOM 2914 N N . ASP B 1 53 ? 21.516 -26 -15.234 1 97.12 53 ASP B N 1
ATOM 2915 C CA . ASP B 1 53 ? 22.656 -25.953 -16.156 1 97.12 53 ASP B CA 1
ATOM 2916 C C . ASP B 1 53 ? 22.203 -25.484 -17.547 1 97.12 53 ASP B C 1
ATOM 2918 O O . ASP B 1 53 ? 22.891 -24.688 -18.188 1 97.12 53 ASP B O 1
ATOM 2922 N N . ALA B 1 54 ? 21.125 -26.031 -17.922 1 97.88 54 ALA B N 1
ATOM 2923 C CA . ALA B 1 54 ? 20.594 -25.656 -19.219 1 97.88 54 ALA B CA 1
ATOM 2924 C C . ALA B 1 54 ? 20.25 -24.172 -19.266 1 97.88 54 ALA B C 1
ATOM 2926 O O . ALA B 1 54 ? 20.469 -23.5 -20.266 1 97.88 54 ALA B O 1
ATOM 2927 N N . ALA B 1 55 ? 19.656 -23.656 -18.219 1 97.81 55 ALA B N 1
ATOM 2928 C CA . ALA B 1 55 ? 19.312 -22.234 -18.125 1 97.81 55 ALA B CA 1
ATOM 2929 C C . ALA B 1 55 ? 20.547 -21.359 -18.141 1 97.81 55 ALA B C 1
ATOM 2931 O O . ALA B 1 55 ? 20.562 -20.281 -18.766 1 97.81 55 ALA B O 1
ATOM 2932 N N . ILE B 1 56 ? 21.594 -21.812 -17.469 1 95.88 56 ILE B N 1
ATOM 2933 C CA . ILE B 1 56 ? 22.844 -21.078 -17.422 1 95.88 56 ILE B CA 1
ATOM 2934 C C . ILE B 1 56 ? 23.453 -21 -18.828 1 95.88 56 ILE B C 1
ATOM 2936 O O . ILE B 1 56 ? 23.906 -19.938 -19.266 1 95.88 56 ILE B O 1
ATOM 2940 N N . LYS B 1 57 ? 23.469 -22.125 -19.453 1 96.5 57 LYS B N 1
ATOM 2941 C CA . LYS B 1 57 ? 23.984 -22.172 -20.812 1 96.5 57 LYS B CA 1
ATOM 2942 C C . LYS B 1 57 ? 23.234 -21.203 -21.719 1 96.5 57 LYS B C 1
ATOM 2944 O O . LYS B 1 57 ? 23.859 -20.453 -22.484 1 96.5 57 LYS B O 1
ATOM 2949 N N . TYR B 1 58 ? 21.969 -21.219 -21.656 1 97.5 58 TYR B N 1
ATOM 2950 C CA . TYR B 1 58 ? 21.141 -20.328 -22.453 1 97.5 58 TYR B CA 1
ATOM 2951 C C . TYR B 1 58 ? 21.484 -18.859 -22.156 1 97.5 58 TYR B C 1
ATOM 2953 O O . TYR B 1 58 ? 21.625 -18.047 -23.062 1 97.5 58 TYR B O 1
ATOM 2961 N N . ALA B 1 59 ? 21.531 -18.547 -20.875 1 97 59 ALA B N 1
ATOM 2962 C CA . ALA B 1 59 ? 21.797 -17.172 -20.453 1 97 59 ALA B CA 1
ATOM 2963 C C . ALA B 1 59 ? 23.141 -16.688 -20.969 1 97 59 ALA B C 1
ATOM 2965 O O . ALA B 1 59 ? 23.266 -15.539 -21.406 1 97 59 ALA B O 1
ATOM 2966 N N . ARG B 1 60 ? 24.109 -17.547 -20.953 1 94.81 60 ARG B N 1
ATOM 2967 C CA . ARG B 1 60 ? 25.438 -17.203 -21.453 1 94.81 60 ARG B CA 1
ATOM 2968 C C . ARG B 1 60 ? 25.406 -16.938 -22.953 1 94.81 60 ARG B C 1
ATOM 2970 O O . ARG B 1 60 ? 26.141 -16.062 -23.438 1 94.81 60 ARG B O 1
ATOM 2977 N N . GLU B 1 61 ? 24.609 -17.594 -23.562 1 95.38 61 GLU B N 1
ATOM 2978 C CA . GLU B 1 61 ? 24.531 -17.469 -25.016 1 95.38 61 GLU B CA 1
ATOM 2979 C C . GLU B 1 61 ? 23.766 -16.203 -25.422 1 95.38 61 GLU B C 1
ATOM 2981 O O . GLU B 1 61 ? 23.984 -15.656 -26.5 1 95.38 61 GLU B O 1
ATOM 2986 N N . HIS B 1 62 ? 22.891 -15.719 -24.578 1 94.69 62 HIS B N 1
ATOM 2987 C CA . HIS B 1 62 ? 21.938 -14.711 -25.031 1 94.69 62 HIS B CA 1
ATOM 2988 C C . HIS B 1 62 ? 22.172 -13.375 -24.328 1 94.69 62 HIS B C 1
ATOM 2990 O O . HIS B 1 62 ? 21.672 -12.336 -24.75 1 94.69 62 HIS B O 1
ATOM 2996 N N . ALA B 1 63 ? 22.781 -13.219 -23.172 1 90.06 63 ALA B N 1
ATOM 2997 C CA . ALA B 1 63 ? 22.891 -11.984 -22.391 1 90.06 63 ALA B CA 1
ATOM 2998 C C . ALA B 1 63 ? 24.281 -11.383 -22.547 1 90.06 63 ALA B C 1
ATOM 3000 O O . ALA B 1 63 ? 24.5 -10.203 -22.234 1 90.06 63 ALA B O 1
ATOM 3001 N N . GLY B 1 64 ? 25.25 -12.031 -23.094 1 83.62 64 GLY B N 1
ATOM 3002 C CA . GLY B 1 64 ? 26.609 -11.5 -23.219 1 83.62 64 GLY B CA 1
ATOM 3003 C C . GLY B 1 64 ? 27.312 -11.344 -21.891 1 83.62 64 GLY B C 1
ATOM 3004 O O . GLY B 1 64 ? 27.203 -12.211 -21.016 1 83.62 64 GLY B O 1
ATOM 3005 N N . GLU B 1 65 ? 28.031 -10.141 -21.688 1 84.94 65 GLU B N 1
ATOM 3006 C CA . GLU B 1 65 ? 28.922 -9.984 -20.547 1 84.94 65 GLU B CA 1
ATOM 3007 C C . GLU B 1 65 ? 28.25 -9.188 -19.422 1 84.94 65 GLU B C 1
ATOM 3009 O O . GLU B 1 65 ? 28.781 -9.094 -18.312 1 84.94 65 GLU B O 1
ATOM 3014 N N . ASP B 1 66 ? 27.078 -8.773 -19.625 1 90.12 66 ASP B N 1
ATOM 3015 C CA . ASP B 1 66 ? 26.375 -8.008 -18.594 1 90.12 66 ASP B CA 1
ATOM 3016 C C . ASP B 1 66 ? 25.812 -8.93 -17.516 1 90.12 66 ASP B C 1
ATOM 3018 O O . ASP B 1 66 ? 24.859 -9.688 -17.766 1 90.12 66 ASP B O 1
ATOM 3022 N N . LYS B 1 67 ? 26.344 -8.812 -16.328 1 89.88 67 LYS B N 1
ATOM 3023 C CA . LYS B 1 67 ? 25.984 -9.727 -15.242 1 89.88 67 LYS B CA 1
ATOM 3024 C C . LYS B 1 67 ? 24.516 -9.586 -14.859 1 89.88 67 LYS B C 1
ATOM 3026 O O . LYS B 1 67 ? 23.859 -10.57 -14.523 1 89.88 67 LYS B O 1
ATOM 3031 N N . LYS B 1 68 ? 24.062 -8.312 -14.867 1 92.5 68 LYS B N 1
ATOM 3032 C CA . LYS B 1 68 ? 22.672 -8.078 -14.531 1 92.5 68 LYS B CA 1
ATOM 3033 C C . LYS B 1 68 ? 21.734 -8.703 -15.562 1 92.5 68 LYS B C 1
ATOM 3035 O O . LYS B 1 68 ? 20.75 -9.352 -15.203 1 92.5 68 LYS B O 1
ATOM 3040 N N . LEU B 1 69 ? 22.047 -8.461 -16.812 1 94.75 69 LEU B N 1
ATOM 3041 C CA . LEU B 1 69 ? 21.25 -9.039 -17.891 1 94.75 69 LEU B CA 1
ATOM 3042 C C . LEU B 1 69 ? 21.359 -10.562 -17.891 1 94.75 69 LEU B C 1
ATOM 3044 O O . LEU B 1 69 ? 20.359 -11.258 -18.141 1 94.75 69 LEU B O 1
ATOM 3048 N N . LEU B 1 70 ? 22.531 -11.062 -17.656 1 96.12 70 LEU B N 1
ATOM 3049 C CA . LEU B 1 70 ? 22.75 -12.508 -17.578 1 96.12 70 LEU B CA 1
ATOM 3050 C C . LEU B 1 70 ? 21.828 -13.133 -16.531 1 96.12 70 LEU B C 1
ATOM 3052 O O . LEU B 1 70 ? 21.172 -14.141 -16.797 1 96.12 70 LEU B O 1
ATOM 3056 N N . MET B 1 71 ? 21.781 -12.555 -15.352 1 96.56 71 MET B N 1
ATOM 3057 C CA . MET B 1 71 ? 20.953 -13.078 -14.258 1 96.56 71 MET B CA 1
ATOM 3058 C C . MET B 1 71 ? 19.469 -13.008 -14.609 1 96.56 71 MET B C 1
ATOM 3060 O O . MET B 1 71 ? 18.719 -13.945 -14.32 1 96.56 71 MET B O 1
ATOM 3064 N N . GLU B 1 72 ? 19.094 -11.922 -15.227 1 96.31 72 GLU B N 1
ATOM 3065 C CA . GLU B 1 72 ? 17.703 -11.766 -15.625 1 96.31 72 GLU B CA 1
ATOM 3066 C C . GLU B 1 72 ? 17.281 -12.836 -16.625 1 96.31 72 GLU B C 1
ATOM 3068 O O . GLU B 1 72 ? 16.234 -13.461 -16.469 1 96.31 72 GLU B O 1
ATOM 3073 N N . VAL B 1 73 ? 18.125 -13.031 -17.641 1 97.56 73 VAL B N 1
ATOM 3074 C CA . VAL B 1 73 ? 17.844 -14.031 -18.672 1 97.56 73 VAL B CA 1
ATOM 3075 C C . VAL B 1 73 ? 17.859 -15.43 -18.047 1 97.56 73 VAL B C 1
ATOM 3077 O O . VAL B 1 73 ? 17.047 -16.281 -18.406 1 97.56 73 VAL B O 1
ATOM 3080 N N . LEU B 1 74 ? 18.766 -15.609 -17.141 1 97.19 74 LEU B N 1
ATOM 3081 C CA . LEU B 1 74 ? 18.891 -16.906 -16.469 1 97.19 74 LEU B CA 1
ATOM 3082 C C . LEU B 1 74 ? 17.625 -17.25 -15.711 1 97.19 74 LEU B C 1
ATOM 3084 O O . LEU B 1 74 ? 17.078 -18.344 -15.852 1 97.19 74 LEU B O 1
ATOM 3088 N N . ILE B 1 75 ? 17.125 -16.344 -14.961 1 97.19 75 ILE B N 1
ATOM 3089 C CA . ILE B 1 75 ? 15.938 -16.594 -14.141 1 97.19 75 ILE B CA 1
ATOM 3090 C C . ILE B 1 75 ? 14.727 -16.828 -15.047 1 97.19 75 ILE B C 1
ATOM 3092 O O . ILE B 1 75 ? 13.914 -17.719 -14.789 1 97.19 75 ILE B O 1
ATOM 3096 N N . ASP B 1 76 ? 14.609 -16.062 -16.094 1 97.81 76 ASP B N 1
ATOM 3097 C CA . ASP B 1 76 ? 13.508 -16.234 -17.031 1 97.81 76 ASP B CA 1
ATOM 3098 C C . ASP B 1 76 ? 13.531 -17.609 -17.672 1 97.81 76 ASP B C 1
ATOM 3100 O O . ASP B 1 76 ? 12.516 -18.312 -17.703 1 97.81 76 ASP B O 1
ATOM 3104 N N . LYS B 1 77 ? 14.703 -17.953 -18.141 1 98 77 LYS B N 1
ATOM 3105 C CA . LYS B 1 77 ? 14.82 -19.25 -18.812 1 98 77 LYS B CA 1
ATOM 3106 C C . LYS B 1 77 ? 14.609 -20.406 -17.844 1 98 77 LYS B C 1
ATOM 3108 O O . LYS B 1 77 ? 14.023 -21.422 -18.219 1 98 77 LYS B O 1
ATOM 3113 N N . LEU B 1 78 ? 15.148 -20.219 -16.703 1 97.62 78 LEU B N 1
ATOM 3114 C CA . LEU B 1 78 ? 14.945 -21.25 -15.672 1 97.62 78 LEU B CA 1
ATOM 3115 C C . LEU B 1 78 ? 13.453 -21.469 -15.43 1 97.62 78 LEU B C 1
ATOM 3117 O O . LEU B 1 78 ? 13 -22.625 -15.375 1 97.62 78 LEU B O 1
ATOM 3121 N N . SER B 1 79 ? 12.703 -20.406 -15.258 1 97.44 79 SER B N 1
ATOM 3122 C CA . SER B 1 79 ? 11.266 -20.484 -15.055 1 97.44 79 SER B CA 1
ATOM 3123 C C . SER B 1 79 ? 10.586 -21.188 -16.219 1 97.44 79 SER B C 1
ATOM 3125 O O . SER B 1 79 ? 9.68 -22 -16.031 1 97.44 79 SER B O 1
ATOM 3127 N N . VAL B 1 80 ? 11.031 -20.906 -17.391 1 98.19 80 VAL B N 1
ATOM 3128 C CA . VAL B 1 80 ? 10.453 -21.469 -18.609 1 98.19 80 VAL B CA 1
ATOM 3129 C C . VAL B 1 80 ? 10.773 -22.969 -18.672 1 98.19 80 VAL B C 1
ATOM 3131 O O . VAL B 1 80 ? 9.906 -23.766 -19.016 1 98.19 80 VAL B O 1
ATOM 3134 N N . LEU B 1 81 ? 11.992 -23.312 -18.328 1 97.94 81 LEU B N 1
ATOM 3135 C CA . LEU B 1 81 ? 12.383 -24.719 -18.406 1 97.94 81 LEU B CA 1
ATOM 3136 C C . LEU B 1 81 ? 11.648 -25.547 -17.359 1 97.94 81 LEU B C 1
ATOM 3138 O O . LEU B 1 81 ? 11.297 -26.703 -17.609 1 97.94 81 LEU B O 1
ATOM 3142 N N . PHE B 1 82 ? 11.453 -25.016 -16.203 1 96.38 82 PHE B N 1
ATOM 3143 C CA . PHE B 1 82 ? 10.617 -25.688 -15.211 1 96.38 82 PHE B CA 1
ATOM 3144 C C . PHE B 1 82 ? 9.188 -25.828 -15.719 1 96.38 82 PHE B C 1
ATOM 3146 O O . PHE B 1 82 ? 8.562 -26.875 -15.57 1 96.38 82 PHE B O 1
ATOM 3153 N N . GLY B 1 83 ? 8.688 -24.719 -16.297 1 97 83 GLY B N 1
ATOM 3154 C CA . GLY B 1 83 ? 7.359 -24.781 -16.891 1 97 83 GLY B CA 1
ATOM 3155 C C . GLY B 1 83 ? 7.234 -25.859 -17.953 1 97 83 GLY B C 1
ATOM 3156 O O . GLY B 1 83 ? 6.246 -26.594 -18 1 97 83 GLY B O 1
ATOM 3157 N N . LYS B 1 84 ? 8.211 -25.953 -18.812 1 97.31 84 LYS B N 1
ATOM 3158 C CA . LYS B 1 84 ? 8.242 -26.969 -19.859 1 97.31 84 LYS B CA 1
ATOM 3159 C C . LYS B 1 84 ? 8.195 -28.375 -19.266 1 97.31 84 LYS B C 1
ATOM 3161 O O . LYS B 1 84 ? 7.426 -29.219 -19.719 1 97.31 84 LYS B O 1
ATOM 3166 N N . ALA B 1 85 ? 9.016 -28.594 -18.266 1 95.62 85 ALA B N 1
ATOM 3167 C CA . ALA B 1 85 ? 9.062 -29.891 -17.609 1 95.62 85 ALA B CA 1
ATOM 3168 C C . ALA B 1 85 ? 7.715 -30.25 -16.984 1 95.62 85 ALA B C 1
ATOM 3170 O O . ALA B 1 85 ? 7.27 -31.391 -17.047 1 95.62 85 ALA B O 1
ATOM 3171 N N . ILE B 1 86 ? 7.098 -29.281 -16.391 1 95.62 86 ILE B N 1
ATOM 3172 C CA . ILE B 1 86 ? 5.797 -29.469 -15.766 1 95.62 86 ILE B CA 1
ATOM 3173 C C . ILE B 1 86 ? 4.758 -29.828 -16.828 1 95.62 86 ILE B C 1
ATOM 3175 O O . ILE B 1 86 ? 3.926 -30.703 -16.625 1 95.62 86 ILE B O 1
ATOM 3179 N N . LEU B 1 87 ? 4.828 -29.203 -17.953 1 96.62 87 LEU B N 1
ATOM 3180 C CA . LEU B 1 87 ? 3.857 -29.391 -19.031 1 96.62 87 LEU B CA 1
ATOM 3181 C C . LEU B 1 87 ? 3.992 -30.766 -19.656 1 96.62 87 LEU B C 1
ATOM 3183 O O . LEU B 1 87 ? 3.08 -31.234 -20.344 1 96.62 87 LEU B O 1
ATOM 3187 N N . GLU B 1 88 ? 5.102 -31.422 -19.453 1 95.12 88 GLU B N 1
ATOM 3188 C CA . GLU B 1 88 ? 5.258 -32.812 -19.906 1 95.12 88 GLU B CA 1
ATOM 3189 C C . GLU B 1 88 ? 4.422 -33.75 -19.062 1 95.12 88 GLU B C 1
ATOM 3191 O O . GLU B 1 88 ? 4.137 -34.875 -19.469 1 95.12 88 GLU B O 1
ATOM 3196 N N . ILE B 1 89 ? 4.078 -33.312 -17.922 1 94.56 89 ILE B N 1
ATOM 3197 C CA . ILE B 1 89 ? 3.375 -34.156 -16.969 1 94.56 89 ILE B CA 1
ATOM 3198 C C . ILE B 1 89 ? 1.892 -33.812 -16.953 1 94.56 89 ILE B C 1
ATOM 3200 O O . ILE B 1 89 ? 1.03 -34.688 -16.969 1 94.56 89 ILE B O 1
ATOM 3204 N N . VAL B 1 90 ? 1.555 -32.531 -16.906 1 95 90 VAL B N 1
ATOM 3205 C CA . VAL B 1 90 ? 0.163 -32.094 -16.781 1 95 90 VAL B CA 1
ATOM 3206 C C . VAL B 1 90 ? -0.434 -31.859 -18.172 1 95 90 VAL B C 1
ATOM 3208 O O . VAL B 1 90 ? 0.233 -31.328 -19.047 1 95 90 VAL B O 1
ATOM 3211 N N . PRO B 1 91 ? -1.679 -32.219 -18.375 1 95.56 91 PRO B N 1
ATOM 3212 C CA . PRO B 1 91 ? -2.295 -32.062 -19.688 1 95.56 91 PRO B CA 1
ATOM 3213 C C . PRO B 1 91 ? -2.754 -30.625 -19.953 1 95.56 91 PRO B C 1
ATOM 3215 O O . PRO B 1 91 ? -2.961 -30.25 -21.109 1 95.56 91 PRO B O 1
ATOM 3218 N N . GLY B 1 92 ? -2.918 -29.812 -18.984 1 96.44 92 GLY B N 1
ATOM 3219 C CA . GLY B 1 92 ? -3.508 -28.484 -19.109 1 96.44 92 GLY B CA 1
ATOM 3220 C C . GLY B 1 92 ? -2.477 -27.375 -19.188 1 96.44 92 GLY B C 1
ATOM 3221 O O . GLY B 1 92 ? -1.601 -27.406 -20.047 1 96.44 92 GLY B O 1
ATOM 3222 N N . LEU B 1 93 ? -2.541 -26.469 -18.203 1 97.25 93 LEU B N 1
ATOM 3223 C CA . LEU B 1 93 ? -1.781 -25.234 -18.266 1 97.25 93 LEU B CA 1
ATOM 3224 C C . LEU B 1 93 ? -0.766 -25.172 -17.125 1 97.25 93 LEU B C 1
ATOM 3226 O O . LEU B 1 93 ? -0.911 -25.859 -16.109 1 97.25 93 LEU B O 1
ATOM 3230 N N . VAL B 1 94 ? 0.261 -24.359 -17.344 1 97.5 94 VAL B N 1
ATOM 3231 C CA . VAL B 1 94 ? 1.17 -24 -16.25 1 97.5 94 VAL B CA 1
ATOM 3232 C C . VAL B 1 94 ? 1.195 -22.484 -16.094 1 97.5 94 VAL B C 1
ATOM 3234 O O . VAL B 1 94 ? 1.166 -21.734 -17.078 1 97.5 94 VAL B O 1
ATOM 3237 N N . SER B 1 95 ? 1.12 -22 -14.859 1 97.88 95 SER B N 1
ATOM 3238 C CA . SER B 1 95 ? 1.287 -20.594 -14.562 1 97.88 95 SER B CA 1
ATOM 3239 C C . SER B 1 95 ? 2.746 -20.25 -14.273 1 97.88 95 SER B C 1
ATOM 3241 O O . SER B 1 95 ? 3.355 -20.828 -13.367 1 97.88 95 SER B O 1
ATOM 3243 N N . THR B 1 96 ? 3.291 -19.359 -15.016 1 97.69 96 THR B N 1
ATOM 3244 C CA . THR B 1 96 ? 4.641 -18.844 -14.812 1 97.69 96 THR B CA 1
ATOM 3245 C C . THR B 1 96 ? 4.594 -17.391 -14.344 1 97.69 96 THR B C 1
ATOM 3247 O O . THR B 1 96 ? 3.99 -16.531 -15 1 97.69 96 THR B O 1
ATOM 3250 N N . GLU B 1 97 ? 5.238 -17.125 -13.227 1 97.19 97 GLU B N 1
ATOM 3251 C CA . GLU B 1 97 ? 5.047 -15.844 -12.555 1 97.19 97 GLU B CA 1
ATOM 3252 C C . GLU B 1 97 ? 6.113 -14.836 -12.977 1 97.19 97 GLU B C 1
ATOM 3254 O O . GLU B 1 97 ? 7.301 -15.172 -13.047 1 97.19 97 GLU B O 1
ATOM 3259 N N . VAL B 1 98 ? 5.68 -13.656 -13.359 1 98.06 98 VAL B N 1
ATOM 3260 C CA . VAL B 1 98 ? 6.555 -12.523 -13.625 1 98.06 98 VAL B CA 1
ATOM 3261 C C . VAL B 1 98 ? 7.223 -12.062 -12.328 1 98.06 98 VAL B C 1
ATOM 3263 O O . VAL B 1 98 ? 6.605 -12.102 -11.266 1 98.06 98 VAL B O 1
ATOM 3266 N N . ASP B 1 99 ? 8.516 -11.625 -12.445 1 97.81 99 ASP B N 1
ATOM 3267 C CA . ASP B 1 99 ? 9.297 -11.141 -11.32 1 97.81 99 ASP B CA 1
ATOM 3268 C C . ASP B 1 99 ? 8.508 -10.133 -10.484 1 97.81 99 ASP B C 1
ATOM 3270 O O . ASP B 1 99 ? 8.078 -9.102 -11 1 97.81 99 ASP B O 1
ATOM 3274 N N . ALA B 1 100 ? 8.414 -10.43 -9.172 1 98.25 100 ALA B N 1
ATOM 3275 C CA . ALA B 1 100 ? 7.605 -9.617 -8.273 1 98.25 100 ALA B CA 1
ATOM 3276 C C . ALA B 1 100 ? 8.148 -8.195 -8.18 1 98.25 100 ALA B C 1
ATOM 3278 O O . ALA B 1 100 ? 7.41 -7.258 -7.871 1 98.25 100 ALA B O 1
ATOM 3279 N N . ARG B 1 101 ? 9.453 -7.953 -8.508 1 98.31 101 ARG B N 1
ATOM 3280 C CA . ARG B 1 101 ? 10.078 -6.637 -8.438 1 98.31 101 ARG B CA 1
ATOM 3281 C C . ARG B 1 101 ? 9.492 -5.695 -9.492 1 98.31 101 ARG B C 1
ATOM 3283 O O . ARG B 1 101 ? 9.672 -4.48 -9.406 1 98.31 101 ARG B O 1
ATOM 3290 N N . LEU B 1 102 ? 8.727 -6.246 -10.445 1 98.75 102 LEU B N 1
ATOM 3291 C CA . LEU B 1 102 ? 8.141 -5.465 -11.523 1 98.75 102 LEU B CA 1
ATOM 3292 C C . LEU B 1 102 ? 6.68 -5.133 -11.219 1 98.75 102 LEU B C 1
ATOM 3294 O O . LEU B 1 102 ? 6.004 -4.488 -12.023 1 98.75 102 LEU B O 1
ATOM 3298 N N . SER B 1 103 ? 6.148 -5.469 -10.047 1 98.81 103 SER B N 1
ATOM 3299 C CA . SER B 1 103 ? 4.723 -5.496 -9.727 1 98.81 103 SER B CA 1
ATOM 3300 C C . SER B 1 103 ? 4.105 -4.105 -9.844 1 98.81 103 SER B C 1
ATOM 3302 O O . SER B 1 103 ? 2.883 -3.967 -9.891 1 98.81 103 SER B O 1
ATOM 3304 N N . PHE B 1 104 ? 4.934 -3.045 -9.914 1 98.88 104 PHE B N 1
ATOM 3305 C CA . PHE B 1 104 ? 4.391 -1.692 -9.969 1 98.88 104 PHE B CA 1
ATOM 3306 C C . PHE B 1 104 ? 4.762 -1.01 -11.281 1 98.88 104 PHE B C 1
ATOM 3308 O O . PHE B 1 104 ? 4.688 0.216 -11.391 1 98.88 104 PHE B O 1
ATOM 3315 N N . ASP B 1 105 ? 5.156 -1.768 -12.273 1 98.81 105 ASP B N 1
ATOM 3316 C CA . ASP B 1 105 ? 5.523 -1.258 -13.586 1 98.81 105 ASP B CA 1
ATOM 3317 C C . ASP B 1 105 ? 4.781 -2.004 -14.695 1 98.81 105 ASP B C 1
ATOM 3319 O O . ASP B 1 105 ? 5.25 -3.037 -15.18 1 98.81 105 ASP B O 1
ATOM 3323 N N . THR B 1 106 ? 3.705 -1.389 -15.148 1 98.88 106 THR B N 1
ATOM 3324 C CA . THR B 1 106 ? 2.832 -2.025 -16.125 1 98.88 106 THR B CA 1
ATOM 3325 C C . THR B 1 106 ? 3.615 -2.412 -17.375 1 98.88 106 THR B C 1
ATOM 3327 O O . THR B 1 106 ? 3.533 -3.551 -17.844 1 98.88 106 THR B O 1
ATOM 3330 N N . GLN B 1 107 ? 4.398 -1.531 -17.891 1 98.88 107 GLN B N 1
ATOM 3331 C CA . GLN B 1 107 ? 5.098 -1.749 -19.156 1 98.88 107 GLN B CA 1
ATOM 3332 C C . GLN B 1 107 ? 6.156 -2.836 -19.016 1 98.88 107 GLN B C 1
ATOM 3334 O O . GLN B 1 107 ? 6.32 -3.668 -19.906 1 98.88 107 GLN B O 1
ATOM 3339 N N . LYS B 1 108 ? 6.863 -2.826 -17.891 1 98.81 108 LYS B N 1
ATOM 3340 C CA . LYS B 1 108 ? 7.895 -3.844 -17.703 1 98.81 108 LYS B CA 1
ATOM 3341 C C . LYS B 1 108 ? 7.273 -5.219 -17.484 1 98.81 108 LYS B C 1
ATOM 3343 O O . LYS B 1 108 ? 7.836 -6.234 -17.906 1 98.81 108 LYS B O 1
ATOM 3348 N N . MET B 1 109 ? 6.098 -5.281 -16.859 1 98.88 109 MET B N 1
ATOM 3349 C CA . MET B 1 109 ? 5.414 -6.562 -16.703 1 98.88 109 MET B CA 1
ATOM 3350 C C . MET B 1 109 ? 4.977 -7.105 -18.062 1 98.88 109 MET B C 1
ATOM 3352 O O . MET B 1 109 ? 5.121 -8.297 -18.344 1 98.88 109 MET B O 1
ATOM 3356 N N . ILE B 1 110 ? 4.457 -6.207 -18.906 1 98.94 110 ILE B N 1
ATOM 3357 C CA . ILE B 1 110 ? 4.031 -6.602 -20.25 1 98.94 110 ILE B CA 1
ATOM 3358 C C . ILE B 1 110 ? 5.227 -7.129 -21.031 1 98.94 110 ILE B C 1
ATOM 3360 O O . ILE B 1 110 ? 5.156 -8.195 -21.656 1 98.94 110 ILE B O 1
ATOM 3364 N N . ALA B 1 111 ? 6.305 -6.367 -20.984 1 98.88 111 ALA B N 1
ATOM 3365 C CA . ALA B 1 111 ? 7.508 -6.758 -21.719 1 98.88 111 ALA B CA 1
ATOM 3366 C C . ALA B 1 111 ? 8.031 -8.109 -21.234 1 98.88 111 ALA B C 1
ATOM 3368 O O . ALA B 1 111 ? 8.422 -8.953 -22.031 1 98.88 111 ALA B O 1
ATOM 3369 N N . LYS B 1 112 ? 8.062 -8.281 -19.953 1 98.75 112 LYS B N 1
ATOM 3370 C CA . LYS B 1 112 ? 8.539 -9.531 -19.375 1 98.75 112 LYS B CA 1
ATOM 3371 C C . LYS B 1 112 ? 7.641 -10.703 -19.781 1 98.75 112 LYS B C 1
ATOM 3373 O O . LYS B 1 112 ? 8.133 -11.789 -20.078 1 98.75 112 LYS B O 1
ATOM 3378 N N . ALA B 1 113 ? 6.34 -10.492 -19.719 1 98.88 113 ALA B N 1
ATOM 3379 C CA . ALA B 1 113 ? 5.391 -11.523 -20.141 1 98.88 113 ALA B CA 1
ATOM 3380 C C . ALA B 1 113 ? 5.648 -11.953 -21.578 1 98.88 113 ALA B C 1
ATOM 3382 O O . ALA B 1 113 ? 5.68 -13.156 -21.875 1 98.88 113 ALA B O 1
ATOM 3383 N N . ARG B 1 114 ? 5.805 -11 -22.469 1 98.88 114 ARG B N 1
ATOM 3384 C CA . ARG B 1 114 ? 6.078 -11.281 -23.875 1 98.88 114 ARG B CA 1
ATOM 3385 C C . ARG B 1 114 ? 7.383 -12.055 -24.031 1 98.88 114 ARG B C 1
ATOM 3387 O O . ARG B 1 114 ? 7.473 -12.977 -24.844 1 98.88 114 ARG B O 1
ATOM 3394 N N . THR B 1 115 ? 8.383 -11.68 -23.234 1 98.69 115 THR B N 1
ATOM 3395 C CA . THR B 1 115 ? 9.664 -12.375 -23.25 1 98.69 115 THR B CA 1
ATOM 3396 C C . THR B 1 115 ? 9.492 -13.836 -22.844 1 98.69 115 THR B C 1
ATOM 3398 O O . THR B 1 115 ? 10.031 -14.734 -23.484 1 98.69 115 THR B O 1
ATOM 3401 N N . LEU B 1 116 ? 8.766 -14.086 -21.781 1 98.75 116 LEU B N 1
ATOM 3402 C CA . LEU B 1 116 ? 8.531 -15.438 -21.312 1 98.75 116 LEU B CA 1
ATOM 3403 C C . LEU B 1 116 ? 7.801 -16.266 -22.359 1 98.75 116 LEU B C 1
ATOM 3405 O O . LEU B 1 116 ? 8.156 -17.422 -22.609 1 98.75 116 LEU B O 1
ATOM 3409 N N . ILE B 1 117 ? 6.793 -15.672 -22.984 1 98.88 117 ILE B N 1
ATOM 3410 C CA . ILE B 1 117 ? 6.027 -16.375 -24.016 1 98.88 117 ILE B CA 1
ATOM 3411 C C . ILE B 1 117 ? 6.945 -16.75 -25.172 1 98.88 117 ILE B C 1
ATOM 3413 O O . ILE B 1 117 ? 6.879 -17.859 -25.703 1 98.88 117 ILE B O 1
ATOM 3417 N N . LYS B 1 118 ? 7.793 -15.805 -25.547 1 98.75 118 LYS B N 1
ATOM 3418 C CA . LYS B 1 118 ? 8.742 -16.078 -26.625 1 98.75 118 LYS B CA 1
ATOM 3419 C C . LYS B 1 118 ? 9.672 -17.234 -26.25 1 98.75 118 LYS B C 1
ATOM 3421 O O . LYS B 1 118 ? 9.961 -18.094 -27.094 1 98.75 118 LYS B O 1
ATOM 3426 N N . MET B 1 119 ? 10.156 -17.266 -25.062 1 98.62 119 MET B N 1
ATOM 3427 C CA . MET B 1 119 ? 11.039 -18.344 -24.594 1 98.62 119 MET B CA 1
ATOM 3428 C C . MET B 1 119 ? 10.32 -19.688 -24.609 1 98.62 119 MET B C 1
ATOM 3430 O O . MET B 1 119 ? 10.922 -20.703 -24.938 1 98.62 119 MET B O 1
ATOM 3434 N N . TYR B 1 120 ? 9.047 -19.688 -24.219 1 98.81 120 TYR B N 1
ATOM 3435 C CA . TYR B 1 120 ? 8.258 -20.906 -24.328 1 98.81 120 TYR B CA 1
ATOM 3436 C C . TYR B 1 120 ? 8.141 -21.375 -25.766 1 98.81 120 TYR B C 1
ATOM 3438 O O . TYR B 1 120 ? 8.258 -22.562 -26.062 1 98.81 120 TYR B O 1
ATOM 3446 N N . GLU B 1 121 ? 7.883 -20.406 -26.656 1 98.69 121 GLU B N 1
ATOM 3447 C CA . GLU B 1 121 ? 7.781 -20.734 -28.078 1 98.69 121 GLU B CA 1
ATOM 3448 C C . GLU B 1 121 ? 9.07 -21.359 -28.594 1 98.69 121 GLU B C 1
ATOM 3450 O O . GLU B 1 121 ? 9.039 -22.281 -29.406 1 98.69 121 GLU B O 1
ATOM 3455 N N . GLU B 1 122 ? 10.195 -20.844 -28.125 1 98.44 122 GLU B N 1
ATOM 3456 C CA . GLU B 1 122 ? 11.492 -21.391 -28.516 1 98.44 122 GLU B CA 1
ATOM 3457 C C . GLU B 1 122 ? 11.625 -22.844 -28.078 1 98.44 122 GLU B C 1
ATOM 3459 O O . GLU B 1 122 ? 12.383 -23.609 -28.672 1 98.44 122 GLU B O 1
ATOM 3464 N N . GLU B 1 123 ? 10.914 -23.203 -27.047 1 98.38 123 GLU B N 1
ATOM 3465 C CA . GLU B 1 123 ? 10.93 -24.578 -26.547 1 98.38 123 GLU B CA 1
ATOM 3466 C C . GLU B 1 123 ? 9.836 -25.406 -27.188 1 98.38 123 GLU B C 1
ATOM 3468 O O . GLU B 1 123 ? 9.609 -26.562 -26.797 1 98.38 123 GLU B O 1
ATOM 3473 N N . GLY B 1 124 ? 9.094 -24.859 -28.078 1 98.31 124 GLY B N 1
ATOM 3474 C CA . GLY B 1 124 ? 8.062 -25.562 -28.812 1 98.31 124 GLY B CA 1
ATOM 3475 C C . GLY B 1 124 ? 6.734 -25.609 -28.078 1 98.31 124 GLY B C 1
ATOM 3476 O O . GLY B 1 124 ? 5.906 -26.484 -28.328 1 98.31 124 GLY B O 1
ATOM 3477 N N . ILE B 1 125 ? 6.543 -24.734 -27.188 1 98.5 125 ILE B N 1
ATOM 3478 C CA . ILE B 1 125 ? 5.324 -24.734 -26.391 1 98.5 125 ILE B CA 1
ATOM 3479 C C . ILE B 1 125 ? 4.469 -23.516 -26.766 1 98.5 125 ILE B C 1
ATOM 3481 O O . ILE B 1 125 ? 4.945 -22.391 -26.75 1 98.5 125 ILE B O 1
ATOM 3485 N N . SER B 1 126 ? 3.221 -23.75 -27.094 1 98.19 126 SER B N 1
ATOM 3486 C CA . SER B 1 126 ? 2.277 -22.703 -27.469 1 98.19 126 SER B CA 1
ATOM 3487 C C . SER B 1 126 ? 1.883 -21.859 -26.266 1 98.19 126 SER B C 1
ATOM 3489 O O . SER B 1 126 ? 1.706 -22.391 -25.156 1 98.19 126 SER B O 1
ATOM 3491 N N . LYS B 1 127 ? 1.61 -20.562 -26.516 1 98.19 127 LYS B N 1
ATOM 3492 C CA . LYS B 1 127 ? 1.153 -19.672 -25.453 1 98.19 127 LYS B CA 1
ATOM 3493 C C . LYS B 1 127 ? -0.177 -20.141 -24.875 1 98.19 127 LYS B C 1
ATOM 3495 O O . LYS B 1 127 ? -0.528 -19.781 -23.75 1 98.19 127 LYS B O 1
ATOM 3500 N N . ASP B 1 128 ? -0.882 -20.953 -25.562 1 97.94 128 ASP B N 1
ATOM 3501 C CA . ASP B 1 128 ? -2.186 -21.438 -25.141 1 97.94 128 ASP B CA 1
ATOM 3502 C C . ASP B 1 128 ? -2.049 -22.375 -23.922 1 97.94 128 ASP B C 1
ATOM 3504 O O . ASP B 1 128 ? -3.033 -22.656 -23.25 1 97.94 128 ASP B O 1
ATOM 3508 N N . ARG B 1 129 ? -0.841 -22.844 -23.656 1 98.25 129 ARG B N 1
ATOM 3509 C CA . ARG B 1 129 ? -0.592 -23.75 -22.531 1 98.25 129 ARG B CA 1
ATOM 3510 C C . ARG B 1 129 ? -0.012 -23 -21.344 1 98.25 129 ARG B C 1
ATOM 3512 O O . ARG B 1 129 ? 0.308 -23.594 -20.312 1 98.25 129 ARG B O 1
ATOM 3519 N N . ILE B 1 130 ? 0.093 -21.641 -21.516 1 98.69 130 ILE B N 1
ATOM 3520 C CA . ILE B 1 130 ? 0.797 -20.844 -20.5 1 98.69 130 ILE B CA 1
ATOM 3521 C C . ILE B 1 130 ? -0.146 -19.797 -19.922 1 98.69 130 ILE B C 1
ATOM 3523 O O . ILE B 1 130 ? -0.887 -19.141 -20.656 1 98.69 130 ILE B O 1
ATOM 3527 N N . LEU B 1 131 ? -0.167 -19.688 -18.641 1 98.69 131 LEU B N 1
ATOM 3528 C CA . LEU B 1 131 ? -0.7 -18.516 -17.953 1 98.69 131 LEU B CA 1
ATOM 3529 C C . LEU B 1 131 ? 0.426 -17.656 -17.391 1 98.69 131 LEU B C 1
ATOM 3531 O O . LEU B 1 131 ? 1.319 -18.172 -16.703 1 98.69 131 LEU B O 1
ATOM 3535 N N . ILE B 1 132 ? 0.449 -16.406 -17.734 1 98.88 132 ILE B N 1
ATOM 3536 C CA . ILE B 1 132 ? 1.373 -15.453 -17.125 1 98.88 132 ILE B CA 1
ATOM 3537 C C . ILE B 1 132 ? 0.805 -14.961 -15.805 1 98.88 132 ILE B C 1
ATOM 3539 O O . ILE B 1 132 ? -0.276 -14.367 -15.766 1 98.88 132 ILE B O 1
ATOM 3543 N N . LYS B 1 133 ? 1.5 -15.258 -14.758 1 98.69 133 LYS B N 1
ATOM 3544 C CA . LYS B 1 133 ? 1.061 -14.906 -13.414 1 98.69 133 LYS B CA 1
ATOM 3545 C C . LYS B 1 133 ? 1.58 -13.531 -13.008 1 98.69 133 LYS B C 1
ATOM 3547 O O . LYS B 1 133 ? 2.785 -13.273 -13.07 1 98.69 133 LYS B O 1
ATOM 3552 N N . LEU B 1 134 ? 0.691 -12.641 -12.664 1 98.81 134 LEU B N 1
ATOM 3553 C CA . LEU B 1 134 ? 0.994 -11.266 -12.273 1 98.81 134 LEU B CA 1
ATOM 3554 C C . LEU B 1 134 ? 0.391 -10.945 -10.914 1 98.81 134 LEU B C 1
ATOM 3556 O O . LEU B 1 134 ? -0.719 -11.383 -10.602 1 98.81 134 LEU B O 1
ATOM 3560 N N . ALA B 1 135 ? 1.146 -10.148 -10.07 1 98.75 135 ALA B N 1
ATOM 3561 C CA . ALA B 1 135 ? 0.558 -9.656 -8.828 1 98.75 135 ALA B CA 1
ATOM 3562 C C . ALA B 1 135 ? -0.639 -8.75 -9.109 1 98.75 135 ALA B C 1
ATOM 3564 O O . ALA B 1 135 ? -0.615 -7.953 -10.047 1 98.75 135 ALA B O 1
ATOM 3565 N N . THR B 1 136 ? -1.677 -8.836 -8.273 1 98.88 136 THR B N 1
ATOM 3566 C CA . THR B 1 136 ? -2.904 -8.086 -8.523 1 98.88 136 THR B CA 1
ATOM 3567 C C . THR B 1 136 ? -2.799 -6.668 -7.965 1 98.88 136 THR B C 1
ATOM 3569 O O . THR B 1 136 ? -3.639 -6.25 -7.164 1 98.88 136 THR B O 1
ATOM 3572 N N . THR B 1 137 ? -1.795 -5.926 -8.32 1 98.88 137 THR B N 1
ATOM 3573 C CA . THR B 1 137 ? -1.732 -4.473 -8.195 1 98.88 137 THR B CA 1
ATOM 3574 C C . THR B 1 137 ? -2.502 -3.799 -9.328 1 98.88 137 THR B C 1
ATOM 3576 O O . THR B 1 137 ? -2.938 -4.465 -10.266 1 98.88 137 THR B O 1
ATOM 3579 N N . TRP B 1 138 ? -2.768 -2.506 -9.172 1 98.88 138 TRP B N 1
ATOM 3580 C CA . TRP B 1 138 ? -3.398 -1.809 -10.289 1 98.88 138 TRP B CA 1
ATOM 3581 C C . TRP B 1 138 ? -2.578 -1.969 -11.57 1 98.88 138 TRP B C 1
ATOM 3583 O O . TRP B 1 138 ? -3.135 -2.178 -12.648 1 98.88 138 TRP B O 1
ATOM 3593 N N . GLU B 1 139 ? -1.241 -1.854 -11.414 1 98.94 139 GLU B N 1
ATOM 3594 C CA . GLU B 1 139 ? -0.337 -1.993 -12.555 1 98.94 139 GLU B CA 1
ATOM 3595 C C . GLU B 1 139 ? -0.419 -3.393 -13.156 1 98.94 139 GLU B C 1
ATOM 3597 O O . GLU B 1 139 ? -0.373 -3.553 -14.375 1 98.94 139 GLU B O 1
ATOM 3602 N N . GLY B 1 140 ? -0.512 -4.418 -12.281 1 98.88 140 GLY B N 1
ATOM 3603 C CA . GLY B 1 140 ? -0.686 -5.777 -12.773 1 98.88 140 GLY B CA 1
ATOM 3604 C C . GLY B 1 140 ? -1.988 -5.98 -13.523 1 98.88 140 GLY B C 1
ATOM 3605 O O . GLY B 1 140 ? -2.023 -6.68 -14.539 1 98.88 140 GLY B O 1
ATOM 3606 N N . ILE B 1 141 ? -3.062 -5.367 -13.023 1 98.94 141 ILE B N 1
ATOM 3607 C CA . ILE B 1 141 ? -4.371 -5.434 -13.664 1 98.94 141 ILE B CA 1
ATOM 3608 C C . ILE B 1 141 ? -4.305 -4.781 -15.039 1 98.94 141 ILE B C 1
ATOM 3610 O O . ILE B 1 141 ? -4.82 -5.328 -16.016 1 98.94 141 ILE B O 1
ATOM 3614 N N . GLU B 1 142 ? -3.648 -3.674 -15.109 1 98.88 142 GLU B N 1
ATOM 3615 C CA . GLU B 1 142 ? -3.52 -2.984 -16.391 1 98.88 142 GLU B CA 1
ATOM 3616 C C . GLU B 1 142 ? -2.639 -3.773 -17.359 1 98.88 142 GLU B C 1
ATOM 3618 O O . GLU B 1 142 ? -2.875 -3.77 -18.562 1 98.88 142 GLU B O 1
ATOM 3623 N N . ALA B 1 143 ? -1.59 -4.379 -16.844 1 98.94 143 ALA B N 1
ATOM 3624 C CA . ALA B 1 143 ? -0.784 -5.262 -17.688 1 98.94 143 ALA B CA 1
ATOM 3625 C C . ALA B 1 143 ? -1.627 -6.398 -18.25 1 98.94 143 ALA B C 1
ATOM 3627 O O . ALA B 1 143 ? -1.518 -6.734 -19.438 1 98.94 143 ALA B O 1
ATOM 3628 N N . ALA B 1 144 ? -2.479 -6.977 -17.406 1 98.94 144 ALA B N 1
ATOM 3629 C CA . ALA B 1 144 ? -3.344 -8.07 -17.844 1 98.94 144 ALA B CA 1
ATOM 3630 C C . ALA B 1 144 ? -4.301 -7.613 -18.938 1 98.94 144 ALA B C 1
ATOM 3632 O O . ALA B 1 144 ? -4.621 -8.383 -19.859 1 98.94 144 ALA B O 1
ATOM 3633 N N . ARG B 1 145 ? -4.789 -6.363 -18.812 1 98.88 145 ARG B N 1
ATOM 3634 C CA . ARG B 1 145 ? -5.656 -5.816 -19.859 1 98.88 145 ARG B CA 1
ATOM 3635 C C . ARG B 1 145 ? -5.004 -5.926 -21.234 1 98.88 145 ARG B C 1
ATOM 3637 O O . ARG B 1 145 ? -5.625 -6.402 -22.188 1 98.88 145 ARG B O 1
ATOM 3644 N N . VAL B 1 146 ? -3.797 -5.543 -21.328 1 98.94 146 VAL B N 1
ATOM 3645 C CA . VAL B 1 146 ? -3.064 -5.512 -22.594 1 98.94 146 VAL B CA 1
ATOM 3646 C C . VAL B 1 146 ? -2.742 -6.938 -23.031 1 98.94 146 VAL B C 1
ATOM 3648 O O . VAL B 1 146 ? -2.951 -7.293 -24.188 1 98.94 146 VAL B O 1
ATOM 3651 N N . LEU B 1 147 ? -2.254 -7.742 -22.125 1 98.94 147 LEU B N 1
ATOM 3652 C CA . LEU B 1 147 ? -1.808 -9.094 -22.438 1 98.94 147 LEU B CA 1
ATOM 3653 C C . LEU B 1 147 ? -2.979 -9.961 -22.891 1 98.94 147 LEU B C 1
ATOM 3655 O O . LEU B 1 147 ? -2.863 -10.703 -23.875 1 98.94 147 LEU B O 1
ATOM 3659 N N . GLU B 1 148 ? -4.113 -9.844 -22.203 1 98.88 148 GLU B N 1
ATOM 3660 C CA . GLU B 1 148 ? -5.293 -10.609 -22.594 1 98.88 148 GLU B CA 1
ATOM 3661 C C . GLU B 1 148 ? -5.742 -10.242 -24 1 98.88 148 GLU B C 1
ATOM 3663 O O . GLU B 1 148 ? -6.152 -11.117 -24.781 1 98.88 148 GLU B O 1
ATOM 3668 N N . ALA B 1 149 ? -5.672 -9.016 -24.328 1 98.62 149 ALA B N 1
ATOM 3669 C CA . ALA B 1 149 ? -6.043 -8.562 -25.672 1 98.62 149 ALA B CA 1
ATOM 3670 C C . ALA B 1 149 ? -5.105 -9.141 -26.719 1 98.62 149 ALA B C 1
ATOM 3672 O O . ALA B 1 149 ? -5.492 -9.297 -27.891 1 98.62 149 ALA B O 1
ATOM 3673 N N . GLU B 1 150 ? -3.893 -9.508 -26.328 1 98.5 150 GLU B N 1
ATOM 3674 C CA . GLU B 1 150 ? -2.896 -10.078 -27.234 1 98.5 150 GLU B CA 1
ATOM 3675 C C . GLU B 1 150 ? -2.998 -11.602 -27.281 1 98.5 150 GLU B C 1
ATOM 3677 O O . GLU B 1 150 ? -2.244 -12.258 -28 1 98.5 150 GLU B O 1
ATOM 3682 N N . GLY B 1 151 ? -3.875 -12.125 -26.484 1 98.5 151 GLY B N 1
ATOM 3683 C CA . GLY B 1 151 ? -4.031 -13.562 -26.422 1 98.5 151 GLY B CA 1
ATOM 3684 C C . GLY B 1 151 ? -3.082 -14.234 -25.453 1 98.5 151 GLY B C 1
ATOM 3685 O O . GLY B 1 151 ? -2.93 -15.453 -25.453 1 98.5 151 GLY B O 1
ATOM 3686 N N . ILE B 1 152 ? -2.314 -13.453 -24.734 1 98.81 152 ILE B N 1
ATOM 3687 C CA . ILE B 1 152 ? -1.506 -13.977 -23.641 1 98.81 152 ILE B CA 1
ATOM 3688 C C . ILE B 1 152 ? -2.342 -14.023 -22.359 1 98.81 152 ILE B C 1
ATOM 3690 O O . ILE B 1 152 ? -2.613 -12.992 -21.75 1 98.81 152 ILE B O 1
ATOM 3694 N N . HIS B 1 153 ? -2.707 -15.18 -21.922 1 98.69 153 HIS B N 1
ATOM 3695 C CA . HIS B 1 153 ? -3.65 -15.352 -20.828 1 98.69 153 HIS B CA 1
ATOM 3696 C C . HIS B 1 153 ? -2.963 -15.164 -19.484 1 98.69 153 HIS B C 1
ATOM 3698 O O . HIS B 1 153 ? -1.807 -15.562 -19.312 1 98.69 153 HIS B O 1
ATOM 3704 N N . CYS B 1 154 ? -3.699 -14.562 -18.547 1 98.88 154 CYS B N 1
ATOM 3705 C CA . CYS B 1 154 ? -3.07 -14.133 -17.297 1 98.88 154 CYS B CA 1
ATOM 3706 C C . CYS B 1 154 ? -3.729 -14.805 -16.109 1 98.88 154 CYS B C 1
ATOM 3708 O O . CYS B 1 154 ? -4.93 -15.086 -16.125 1 98.88 154 CYS B O 1
ATOM 3710 N N . ASN B 1 155 ? -2.945 -15.172 -15.094 1 98.81 155 ASN B N 1
ATOM 3711 C CA . ASN B 1 155 ? -3.318 -15.547 -13.734 1 98.81 155 ASN B CA 1
ATOM 3712 C C . ASN B 1 155 ? -2.984 -14.445 -12.734 1 98.81 155 ASN B C 1
ATOM 3714 O O . ASN B 1 155 ? -1.816 -14.242 -12.398 1 98.81 155 ASN B O 1
ATOM 3718 N N . LEU B 1 156 ? -3.975 -13.719 -12.25 1 98.88 156 LEU B N 1
ATOM 3719 C CA . LEU B 1 156 ? -3.732 -12.641 -11.297 1 98.88 156 LEU B CA 1
ATOM 3720 C C . LEU B 1 156 ? -3.641 -13.18 -9.875 1 98.88 156 LEU B C 1
ATOM 3722 O O . LEU B 1 156 ? -4.637 -13.648 -9.312 1 98.88 156 LEU B O 1
ATOM 3726 N N . THR B 1 157 ? -2.424 -13.102 -9.305 1 98.75 157 THR B N 1
ATOM 3727 C CA . THR B 1 157 ? -2.09 -13.695 -8.016 1 98.75 157 THR B CA 1
ATOM 3728 C C . THR B 1 157 ? -1.935 -12.617 -6.949 1 98.75 157 THR B C 1
ATOM 3730 O O . THR B 1 157 ? -2.104 -11.43 -7.227 1 98.75 157 THR B O 1
ATOM 3733 N N . LEU B 1 158 ? -1.726 -13.039 -5.703 1 98.69 158 LEU B N 1
ATOM 3734 C CA . LEU B 1 158 ? -1.675 -12.125 -4.566 1 98.69 158 LEU B CA 1
ATOM 3735 C C . LEU B 1 158 ? -2.953 -11.297 -4.48 1 98.69 158 LEU B C 1
ATOM 3737 O O . LEU B 1 158 ? -2.896 -10.062 -4.426 1 98.69 158 LEU B O 1
ATOM 3741 N N . LEU B 1 159 ? -4.008 -12.031 -4.605 1 98.88 159 LEU B N 1
ATOM 3742 C CA . LEU B 1 159 ? -5.34 -11.438 -4.523 1 98.88 159 LEU B CA 1
ATOM 3743 C C . LEU B 1 159 ? -5.973 -11.719 -3.166 1 98.88 159 LEU B C 1
ATOM 3745 O O . LEU B 1 159 ? -6.133 -12.883 -2.779 1 98.88 159 LEU B O 1
ATOM 3749 N N . PHE B 1 160 ? -6.379 -10.633 -2.436 1 98.88 160 PHE B N 1
ATOM 3750 C CA . PHE B 1 160 ? -6.801 -10.75 -1.045 1 98.88 160 PHE B CA 1
ATOM 3751 C C . PHE B 1 160 ? -8.117 -10.023 -0.816 1 98.88 160 PHE B C 1
ATOM 3753 O O . PHE B 1 160 ? -8.75 -10.18 0.229 1 98.88 160 PHE B O 1
ATOM 3760 N N . SER B 1 161 ? -8.57 -9.242 -1.819 1 98.19 161 SER B N 1
ATOM 3761 C CA . SER B 1 161 ? -9.734 -8.406 -1.55 1 98.19 161 SER B CA 1
ATOM 3762 C C . SER B 1 161 ? -10.727 -8.453 -2.705 1 98.19 161 SER B C 1
ATOM 3764 O O . SER B 1 161 ? -10.367 -8.805 -3.83 1 98.19 161 SER B O 1
ATOM 3766 N N . PHE B 1 162 ? -11.953 -8.086 -2.373 1 98.38 162 PHE B N 1
ATOM 3767 C CA . PHE B 1 162 ? -13.047 -8.047 -3.336 1 98.38 162 PHE B CA 1
ATOM 3768 C C . PHE B 1 162 ? -12.758 -7.047 -4.445 1 98.38 162 PHE B C 1
ATOM 3770 O O . PHE B 1 162 ? -13.055 -7.301 -5.613 1 98.38 162 PHE B O 1
ATOM 3777 N N . CYS B 1 163 ? -12.133 -5.914 -4.141 1 98.25 163 CYS B N 1
ATOM 3778 C CA . CYS B 1 163 ? -11.867 -4.887 -5.137 1 98.25 163 CYS B CA 1
ATOM 3779 C C . CYS B 1 163 ? -10.867 -5.379 -6.18 1 98.25 163 CYS B C 1
ATOM 3781 O O . CYS B 1 163 ? -10.969 -5.027 -7.355 1 98.25 163 CYS B O 1
ATOM 3783 N N . GLN B 1 164 ? -9.906 -6.125 -5.758 1 98.88 164 GLN B N 1
ATOM 3784 C CA . GLN B 1 164 ? -8.984 -6.734 -6.707 1 98.88 164 GLN B CA 1
ATOM 3785 C C . GLN B 1 164 ? -9.719 -7.629 -7.699 1 98.88 164 GLN B C 1
ATOM 3787 O O . GLN B 1 164 ? -9.438 -7.598 -8.898 1 98.88 164 GLN B O 1
ATOM 3792 N N . ALA B 1 165 ? -10.633 -8.422 -7.125 1 98.88 165 ALA B N 1
ATOM 3793 C CA . ALA B 1 165 ? -11.406 -9.336 -7.969 1 98.88 165 ALA B CA 1
ATOM 3794 C C . ALA B 1 165 ? -12.266 -8.562 -8.969 1 98.88 165 ALA B C 1
ATOM 3796 O O . ALA B 1 165 ? -12.367 -8.938 -10.133 1 98.88 165 ALA B O 1
ATOM 3797 N N . VAL B 1 166 ? -12.898 -7.496 -8.5 1 98.75 166 VAL B N 1
ATOM 3798 C CA . VAL B 1 166 ? -13.727 -6.648 -9.352 1 98.75 166 VAL B CA 1
ATOM 3799 C C . VAL B 1 166 ? -12.883 -6.082 -10.492 1 98.75 166 VAL B C 1
ATOM 3801 O O . VAL B 1 166 ? -13.289 -6.125 -11.656 1 98.75 166 VAL B O 1
ATOM 3804 N N . ALA B 1 167 ? -11.711 -5.586 -10.148 1 98.88 167 ALA B N 1
ATOM 3805 C CA . ALA B 1 167 ? -10.836 -4.977 -11.141 1 98.88 167 ALA B CA 1
ATOM 3806 C C . ALA B 1 167 ? -10.328 -6.016 -12.141 1 98.88 167 ALA B C 1
ATOM 3808 O O . ALA B 1 167 ? -10.188 -5.727 -13.328 1 98.88 167 ALA B O 1
ATOM 3809 N N . ALA B 1 168 ? -10.008 -7.191 -11.641 1 98.88 168 ALA B N 1
ATOM 3810 C CA . ALA B 1 168 ? -9.555 -8.266 -12.516 1 98.88 168 ALA B CA 1
ATOM 3811 C C . ALA B 1 168 ? -10.641 -8.656 -13.523 1 98.88 168 ALA B C 1
ATOM 3813 O O . ALA B 1 168 ? -10.344 -8.93 -14.688 1 98.88 168 ALA B O 1
ATOM 3814 N N . ALA B 1 169 ? -11.883 -8.742 -13.055 1 98.62 169 ALA B N 1
ATOM 3815 C CA . ALA B 1 169 ? -13.016 -9.062 -13.914 1 98.62 169 ALA B CA 1
ATOM 3816 C C . ALA B 1 169 ? -13.172 -8.023 -15.023 1 98.62 169 ALA B C 1
ATOM 3818 O O . ALA B 1 169 ? -13.508 -8.367 -16.156 1 98.62 169 ALA B O 1
ATOM 3819 N N . GLN B 1 170 ? -12.922 -6.801 -14.695 1 98.25 170 GLN B N 1
ATOM 3820 C CA . GLN B 1 170 ? -13.102 -5.684 -15.617 1 98.25 170 GLN B CA 1
ATOM 3821 C C . GLN B 1 170 ? -12.172 -5.801 -16.828 1 98.25 170 GLN B C 1
ATOM 3823 O O . GLN B 1 170 ? -12.508 -5.34 -17.922 1 98.25 170 GLN B O 1
ATOM 3828 N N . VAL B 1 171 ? -11.023 -6.434 -16.625 1 98.56 171 VAL B N 1
ATOM 3829 C CA . VAL B 1 171 ? -10.07 -6.555 -17.734 1 98.56 171 VAL B CA 1
ATOM 3830 C C . VAL B 1 171 ? -10.148 -7.957 -18.328 1 98.56 171 VAL B C 1
ATOM 3832 O O . VAL B 1 171 ? -9.297 -8.344 -19.141 1 98.56 171 VAL B O 1
ATOM 3835 N N . LYS B 1 172 ? -11.117 -8.719 -17.859 1 98.44 172 LYS B N 1
ATOM 3836 C CA . LYS B 1 172 ? -11.383 -10.055 -18.375 1 98.44 172 LYS B CA 1
ATOM 3837 C C . LYS B 1 172 ? -10.164 -10.961 -18.219 1 98.44 172 LYS B C 1
ATOM 3839 O O . LYS B 1 172 ? -9.797 -11.688 -19.141 1 98.44 172 LYS B O 1
ATOM 3844 N N . ALA B 1 173 ? -9.508 -10.75 -17.062 1 98.88 173 ALA B N 1
ATOM 3845 C CA . ALA B 1 173 ? -8.422 -11.688 -16.781 1 98.88 173 ALA B CA 1
ATOM 3846 C C . ALA B 1 173 ? -8.898 -13.133 -16.891 1 98.88 173 ALA B C 1
ATOM 3848 O O . ALA B 1 173 ? -10.031 -13.453 -16.516 1 98.88 173 ALA B O 1
ATOM 3849 N N . THR B 1 174 ? -8.047 -14 -17.375 1 98.88 174 THR B N 1
ATOM 3850 C CA . THR B 1 174 ? -8.422 -15.398 -17.578 1 98.88 174 THR B CA 1
ATOM 3851 C C . THR B 1 174 ? -8.703 -16.078 -16.234 1 98.88 174 THR B C 1
ATOM 3853 O O . THR B 1 174 ? -9.688 -16.812 -16.094 1 98.88 174 THR B O 1
ATOM 3856 N N . LEU B 1 175 ? -7.875 -15.828 -15.312 1 98.69 175 LEU B N 1
ATOM 3857 C CA . LEU B 1 175 ? -7.902 -16.547 -14.039 1 98.69 175 LEU B CA 1
ATOM 3858 C C . LEU B 1 175 ? -7.461 -15.633 -12.898 1 98.69 175 LEU B C 1
ATOM 3860 O O . LEU B 1 175 ? -6.559 -14.805 -13.07 1 98.69 175 LEU B O 1
ATOM 3864 N N . ILE B 1 176 ? -8.148 -15.664 -11.742 1 98.88 176 ILE B N 1
ATOM 3865 C CA . ILE B 1 176 ? -7.652 -15.055 -10.516 1 98.88 176 ILE B CA 1
ATOM 3866 C C . ILE B 1 176 ? -7.352 -16.141 -9.477 1 98.88 176 ILE B C 1
ATOM 3868 O O . ILE B 1 176 ? -7.992 -17.188 -9.469 1 98.88 176 ILE B O 1
ATOM 3872 N N . SER B 1 177 ? -6.406 -15.789 -8.594 1 98.69 177 SER B N 1
ATOM 3873 C CA . SER B 1 177 ? -6.02 -16.703 -7.527 1 98.69 177 SER B CA 1
ATOM 3874 C C . SER B 1 177 ? -6.195 -16.062 -6.156 1 98.69 177 SER B C 1
ATOM 3876 O O . SER B 1 177 ? -5.215 -15.688 -5.504 1 98.69 177 SER B O 1
ATOM 3878 N N . PRO B 1 178 ? -7.426 -15.938 -5.656 1 98.81 178 PRO B N 1
ATOM 3879 C CA . PRO B 1 178 ? -7.602 -15.43 -4.293 1 98.81 178 PRO B CA 1
ATOM 3880 C C . PRO B 1 178 ? -7.008 -16.359 -3.236 1 98.81 178 PRO B C 1
ATOM 3882 O O . PRO B 1 178 ? -7.207 -17.578 -3.297 1 98.81 178 PRO B O 1
ATOM 3885 N N . PHE B 1 179 ? -6.242 -15.805 -2.334 1 98.75 179 PHE B N 1
ATOM 3886 C CA . PHE B 1 179 ? -5.523 -16.578 -1.321 1 98.75 179 PHE B CA 1
ATOM 3887 C C . PHE B 1 179 ? -6.391 -16.781 -0.086 1 98.75 179 PHE B C 1
ATOM 3889 O O . PHE B 1 179 ? -6.875 -15.82 0.509 1 98.75 179 PHE B O 1
ATOM 3896 N N . VAL B 1 180 ? -6.562 -17.984 0.363 1 98.62 180 VAL B N 1
ATOM 3897 C CA . VAL B 1 180 ? -7.43 -18.328 1.481 1 98.62 180 VAL B CA 1
ATOM 3898 C C . VAL B 1 180 ? -6.621 -18.359 2.775 1 98.62 180 VAL B C 1
ATOM 3900 O O . VAL B 1 180 ? -6.941 -17.641 3.727 1 98.62 180 VAL B O 1
ATOM 3903 N N . GLY B 1 181 ? -5.559 -19.109 2.758 1 98.25 181 GLY B N 1
ATOM 3904 C CA . GLY B 1 181 ? -4.801 -19.375 3.971 1 98.25 181 GLY B CA 1
ATOM 3905 C C . GLY B 1 181 ? -4.117 -18.141 4.531 1 98.25 181 GLY B C 1
ATOM 3906 O O . GLY B 1 181 ? -4.051 -17.969 5.75 1 98.25 181 GLY B O 1
ATOM 3907 N N . ARG B 1 182 ? -3.57 -17.312 3.664 1 98.38 182 ARG B N 1
ATOM 3908 C CA . ARG B 1 182 ? -2.873 -16.109 4.137 1 98.38 182 ARG B CA 1
ATOM 3909 C C . ARG B 1 182 ? -3.842 -15.133 4.785 1 98.38 182 ARG B C 1
ATOM 3911 O O . ARG B 1 182 ? -3.486 -14.438 5.738 1 98.38 182 ARG B O 1
ATOM 3918 N N . ILE B 1 183 ? -5.055 -15 4.215 1 98.69 183 ILE B N 1
ATOM 3919 C CA . ILE B 1 183 ? -6.078 -14.18 4.84 1 98.69 183 ILE B CA 1
ATOM 3920 C C . ILE B 1 183 ? -6.371 -14.695 6.246 1 98.69 183 ILE B C 1
ATOM 3922 O O . ILE B 1 183 ? -6.398 -13.93 7.207 1 98.69 183 ILE B O 1
ATOM 3926 N N . ARG B 1 184 ? -6.527 -16 6.367 1 98.31 184 ARG B N 1
ATOM 3927 C CA . ARG B 1 184 ? -6.75 -16.641 7.66 1 98.31 184 ARG B CA 1
ATOM 3928 C C . ARG B 1 184 ? -5.621 -16.312 8.633 1 98.31 184 ARG B C 1
ATOM 3930 O O . ARG B 1 184 ? -5.875 -15.914 9.773 1 98.31 184 ARG B O 1
ATOM 3937 N N . ASP B 1 185 ? -4.398 -16.516 8.172 1 98.31 185 ASP B N 1
ATOM 3938 C CA . ASP B 1 185 ? -3.236 -16.266 9.016 1 98.31 185 ASP B CA 1
ATOM 3939 C C . ASP B 1 185 ? -3.246 -14.836 9.547 1 98.31 185 ASP B C 1
ATOM 3941 O O . ASP B 1 185 ? -2.934 -14.602 10.719 1 98.31 185 ASP B O 1
ATOM 3945 N N . TRP B 1 186 ? -3.557 -13.875 8.742 1 98.19 186 TRP B N 1
ATOM 3946 C CA . TRP B 1 186 ? -3.576 -12.469 9.125 1 98.19 186 TRP B CA 1
ATOM 3947 C C . TRP B 1 186 ? -4.598 -12.219 10.227 1 98.19 186 TRP B C 1
ATOM 3949 O O . TRP B 1 186 ? -4.285 -11.586 11.242 1 98.19 186 TRP B O 1
ATOM 3959 N N . TYR B 1 187 ? -5.82 -12.68 10.062 1 98.31 187 TYR B N 1
ATOM 3960 C CA . TYR B 1 187 ? -6.875 -12.445 11.039 1 98.31 187 TYR B CA 1
ATOM 3961 C C . TYR B 1 187 ? -6.582 -13.188 12.344 1 98.31 187 TYR B C 1
ATOM 3963 O O . TYR B 1 187 ? -6.879 -12.68 13.43 1 98.31 187 TYR B O 1
ATOM 3971 N N . MET B 1 188 ? -6.043 -14.445 12.234 1 98 188 MET B N 1
ATOM 3972 C CA . MET B 1 188 ? -5.676 -15.172 13.445 1 98 188 MET B CA 1
ATOM 3973 C C . MET B 1 188 ? -4.652 -14.391 14.258 1 98 188 MET B C 1
ATOM 3975 O O . MET B 1 188 ? -4.762 -14.297 15.484 1 98 188 MET B O 1
ATOM 3979 N N . LYS B 1 189 ? -3.645 -13.875 13.578 1 96.88 189 LYS B N 1
ATOM 3980 C CA . LYS B 1 189 ? -2.639 -13.055 14.258 1 96.88 189 LYS B CA 1
ATOM 3981 C C . LYS B 1 189 ? -3.262 -11.812 14.875 1 96.88 189 LYS B C 1
ATOM 3983 O O . LYS B 1 189 ? -2.984 -11.477 16.031 1 96.88 189 LYS B O 1
ATOM 3988 N N . LYS B 1 190 ? -4.07 -11.102 14.109 1 96.38 190 LYS B N 1
ATOM 3989 C CA . LYS B 1 190 ? -4.715 -9.875 14.562 1 96.38 190 LYS B CA 1
ATOM 3990 C C . LYS B 1 190 ? -5.555 -10.133 15.812 1 96.38 190 LYS B C 1
ATOM 3992 O O . LYS B 1 190 ? -5.574 -9.312 16.734 1 96.38 190 LYS B O 1
ATOM 3997 N N . GLU B 1 191 ? -6.227 -11.281 15.836 1 97 191 GLU B N 1
ATOM 3998 C CA . GLU B 1 191 ? -7.148 -11.602 16.922 1 97 191 GLU B CA 1
ATOM 3999 C C . GLU B 1 191 ? -6.438 -12.328 18.047 1 97 191 GLU B C 1
ATOM 4001 O O . GLU B 1 191 ? -7.004 -12.508 19.141 1 97 191 GLU B O 1
ATOM 4006 N N . GLY B 1 192 ? -5.273 -12.727 17.875 1 96.31 192 GLY B N 1
ATOM 4007 C CA . GLY B 1 192 ? -4.602 -13.594 18.828 1 96.31 192 GLY B CA 1
ATOM 4008 C C . GLY B 1 192 ? -5.219 -14.969 18.922 1 96.31 192 GLY B C 1
ATOM 4009 O O . GLY B 1 192 ? -5.207 -15.594 19.984 1 96.31 192 GLY B O 1
ATOM 4010 N N . ARG B 1 193 ? -5.785 -15.32 17.812 1 95.44 193 ARG B N 1
ATOM 4011 C CA . ARG B 1 193 ? -6.5 -16.594 17.766 1 95.44 193 ARG B CA 1
ATOM 4012 C C . ARG B 1 193 ? -5.543 -17.75 17.516 1 95.44 193 ARG B C 1
ATOM 4014 O O . ARG B 1 193 ? -4.746 -17.703 16.562 1 95.44 193 ARG B O 1
ATOM 4021 N N . LYS B 1 194 ? -5.672 -18.797 18.359 1 93.38 194 LYS B N 1
ATOM 4022 C CA . LYS B 1 194 ? -4.797 -19.969 18.234 1 93.38 194 LYS B CA 1
ATOM 4023 C C . LYS B 1 194 ? -5.516 -21.109 17.531 1 93.38 194 LYS B C 1
ATOM 4025 O O . LYS B 1 194 ? -4.91 -21.844 16.75 1 93.38 194 LYS B O 1
ATOM 4030 N N . GLU B 1 195 ? -6.758 -21.25 17.703 1 95.44 195 GLU B N 1
ATOM 4031 C CA . GLU B 1 195 ? -7.551 -22.312 17.094 1 95.44 195 GLU B CA 1
ATOM 4032 C C . GLU B 1 195 ? -7.996 -21.938 15.68 1 95.44 195 GLU B C 1
ATOM 4034 O O . GLU B 1 195 ? -8.359 -20.797 15.422 1 95.44 195 GLU B O 1
ATOM 4039 N N . PRO B 1 196 ? -7.953 -22.859 14.812 1 93.12 196 PRO B N 1
ATOM 4040 C CA . PRO B 1 196 ? -8.406 -22.547 13.453 1 93.12 196 PRO B CA 1
ATOM 4041 C C . PRO B 1 196 ? -9.883 -22.188 13.391 1 93.12 196 PRO B C 1
ATOM 4043 O O . PRO B 1 196 ? -10.672 -22.641 14.211 1 93.12 196 PRO B O 1
ATOM 4046 N N . TYR B 1 197 ? -10.266 -21.328 12.445 1 96.06 197 TYR B N 1
ATOM 4047 C CA . TYR B 1 197 ? -11.672 -21.047 12.18 1 96.06 197 TYR B CA 1
ATOM 4048 C C . TYR B 1 197 ? -12.398 -22.281 11.68 1 96.06 197 TYR B C 1
ATOM 4050 O O . TYR B 1 197 ? -11.82 -23.094 10.953 1 96.06 197 TYR B O 1
ATOM 4058 N N . PRO B 1 198 ? -13.703 -22.391 12.141 1 95.5 198 PRO B N 1
ATOM 4059 C CA . PRO B 1 198 ? -14.492 -23.312 11.328 1 95.5 198 PRO B CA 1
ATOM 4060 C C . PRO B 1 198 ? -14.484 -22.953 9.844 1 95.5 198 PRO B C 1
ATOM 4062 O O . PRO B 1 198 ? -14.445 -21.766 9.492 1 95.5 198 PRO B O 1
ATOM 4065 N N . ALA B 1 199 ? -14.57 -23.922 8.984 1 95.06 199 ALA B N 1
ATOM 4066 C CA . ALA B 1 199 ? -14.352 -23.766 7.547 1 95.06 199 ALA B CA 1
ATOM 4067 C C . ALA B 1 199 ? -15.188 -22.609 6.996 1 95.06 199 ALA B C 1
ATOM 4069 O O . ALA B 1 199 ? -14.648 -21.719 6.34 1 95.06 199 ALA B O 1
ATOM 4070 N N . LEU B 1 200 ? -16.438 -22.562 7.32 1 96.19 200 LEU B N 1
ATOM 4071 C CA . LEU B 1 200 ? -17.344 -21.594 6.707 1 96.19 200 LEU B CA 1
ATOM 4072 C C . LEU B 1 200 ? -17.234 -20.234 7.391 1 96.19 200 LEU B C 1
ATOM 4074 O O . LEU B 1 200 ? -17.719 -19.234 6.875 1 96.19 200 LEU B O 1
ATOM 4078 N N . GLU B 1 201 ? -16.531 -20.188 8.523 1 97.38 201 GLU B N 1
ATOM 4079 C CA . GLU B 1 201 ? -16.312 -18.938 9.227 1 97.38 201 GLU B CA 1
ATOM 4080 C C . GLU B 1 201 ? -14.906 -18.391 8.945 1 97.38 201 GLU B C 1
ATOM 4082 O O . GLU B 1 201 ? -14.586 -17.266 9.344 1 97.38 201 GLU B O 1
ATOM 4087 N N . ASP B 1 202 ? -14.156 -19.203 8.273 1 98.19 202 ASP B N 1
ATOM 4088 C CA . ASP B 1 202 ? -12.805 -18.797 7.895 1 98.19 202 ASP B CA 1
ATOM 4089 C C . ASP B 1 202 ? -12.844 -17.562 6.988 1 98.19 202 ASP B C 1
ATOM 4091 O O . ASP B 1 202 ? -13.484 -17.594 5.934 1 98.19 202 ASP B O 1
ATOM 4095 N N . PRO B 1 203 ? -12.148 -16.469 7.371 1 98.56 203 PRO B N 1
ATOM 4096 C CA . PRO B 1 203 ? -12.219 -15.25 6.574 1 98.56 203 PRO B CA 1
ATOM 4097 C C . PRO B 1 203 ? -11.711 -15.438 5.145 1 98.56 203 PRO B C 1
ATOM 4099 O O . PRO B 1 203 ? -12.188 -14.773 4.223 1 98.56 203 PRO B O 1
ATOM 4102 N N . GLY B 1 204 ? -10.711 -16.266 4.945 1 98.62 204 GLY B N 1
ATOM 4103 C CA . GLY B 1 204 ? -10.266 -16.578 3.596 1 98.62 204 GLY B CA 1
ATOM 4104 C C . GLY B 1 204 ? -11.32 -17.297 2.773 1 98.62 204 GLY B C 1
ATOM 4105 O O . GLY B 1 204 ? -11.508 -16.984 1.595 1 98.62 204 GLY B O 1
ATOM 4106 N N . VAL B 1 205 ? -11.984 -18.234 3.402 1 98.5 205 VAL B N 1
ATOM 4107 C CA . VAL B 1 205 ? -13.062 -18.969 2.744 1 98.5 205 VAL B CA 1
ATOM 4108 C C . VAL B 1 205 ? -14.203 -18.016 2.389 1 98.5 205 VAL B C 1
ATOM 4110 O O . VAL B 1 205 ? -14.719 -18.047 1.269 1 98.5 205 VAL B O 1
ATOM 4113 N N . LYS B 1 206 ? -14.57 -17.172 3.301 1 98.06 206 LYS B N 1
ATOM 4114 C CA . LYS B 1 206 ? -15.633 -16.203 3.066 1 98.06 206 LYS B CA 1
ATOM 4115 C C . LYS B 1 206 ? -15.281 -15.281 1.9 1 98.06 206 LYS B C 1
ATOM 4117 O O . LYS B 1 206 ? -16.156 -14.922 1.103 1 98.06 206 LYS B O 1
ATOM 4122 N N . SER B 1 207 ? -14.039 -14.93 1.828 1 98.38 207 SER B N 1
ATOM 4123 C CA . SER B 1 207 ? -13.578 -14.055 0.753 1 98.38 207 SER B CA 1
ATOM 4124 C C . SER B 1 207 ? -13.75 -14.711 -0.609 1 98.38 207 SER B C 1
ATOM 4126 O O . SER B 1 207 ? -14.305 -14.109 -1.531 1 98.38 207 SER B O 1
ATOM 4128 N N . VAL B 1 208 ? -13.32 -15.922 -0.741 1 98.5 208 VAL B N 1
ATOM 4129 C CA . VAL B 1 208 ? -13.398 -16.641 -2.01 1 98.5 208 VAL B CA 1
ATOM 4130 C C . VAL B 1 208 ? -14.859 -16.875 -2.381 1 98.5 208 VAL B C 1
ATOM 4132 O O . VAL B 1 208 ? -15.242 -16.734 -3.543 1 98.5 208 VAL B O 1
ATOM 4135 N N . ARG B 1 209 ? -15.664 -17.234 -1.41 1 98.06 209 ARG B N 1
ATOM 4136 C CA . ARG B 1 209 ? -17.078 -17.469 -1.664 1 98.06 209 ARG B CA 1
ATOM 4137 C C . ARG B 1 209 ? -17.766 -16.203 -2.148 1 98.06 209 ARG B C 1
ATOM 4139 O O . ARG B 1 209 ? -18.609 -16.25 -3.057 1 98.06 209 ARG B O 1
ATOM 4146 N N . GLN B 1 210 ? -17.438 -15.109 -1.557 1 97.94 210 GLN B N 1
ATOM 4147 C CA . GLN B 1 210 ? -18 -13.836 -1.982 1 97.94 210 GLN B CA 1
ATOM 4148 C C . GLN B 1 210 ? -17.625 -13.516 -3.426 1 97.94 210 GLN B C 1
ATOM 4150 O O . GLN B 1 210 ? -18.469 -13.086 -4.215 1 97.94 210 GLN B O 1
ATOM 4155 N N . ILE B 1 211 ? -16.375 -13.672 -3.754 1 98.62 211 ILE B N 1
ATOM 4156 C CA . ILE B 1 211 ? -15.883 -13.391 -5.094 1 98.62 211 ILE B CA 1
ATOM 4157 C C . ILE B 1 211 ? -16.547 -14.312 -6.105 1 98.62 211 ILE B C 1
ATOM 4159 O O . ILE B 1 211 ? -17.047 -13.852 -7.141 1 98.62 211 ILE B O 1
ATOM 4163 N N . TYR B 1 212 ? -16.578 -15.586 -5.754 1 98.44 212 TYR B N 1
ATOM 4164 C CA . TYR B 1 212 ? -17.203 -16.578 -6.625 1 98.44 212 TYR B CA 1
ATOM 4165 C C . TYR B 1 212 ? -18.672 -16.203 -6.895 1 98.44 212 TYR B C 1
ATOM 4167 O O . TYR B 1 212 ? -19.109 -16.203 -8.047 1 98.44 212 TYR B O 1
ATOM 4175 N N . ALA B 1 213 ? -19.391 -15.883 -5.828 1 98 213 ALA B N 1
ATOM 4176 C CA . ALA B 1 213 ? -20.812 -15.523 -5.941 1 98 213 ALA B CA 1
ATOM 4177 C C . ALA B 1 213 ? -21 -14.312 -6.844 1 98 213 ALA B C 1
ATOM 4179 O O . ALA B 1 213 ? -21.891 -14.297 -7.699 1 98 213 ALA B O 1
ATOM 4180 N N . TYR B 1 214 ? -20.219 -13.305 -6.68 1 98.19 214 TYR B N 1
ATOM 4181 C CA . TYR B 1 214 ? -20.281 -12.086 -7.48 1 98.19 214 TYR B CA 1
ATOM 4182 C C . TYR B 1 214 ? -20.031 -12.391 -8.953 1 98.19 214 TYR B C 1
ATOM 4184 O O . TYR B 1 214 ? -20.734 -11.875 -9.828 1 98.19 214 TYR B O 1
ATOM 4192 N N . TYR B 1 215 ? -18.953 -13.234 -9.234 1 98.56 215 TYR B N 1
ATOM 4193 C CA . TYR B 1 215 ? -18.594 -13.57 -10.609 1 98.56 215 TYR B CA 1
ATOM 4194 C C . TYR B 1 215 ? -19.734 -14.328 -11.289 1 98.56 215 TYR B C 1
ATOM 4196 O O . TYR B 1 215 ? -20.109 -14.008 -12.414 1 98.56 215 TYR B O 1
ATOM 4204 N N . LYS B 1 216 ? -20.312 -15.312 -10.602 1 97.75 216 LYS B N 1
ATOM 4205 C CA . LYS B 1 216 ? -21.375 -16.125 -11.188 1 97.75 216 LYS B CA 1
ATOM 4206 C C . LYS B 1 216 ? -22.656 -15.305 -11.391 1 97.75 216 LYS B C 1
ATOM 4208 O O . LYS B 1 216 ? -23.297 -15.391 -12.438 1 97.75 216 LYS B O 1
ATOM 4213 N N . LYS B 1 217 ? -22.969 -14.492 -10.414 1 96.88 217 LYS B N 1
ATOM 4214 C CA . LYS B 1 217 ? -24.156 -13.648 -10.5 1 96.88 217 LYS B CA 1
ATOM 4215 C C . LYS B 1 217 ? -24.094 -12.742 -11.727 1 96.88 217 LYS B C 1
ATOM 4217 O O . LYS B 1 217 ? -25.109 -12.523 -12.383 1 96.88 217 LYS B O 1
ATOM 4222 N N . ASN B 1 218 ? -22.953 -12.273 -12.055 1 97.62 218 ASN B N 1
ATOM 4223 C CA . ASN B 1 218 ? -22.828 -11.234 -13.078 1 97.62 218 ASN B CA 1
ATOM 4224 C C . ASN B 1 218 ? -22.297 -11.805 -14.391 1 97.62 218 ASN B C 1
ATOM 4226 O O . ASN B 1 218 ? -21.906 -11.055 -15.281 1 97.62 218 ASN B O 1
ATOM 4230 N N . GLY B 1 219 ? -22.203 -13.117 -14.508 1 97.38 219 GLY B N 1
ATOM 4231 C CA . GLY B 1 219 ? -21.797 -13.766 -15.742 1 97.38 219 GLY B CA 1
ATOM 4232 C C . GLY B 1 219 ? -20.344 -13.523 -16.094 1 97.38 219 GLY B C 1
ATOM 4233 O O . GLY B 1 219 ? -19.984 -13.461 -17.266 1 97.38 219 GLY B O 1
ATOM 4234 N N . ILE B 1 220 ? -19.516 -13.242 -15.07 1 98.06 220 ILE B N 1
ATOM 4235 C CA . ILE B 1 220 ? -18.094 -13.023 -15.281 1 98.06 220 ILE B CA 1
ATOM 4236 C C . ILE B 1 220 ? -17.406 -14.352 -15.609 1 98.06 220 ILE B C 1
ATOM 4238 O O . ILE B 1 220 ? -17.562 -15.336 -14.891 1 98.06 220 ILE B O 1
ATOM 4242 N N . LYS B 1 221 ? -16.641 -14.398 -16.672 1 98 221 LYS B N 1
ATOM 4243 C CA . LYS B 1 221 ? -16.078 -15.633 -17.188 1 98 221 LYS B CA 1
ATOM 4244 C C . LYS B 1 221 ? -14.727 -15.938 -16.547 1 98 221 LYS B C 1
ATOM 4246 O O . LYS B 1 221 ? -14.219 -17.062 -16.656 1 98 221 LYS B O 1
ATOM 4251 N N . THR B 1 222 ? -14.117 -14.914 -15.914 1 98.75 222 THR B N 1
ATOM 4252 C CA . THR B 1 222 ? -12.844 -15.109 -15.227 1 98.75 222 THR B CA 1
ATOM 4253 C C . THR B 1 222 ? -12.922 -16.312 -14.281 1 98.75 222 THR B C 1
ATOM 4255 O O . THR B 1 222 ? -13.859 -16.422 -13.484 1 98.75 222 THR B O 1
ATOM 4258 N N . VAL B 1 223 ? -11.953 -17.203 -14.375 1 98.62 223 VAL B N 1
ATOM 4259 C CA . VAL B 1 223 ? -11.898 -18.406 -13.555 1 98.62 223 VAL B CA 1
ATOM 4260 C C . VAL B 1 223 ? -11.461 -18.062 -12.141 1 98.62 223 VAL B C 1
ATOM 4262 O O . VAL B 1 223 ? -10.484 -17.328 -11.945 1 98.62 223 VAL B O 1
ATOM 4265 N N . VAL B 1 224 ? -12.18 -18.5 -11.133 1 98.75 224 VAL B N 1
ATOM 4266 C CA . VAL B 1 224 ? -11.805 -18.328 -9.734 1 98.75 224 VAL B CA 1
ATOM 4267 C C . VAL B 1 224 ? -11.055 -19.578 -9.242 1 98.75 224 VAL B C 1
ATOM 4269 O O . VAL B 1 224 ? -11.641 -20.656 -9.133 1 98.75 224 VAL B O 1
ATOM 4272 N N . MET B 1 225 ? -9.781 -19.406 -8.938 1 98.75 225 MET B N 1
ATOM 4273 C CA . MET B 1 225 ? -8.969 -20.5 -8.414 1 98.75 225 MET B CA 1
ATOM 4274 C C . MET B 1 225 ? -8.555 -20.234 -6.973 1 98.75 225 MET B C 1
ATOM 4276 O O . MET B 1 225 ? -7.629 -19.453 -6.723 1 98.75 225 MET B O 1
ATOM 4280 N N . GLY B 1 226 ? -9.281 -20.875 -6.07 1 98.56 226 GLY B N 1
ATOM 4281 C CA . GLY B 1 226 ? -8.82 -20.781 -4.695 1 98.56 226 GLY B CA 1
ATOM 4282 C C . GLY B 1 226 ? -7.383 -21.234 -4.512 1 98.56 226 GLY B C 1
ATOM 4283 O O . GLY B 1 226 ? -6.949 -22.219 -5.129 1 98.56 226 GLY B O 1
ATOM 4284 N N . ALA B 1 227 ? -6.641 -20.484 -3.703 1 98.12 227 ALA B N 1
ATOM 4285 C CA . ALA B 1 227 ? -5.207 -20.734 -3.58 1 98.12 227 ALA B CA 1
ATOM 4286 C C . ALA B 1 227 ? -4.738 -20.547 -2.139 1 98.12 227 ALA B C 1
ATOM 4288 O O . ALA B 1 227 ? -5.473 -20.016 -1.306 1 98.12 227 ALA B O 1
ATOM 4289 N N . SER B 1 228 ? -3.543 -21.016 -1.837 1 97.38 228 SER B N 1
ATOM 4290 C CA . SER B 1 228 ? -2.852 -20.766 -0.576 1 97.38 228 SER B CA 1
ATOM 4291 C C . SER B 1 228 ? -3.623 -21.344 0.603 1 97.38 228 SER B C 1
ATOM 4293 O O . SER B 1 228 ? -3.934 -20.641 1.561 1 97.38 228 SER B O 1
ATOM 4295 N N . PHE B 1 229 ? -3.865 -22.609 0.554 1 98.12 229 PHE B N 1
ATOM 4296 C CA . PHE B 1 229 ? -4.602 -23.281 1.618 1 98.12 229 PHE B CA 1
ATOM 4297 C C . PHE B 1 229 ? -3.668 -23.688 2.746 1 98.12 229 PHE B C 1
ATOM 4299 O O . PHE B 1 229 ? -2.521 -24.078 2.502 1 98.12 229 PHE B O 1
ATOM 4306 N N . ARG B 1 230 ? -4.242 -23.703 3.979 1 97.31 230 ARG B N 1
ATOM 4307 C CA . ARG B 1 230 ? -3.52 -24.156 5.164 1 97.31 230 ARG B CA 1
ATOM 4308 C C . ARG B 1 230 ? -4.031 -25.516 5.629 1 97.31 230 ARG B C 1
ATOM 4310 O O . ARG B 1 230 ? -3.35 -26.219 6.379 1 97.31 230 ARG B O 1
ATOM 4317 N N . SER B 1 231 ? -5.254 -25.875 5.16 1 97.56 231 SER B N 1
ATOM 4318 C CA . SER B 1 231 ? -5.859 -27.094 5.66 1 97.56 231 SER B CA 1
ATOM 4319 C C . SER B 1 231 ? -6.887 -27.656 4.676 1 97.56 231 SER B C 1
ATOM 4321 O O . SER B 1 231 ? -7.363 -26.922 3.799 1 97.56 231 SER B O 1
ATOM 4323 N N . VAL B 1 232 ? -7.164 -28.875 4.84 1 97.44 232 VAL B N 1
ATOM 4324 C CA . VAL B 1 232 ? -8.203 -29.516 4.047 1 97.44 232 VAL B CA 1
ATOM 4325 C C . VAL B 1 232 ? -9.555 -28.859 4.312 1 97.44 232 VAL B C 1
ATOM 4327 O O . VAL B 1 232 ? -10.383 -28.734 3.406 1 97.44 232 VAL B O 1
ATOM 4330 N N . GLU B 1 233 ? -9.797 -28.406 5.543 1 97.19 233 GLU B N 1
ATOM 4331 C CA . GLU B 1 233 ? -11.055 -27.75 5.902 1 97.19 233 GLU B CA 1
ATOM 4332 C C . GLU B 1 233 ? -11.305 -26.531 5.023 1 97.19 233 GLU B C 1
ATOM 4334 O O . GLU B 1 233 ? -12.438 -26.297 4.598 1 97.19 233 GLU B O 1
ATOM 4339 N N . GLU B 1 234 ? -10.289 -25.766 4.785 1 98.25 234 GLU B N 1
ATOM 4340 C CA . GLU B 1 234 ? -10.406 -24.609 3.906 1 98.25 234 GLU B CA 1
ATOM 4341 C C . GLU B 1 234 ? -10.82 -25.016 2.498 1 98.25 234 GLU B C 1
ATOM 4343 O O . GLU B 1 234 ? -11.672 -24.375 1.878 1 98.25 234 GLU B O 1
ATOM 4348 N N . ILE B 1 235 ? -10.164 -26.062 2.012 1 98.44 235 ILE B N 1
ATOM 4349 C CA . ILE B 1 235 ? -10.43 -26.578 0.671 1 98.44 235 ILE B CA 1
ATOM 4350 C C . ILE B 1 235 ? -11.883 -27.016 0.563 1 98.44 235 ILE B C 1
ATOM 4352 O O . ILE B 1 235 ? -12.57 -26.672 -0.4 1 98.44 235 ILE B O 1
ATOM 4356 N N . LEU B 1 236 ? -12.32 -27.75 1.603 1 97.62 236 LEU B N 1
ATOM 4357 C CA . LEU B 1 236 ? -13.703 -28.234 1.627 1 97.62 236 LEU B CA 1
ATOM 4358 C C . LEU B 1 236 ? -14.68 -27.062 1.666 1 97.62 236 LEU B C 1
ATOM 4360 O O . LEU B 1 236 ? -15.773 -27.141 1.109 1 97.62 236 LEU B O 1
ATOM 4364 N N . GLY B 1 237 ? -14.305 -25.938 2.254 1 97.44 237 GLY B N 1
ATOM 4365 C CA . GLY B 1 237 ? -15.156 -24.766 2.379 1 97.44 237 GLY B CA 1
ATOM 4366 C C . GLY B 1 237 ? -15.359 -24.031 1.064 1 97.44 237 GLY B C 1
ATOM 4367 O O . GLY B 1 237 ? -16.312 -23.281 0.917 1 97.44 237 GLY B O 1
ATOM 4368 N N . VAL B 1 238 ? -14.477 -24.266 0.121 1 98 238 VAL B N 1
ATOM 4369 C CA . VAL B 1 238 ? -14.602 -23.562 -1.146 1 98 238 VAL B CA 1
ATOM 4370 C C . VAL B 1 238 ? -14.688 -24.562 -2.297 1 98 238 VAL B C 1
ATOM 4372 O O . VAL B 1 238 ? -14.562 -24.188 -3.465 1 98 238 VAL B O 1
ATOM 4375 N N . ALA B 1 239 ? -14.883 -25.859 -1.97 1 97 239 ALA B N 1
ATOM 4376 C CA . ALA B 1 239 ? -15.117 -26.859 -3.018 1 97 239 ALA B CA 1
ATOM 4377 C C . ALA B 1 239 ? -16.297 -26.469 -3.895 1 97 239 ALA B C 1
ATOM 4379 O O . ALA B 1 239 ? -17.344 -26.031 -3.387 1 97 239 ALA B O 1
ATOM 4380 N N . GLY B 1 240 ? -16.094 -26.594 -5.195 1 96.62 240 GLY B N 1
ATOM 4381 C CA . GLY B 1 240 ? -17.078 -26.094 -6.148 1 96.62 240 GLY B CA 1
ATOM 4382 C C . GLY B 1 240 ? -16.594 -24.891 -6.93 1 96.62 240 GLY B C 1
ATOM 4383 O O . GLY B 1 240 ? -17.141 -24.578 -7.988 1 96.62 240 GLY B O 1
ATOM 4384 N N . CYS B 1 241 ? -15.547 -24.219 -6.406 1 97.12 241 CYS B N 1
ATOM 4385 C CA . CYS B 1 241 ? -14.875 -23.203 -7.195 1 97.12 241 CYS B CA 1
ATOM 4386 C C . CYS B 1 241 ? -14.414 -23.766 -8.539 1 97.12 241 CYS B C 1
ATOM 4388 O O . CYS B 1 241 ? -14.242 -24.969 -8.68 1 97.12 241 CYS B O 1
ATOM 4390 N N . ASP B 1 242 ? -14.125 -22.859 -9.484 1 97.88 242 ASP B N 1
ATOM 4391 C CA . ASP B 1 242 ? -13.719 -23.312 -10.805 1 97.88 242 ASP B CA 1
ATOM 4392 C C . ASP B 1 242 ? -12.453 -24.172 -10.734 1 97.88 242 ASP B C 1
ATOM 4394 O O . ASP B 1 242 ? -12.367 -25.219 -11.367 1 97.88 242 ASP B O 1
ATOM 4398 N N . LYS B 1 243 ? -11.484 -23.703 -10.031 1 98.31 243 LYS B N 1
ATOM 4399 C CA . LYS B 1 243 ? -10.227 -24.406 -9.812 1 98.31 243 LYS B CA 1
ATOM 4400 C C . LYS B 1 243 ? -9.75 -24.25 -8.367 1 98.31 243 LYS B C 1
ATOM 4402 O O . LYS B 1 243 ? -10.172 -23.328 -7.664 1 98.31 243 LYS B O 1
ATOM 4407 N N . LEU B 1 244 ? -8.969 -25.172 -7.891 1 98.38 244 LEU B N 1
ATOM 4408 C CA . LEU B 1 244 ? -8.25 -25.094 -6.621 1 98.38 244 LEU B CA 1
ATOM 4409 C C . LEU B 1 244 ? -6.793 -25.516 -6.801 1 98.38 244 LEU B C 1
ATOM 4411 O O . LEU B 1 244 ? -6.512 -26.594 -7.312 1 98.38 244 LEU B O 1
ATOM 4415 N N . THR B 1 245 ? -5.871 -24.641 -6.496 1 98 245 THR B N 1
ATOM 4416 C CA . THR B 1 245 ? -4.465 -25.016 -6.512 1 98 245 THR B CA 1
ATOM 4417 C C . THR B 1 245 ? -4.004 -25.453 -5.125 1 98 245 THR B C 1
ATOM 4419 O O . THR B 1 245 ? -4.043 -24.656 -4.18 1 98 245 THR B O 1
ATOM 4422 N N . ILE B 1 246 ? -3.637 -26.719 -5.004 1 97.25 246 ILE B N 1
ATOM 4423 C CA . ILE B 1 246 ? -3.477 -27.391 -3.719 1 97.25 246 ILE B CA 1
ATOM 4424 C C . ILE B 1 246 ? -2.057 -27.938 -3.596 1 97.25 246 ILE B C 1
ATOM 4426 O O . ILE B 1 246 ? -1.525 -28.516 -4.539 1 97.25 246 ILE B O 1
ATOM 4430 N N . ALA B 1 247 ? -1.453 -27.672 -2.486 1 96 247 ALA B N 1
ATOM 4431 C CA . ALA B 1 247 ? -0.105 -28.156 -2.221 1 96 247 ALA B CA 1
ATOM 4432 C C . ALA B 1 247 ? -0.089 -29.688 -2.111 1 96 247 ALA B C 1
ATOM 4434 O O . ALA B 1 247 ? -1.086 -30.297 -1.719 1 96 247 ALA B O 1
ATOM 4435 N N . PRO B 1 248 ? 1.08 -30.281 -2.32 1 94.12 248 PRO B N 1
ATOM 4436 C CA . PRO B 1 248 ? 1.182 -31.734 -2.332 1 94.12 248 PRO B CA 1
ATOM 4437 C C . PRO B 1 248 ? 0.75 -32.375 -1.012 1 94.12 248 PRO B C 1
ATOM 4439 O O . PRO B 1 248 ? 0.062 -33.406 -1.01 1 94.12 248 PRO B O 1
ATOM 4442 N N . LYS B 1 249 ? 1.103 -31.781 0.072 1 95.69 249 LYS B N 1
ATOM 4443 C CA . LYS B 1 249 ? 0.759 -32.312 1.38 1 95.69 249 LYS B CA 1
ATOM 4444 C C . LYS B 1 249 ? -0.753 -32.438 1.553 1 95.69 249 LYS B C 1
ATOM 4446 O O . LYS B 1 249 ? -1.258 -33.438 2.047 1 95.69 249 LYS B O 1
ATOM 4451 N N . LEU B 1 250 ? -1.465 -31.438 1.122 1 97.5 250 LEU B N 1
ATOM 4452 C CA . LEU B 1 250 ? -2.916 -31.422 1.257 1 97.5 250 LEU B CA 1
ATOM 4453 C C . LEU B 1 250 ? -3.568 -32.312 0.21 1 97.5 250 LEU B C 1
ATOM 4455 O O . LEU B 1 250 ? -4.613 -32.938 0.466 1 97.5 250 LEU B O 1
ATOM 4459 N N . LEU B 1 251 ? -2.988 -32.438 -0.999 1 95.94 251 LEU B N 1
ATOM 4460 C CA . LEU B 1 251 ? -3.461 -33.406 -1.998 1 95.94 251 LEU B CA 1
ATOM 4461 C C . LEU B 1 251 ? -3.402 -34.812 -1.46 1 95.94 251 LEU B C 1
ATOM 4463 O O . LEU B 1 251 ? -4.34 -35.594 -1.645 1 95.94 251 LEU B O 1
ATOM 4467 N N . GLN B 1 252 ? -2.307 -35.094 -0.804 1 95.88 252 GLN B N 1
ATOM 4468 C CA . GLN B 1 252 ? -2.143 -36.406 -0.209 1 95.88 252 GLN B CA 1
ATOM 4469 C C . GLN B 1 252 ? -3.225 -36.688 0.83 1 95.88 252 GLN B C 1
ATOM 4471 O O . GLN B 1 252 ? -3.854 -37.75 0.814 1 95.88 252 GLN B O 1
ATOM 4476 N N . GLU B 1 253 ? -3.426 -35.75 1.683 1 97.38 253 GLU B N 1
ATOM 4477 C CA . GLU B 1 253 ? -4.434 -35.906 2.727 1 97.38 253 GLU B CA 1
ATOM 4478 C C . GLU B 1 253 ? -5.82 -36.125 2.125 1 97.38 253 GLU B C 1
ATOM 4480 O O . GLU B 1 253 ? -6.586 -36.969 2.609 1 97.38 253 GLU B O 1
ATOM 4485 N N . LEU B 1 254 ? -6.152 -35.406 1.122 1 96.88 254 LEU B N 1
ATOM 4486 C CA . LEU B 1 254 ? -7.445 -35.5 0.455 1 96.88 254 LEU B CA 1
ATOM 4487 C C . LEU B 1 254 ? -7.574 -36.875 -0.241 1 96.88 254 LEU B C 1
ATOM 4489 O O . LEU B 1 254 ? -8.656 -37.469 -0.259 1 96.88 254 LEU B O 1
ATOM 4493 N N . SER B 1 255 ? -6.496 -37.344 -0.803 1 95.06 255 SER B N 1
ATOM 4494 C CA . SER B 1 255 ? -6.504 -38.594 -1.551 1 95.06 255 SER B CA 1
ATOM 4495 C C . SER B 1 255 ? -6.656 -39.781 -0.62 1 95.06 255 SER B C 1
ATOM 4497 O O . SER B 1 255 ? -7.133 -40.844 -1.033 1 95.06 255 SER B O 1
ATOM 4499 N N . GLU B 1 256 ? -6.289 -39.594 0.626 1 96.12 256 GLU B N 1
ATOM 4500 C CA . GLU B 1 256 ? -6.301 -40.688 1.588 1 96.12 256 GLU B CA 1
ATOM 4501 C C . GLU B 1 256 ? -7.621 -40.719 2.355 1 96.12 256 GLU B C 1
ATOM 4503 O O . GLU B 1 256 ? -7.922 -41.719 3.025 1 96.12 256 GLU B O 1
ATOM 4508 N N . SER B 1 257 ? -8.336 -39.75 2.246 1 96 257 SER B N 1
ATOM 4509 C CA . SER B 1 257 ? -9.602 -39.656 2.967 1 96 257 SER B CA 1
ATOM 4510 C C . SER B 1 257 ? -10.758 -40.188 2.111 1 96 257 SER B C 1
ATOM 4512 O O . SER B 1 257 ? -10.836 -39.875 0.918 1 96 257 SER B O 1
ATOM 4514 N N . GLN B 1 258 ? -11.688 -40.906 2.779 1 95.44 258 GLN B N 1
ATOM 4515 C CA . GLN B 1 258 ? -12.875 -41.406 2.086 1 95.44 258 GLN B CA 1
ATOM 4516 C C . GLN B 1 258 ? -14.141 -40.75 2.635 1 95.44 258 GLN B C 1
ATOM 4518 O O . GLN B 1 258 ? -15.25 -41.156 2.277 1 95.44 258 GLN B O 1
ATOM 4523 N N . GLU B 1 259 ? -13.938 -39.781 3.406 1 95 259 GLU B N 1
ATOM 4524 C CA . GLU B 1 259 ? -15.078 -39.094 4.02 1 95 259 GLU B CA 1
ATOM 4525 C C . GLU B 1 259 ? -15.883 -38.344 2.979 1 95 259 GLU B C 1
ATOM 4527 O O . GLU B 1 259 ? -15.352 -37.906 1.951 1 95 259 GLU B O 1
ATOM 4532 N N . GLU B 1 260 ? -17.125 -38.219 3.287 1 95.06 260 GLU B N 1
ATOM 4533 C CA . GLU B 1 260 ? -18 -37.406 2.432 1 95.06 260 GLU B CA 1
ATOM 4534 C C . GLU B 1 260 ? -17.672 -35.938 2.527 1 95.06 260 GLU B C 1
ATOM 4536 O O . GLU B 1 260 ? -17.062 -35.469 3.506 1 95.06 260 GLU B O 1
ATOM 4541 N N . LEU B 1 261 ? -18.094 -35.219 1.457 1 95.38 261 LEU B N 1
ATOM 4542 C CA . LEU B 1 261 ? -17.969 -33.75 1.524 1 95.38 261 LEU B CA 1
ATOM 4543 C C . LEU B 1 261 ? -18.984 -33.188 2.5 1 95.38 261 LEU B C 1
ATOM 4545 O O . LEU B 1 261 ? -20.172 -33.5 2.439 1 95.38 261 LEU B O 1
ATOM 4549 N N . PRO B 1 262 ? -18.578 -32.375 3.395 1 95.31 262 PRO B N 1
ATOM 4550 C CA . PRO B 1 262 ? -19.469 -31.875 4.441 1 95.31 262 PRO B CA 1
ATOM 4551 C C . PRO B 1 262 ? -20.375 -30.75 3.957 1 95.31 262 PRO B C 1
ATOM 4553 O O . PRO B 1 262 ? -21.359 -30.406 4.617 1 95.31 262 PRO B O 1
ATOM 4556 N N . TYR B 1 263 ? -20.062 -30.109 2.855 1 93.69 263 TYR B N 1
ATOM 4557 C CA . TYR B 1 263 ? -20.828 -29 2.316 1 93.69 263 TYR B CA 1
ATOM 4558 C C . TYR B 1 263 ? -21.203 -29.25 0.864 1 93.69 263 TYR B C 1
ATOM 4560 O O . TYR B 1 263 ? -20.531 -30 0.157 1 93.69 263 TYR B O 1
ATOM 4568 N N . GLU B 1 264 ? -22.312 -28.641 0.476 1 93.88 264 GLU B N 1
ATOM 4569 C CA . GLU B 1 264 ? -22.641 -28.656 -0.947 1 93.88 264 GLU B CA 1
ATOM 4570 C C . GLU B 1 264 ? -21.594 -27.891 -1.76 1 93.88 264 GLU B C 1
ATOM 4572 O O . GLU B 1 264 ? -21.172 -26.797 -1.374 1 93.88 264 GLU B O 1
ATOM 4577 N N . PRO B 1 265 ? -21.172 -28.5 -2.859 1 95.69 265 PRO B N 1
ATOM 4578 C CA . PRO B 1 265 ? -20.219 -27.766 -3.699 1 95.69 265 PRO B CA 1
ATOM 4579 C C . PRO B 1 265 ? -20.766 -26.422 -4.172 1 95.69 265 PRO B C 1
ATOM 4581 O O . PRO B 1 265 ? -21.953 -26.312 -4.512 1 95.69 265 PRO B O 1
ATOM 4584 N N . LEU B 1 266 ? -19.859 -25.391 -4.176 1 96.12 266 LEU B N 1
ATOM 4585 C CA . LEU B 1 266 ? -20.266 -24.062 -4.648 1 96.12 266 LEU B CA 1
ATOM 4586 C C . LEU B 1 266 ? -20.812 -24.141 -6.07 1 96.12 266 LEU B C 1
ATOM 4588 O O . LEU B 1 266 ? -20.297 -24.891 -6.898 1 96.12 266 LEU B O 1
ATOM 4592 N N . SER B 1 267 ? -21.891 -23.469 -6.312 1 94.56 267 SER B N 1
ATOM 4593 C CA . SER B 1 267 ? -22.531 -23.312 -7.617 1 94.56 267 SER B CA 1
ATOM 4594 C C . SER B 1 267 ? -23.234 -21.969 -7.73 1 94.56 267 SER B C 1
ATOM 4596 O O . SER B 1 267 ? -23.422 -21.281 -6.73 1 94.56 267 SER B O 1
ATOM 4598 N N . ALA B 1 268 ? -23.562 -21.625 -8.938 1 91.12 268 ALA B N 1
ATOM 4599 C CA . ALA B 1 268 ? -24.297 -20.375 -9.148 1 91.12 268 ALA B CA 1
ATOM 4600 C C . ALA B 1 268 ? -25.594 -20.375 -8.359 1 91.12 268 ALA B C 1
ATOM 4602 O O . ALA B 1 268 ? -26.047 -19.312 -7.895 1 91.12 268 ALA B O 1
ATOM 4603 N N . GLU B 1 269 ? -26.172 -21.484 -8.055 1 90.25 269 GLU B N 1
ATOM 4604 C CA . GLU B 1 269 ? -27.469 -21.609 -7.395 1 90.25 269 GLU B CA 1
ATOM 4605 C C . GLU B 1 269 ? -27.328 -21.516 -5.879 1 90.25 269 GLU B C 1
ATOM 4607 O O . GLU B 1 269 ? -28.156 -20.891 -5.211 1 90.25 269 GLU B O 1
ATOM 4612 N N . ASN B 1 270 ? -26.266 -22.031 -5.438 1 90.38 270 ASN B N 1
ATOM 4613 C CA . ASN B 1 270 ? -26.203 -22.141 -3.984 1 90.38 270 ASN B CA 1
ATOM 4614 C C . ASN B 1 270 ? -25.312 -21.062 -3.375 1 90.38 270 ASN B C 1
ATOM 4616 O O . ASN B 1 270 ? -25.156 -21 -2.154 1 90.38 270 ASN B O 1
ATOM 4620 N N . CYS B 1 271 ? -24.688 -20.297 -4.207 1 89.38 271 CYS B N 1
ATOM 4621 C CA . CYS B 1 271 ? -23.875 -19.188 -3.742 1 89.38 271 CYS B CA 1
ATOM 4622 C C . CYS B 1 271 ? -24.359 -17.875 -4.352 1 89.38 271 CYS B C 1
ATOM 4624 O O . CYS B 1 271 ? -23.672 -17.281 -5.18 1 89.38 271 CYS B O 1
ATOM 4626 N N . PRO B 1 272 ? -25.484 -17.438 -3.85 1 88.62 272 PRO B N 1
ATOM 4627 C CA . PRO B 1 272 ? -26.078 -16.234 -4.441 1 88.62 272 PRO B CA 1
ATOM 4628 C C . PRO B 1 272 ? -25.391 -14.961 -3.986 1 88.62 272 PRO B C 1
ATOM 4630 O O . PRO B 1 272 ? -24.719 -14.945 -2.947 1 88.62 272 PRO B O 1
ATOM 4633 N N . SER B 1 273 ? -25.422 -13.969 -4.812 1 92.62 273 SER B N 1
ATOM 4634 C CA . SER B 1 273 ? -24.938 -12.617 -4.523 1 92.62 273 SER B CA 1
ATOM 4635 C C . SER B 1 273 ? -25.953 -11.562 -4.965 1 92.62 273 SER B C 1
ATOM 4637 O O . SER B 1 273 ? -26.656 -11.75 -5.961 1 92.62 273 SER B O 1
ATOM 4639 N N . ASP B 1 274 ? -26.078 -10.531 -4.168 1 93.19 274 ASP B N 1
ATOM 4640 C CA . ASP B 1 274 ? -26.938 -9.406 -4.543 1 93.19 274 ASP B CA 1
ATOM 4641 C C . ASP B 1 274 ? -26.109 -8.258 -5.133 1 93.19 274 ASP B C 1
ATOM 4643 O O . ASP B 1 274 ? -26.672 -7.262 -5.59 1 93.19 274 ASP B O 1
ATOM 4647 N N . GLN B 1 275 ? -24.859 -8.516 -5.246 1 95.31 275 GLN B N 1
ATOM 4648 C CA . GLN B 1 275 ? -24 -7.426 -5.703 1 95.31 275 GLN B CA 1
ATOM 4649 C C . GLN B 1 275 ? -24 -7.324 -7.227 1 95.31 275 GLN B C 1
ATOM 4651 O O . GLN B 1 275 ? -23.656 -8.281 -7.922 1 95.31 275 GLN B O 1
ATOM 4656 N N . GLU B 1 276 ? -24.359 -6.172 -7.707 1 97 276 GLU B N 1
ATOM 4657 C CA . GLU B 1 276 ? -24.391 -5.938 -9.148 1 97 276 GLU B CA 1
ATOM 4658 C C . GLU B 1 276 ? -23 -5.582 -9.68 1 97 276 GLU B C 1
ATOM 4660 O O . GLU B 1 276 ? -22.156 -5.082 -8.93 1 97 276 GLU B O 1
ATOM 4665 N N . TYR B 1 277 ? -22.891 -5.887 -10.992 1 96.94 277 TYR B N 1
ATOM 4666 C CA . TYR B 1 277 ? -21.625 -5.559 -11.656 1 96.94 277 TYR B CA 1
ATOM 4667 C C . TYR B 1 277 ? -21.328 -4.07 -11.539 1 96.94 277 TYR B C 1
ATOM 4669 O O . TYR B 1 277 ? -22.219 -3.236 -11.648 1 96.94 277 TYR B O 1
ATOM 4677 N N . PHE B 1 278 ? -20.094 -3.68 -11.211 1 96.31 278 PHE B N 1
ATOM 4678 C CA . PHE B 1 278 ? -19.641 -2.295 -11.234 1 96.31 278 PHE B CA 1
ATOM 4679 C C . PHE B 1 278 ? -18.156 -2.219 -11.633 1 96.31 278 PHE B C 1
ATOM 4681 O O . PHE B 1 278 ? -17.438 -3.203 -11.516 1 96.31 278 PHE B O 1
ATOM 4688 N N . GLU B 1 279 ? -17.781 -1.08 -12.148 1 96.69 279 GLU B N 1
ATOM 4689 C CA . GLU B 1 279 ? -16.391 -0.848 -12.57 1 96.69 279 GLU B CA 1
ATOM 4690 C C . GLU B 1 279 ? -15.664 0.065 -11.594 1 96.69 279 GLU B C 1
ATOM 4692 O O . GLU B 1 279 ? -16.281 0.878 -10.906 1 96.69 279 GLU B O 1
ATOM 4697 N N . VAL B 1 280 ? -14.406 -0.163 -11.539 1 97.56 280 VAL B N 1
ATOM 4698 C CA . VAL B 1 280 ? -13.578 0.721 -10.727 1 97.56 280 VAL B CA 1
ATOM 4699 C C . VAL B 1 280 ? -12.469 1.323 -11.578 1 97.56 280 VAL B C 1
ATOM 4701 O O . VAL B 1 280 ? -11.914 0.652 -12.461 1 97.56 280 VAL B O 1
ATOM 4704 N N . ASP B 1 281 ? -12.227 2.635 -11.391 1 98.38 281 ASP B N 1
ATOM 4705 C CA . ASP B 1 281 ? -11.023 3.244 -11.945 1 98.38 281 ASP B CA 1
ATOM 4706 C C . ASP B 1 281 ? -9.859 3.154 -10.969 1 98.38 281 ASP B C 1
ATOM 4708 O O . ASP B 1 281 ? -9.992 2.562 -9.891 1 98.38 281 ASP B O 1
ATOM 4712 N N . GLU B 1 282 ? -8.703 3.621 -11.383 1 98.62 282 GLU B N 1
ATOM 4713 C CA . GLU B 1 282 ? -7.488 3.473 -10.586 1 98.62 282 GLU B CA 1
ATOM 4714 C C . GLU B 1 282 ? -7.664 4.07 -9.195 1 98.62 282 GLU B C 1
ATOM 4716 O O . GLU B 1 282 ? -7.316 3.438 -8.195 1 98.62 282 GLU B O 1
ATOM 4721 N N . SER B 1 283 ? -8.141 5.301 -9.117 1 98.62 283 SER B N 1
ATOM 4722 C CA . SER B 1 283 ? -8.297 5.984 -7.832 1 98.62 283 SER B CA 1
ATOM 4723 C C . SER B 1 283 ? -9.227 5.215 -6.902 1 98.62 283 SER B C 1
ATOM 4725 O O . SER B 1 283 ? -8.938 5.07 -5.711 1 98.62 283 SER B O 1
ATOM 4727 N N . THR B 1 284 ? -10.359 4.766 -7.445 1 98.56 284 THR B N 1
ATOM 4728 C CA . THR B 1 284 ? -11.32 3.992 -6.664 1 98.56 284 THR B CA 1
ATOM 4729 C C . THR B 1 284 ? -10.703 2.684 -6.184 1 98.56 284 THR B C 1
ATOM 4731 O O . THR B 1 284 ? -10.891 2.285 -5.031 1 98.56 284 THR B O 1
ATOM 4734 N N . PHE B 1 285 ? -9.984 2.023 -7.113 1 98.75 285 PHE B N 1
ATOM 4735 C CA . PHE B 1 285 ? -9.312 0.776 -6.773 1 98.75 285 PHE B CA 1
ATOM 4736 C C . PHE B 1 285 ? -8.352 0.982 -5.609 1 98.75 285 PHE B C 1
ATOM 4738 O O . PHE B 1 285 ? -8.391 0.241 -4.625 1 98.75 285 PHE B O 1
ATOM 4745 N N . ARG B 1 286 ? -7.512 1.98 -5.719 1 98.81 286 ARG B N 1
ATOM 4746 C CA . ARG B 1 286 ? -6.496 2.227 -4.699 1 98.81 286 ARG B CA 1
ATOM 4747 C C . ARG B 1 286 ? -7.137 2.645 -3.379 1 98.81 286 ARG B C 1
ATOM 4749 O O . ARG B 1 286 ? -6.648 2.285 -2.307 1 98.81 286 ARG B O 1
ATOM 4756 N N . TRP B 1 287 ? -8.188 3.396 -3.406 1 98.69 287 TRP B N 1
ATOM 4757 C CA . TRP B 1 287 ? -8.898 3.789 -2.193 1 98.69 287 TRP B CA 1
ATOM 4758 C C . TRP B 1 287 ? -9.5 2.572 -1.501 1 98.69 287 TRP B C 1
ATOM 4760 O O . TRP B 1 287 ? -9.336 2.391 -0.292 1 98.69 287 TRP B O 1
ATOM 4770 N N . MET B 1 288 ? -10.227 1.734 -2.285 1 98.62 288 MET B N 1
ATOM 4771 C CA . MET B 1 288 ? -10.867 0.545 -1.728 1 98.62 288 MET B CA 1
ATOM 4772 C C . MET B 1 288 ? -9.828 -0.396 -1.124 1 98.62 288 MET B C 1
ATOM 4774 O O . MET B 1 288 ? -10.047 -0.958 -0.049 1 98.62 288 MET B O 1
ATOM 4778 N N . LEU B 1 289 ? -8.711 -0.588 -1.835 1 98.75 289 LEU B N 1
ATOM 4779 C CA . LEU B 1 289 ? -7.652 -1.436 -1.306 1 98.75 289 LEU B CA 1
ATOM 4780 C C . LEU B 1 289 ? -7.098 -0.865 -0.003 1 98.75 289 LEU B C 1
ATOM 4782 O O . LEU B 1 289 ? -6.887 -1.604 0.962 1 98.75 289 LEU B O 1
ATOM 4786 N N . ASN B 1 290 ? -6.848 0.43 0.015 1 98.69 290 ASN B N 1
ATOM 4787 C CA . ASN B 1 290 ? -6.328 1.075 1.216 1 98.69 290 ASN B CA 1
ATOM 4788 C C . ASN B 1 290 ? -7.258 0.871 2.408 1 98.69 290 ASN B C 1
ATOM 4790 O O . ASN B 1 290 ? -6.797 0.708 3.539 1 98.69 290 ASN B O 1
ATOM 4794 N N . GLU B 1 291 ? -8.555 0.915 2.227 1 98.25 291 GLU B N 1
ATOM 4795 C CA . GLU B 1 291 ? -9.539 0.784 3.301 1 98.25 291 GLU B CA 1
ATOM 4796 C C . GLU B 1 291 ? -9.523 -0.625 3.889 1 98.25 291 GLU B C 1
ATOM 4798 O O . GLU B 1 291 ? -10.023 -0.845 4.996 1 98.25 291 GLU B O 1
ATOM 4803 N N . ASP B 1 292 ? -9 -1.552 3.139 1 98.31 292 ASP B N 1
ATOM 4804 C CA . ASP B 1 292 ? -8.867 -2.936 3.588 1 98.31 292 ASP B CA 1
ATOM 4805 C C . ASP B 1 292 ? -7.473 -3.207 4.141 1 98.31 292 ASP B C 1
ATOM 4807 O O . ASP B 1 292 ? -6.574 -3.607 3.398 1 98.31 292 ASP B O 1
ATOM 4811 N N . THR B 1 293 ? -7.32 -3.078 5.453 1 98.31 293 THR B N 1
ATOM 4812 C CA . THR B 1 293 ? -6.02 -3.195 6.102 1 98.31 293 THR B CA 1
ATOM 4813 C C . THR B 1 293 ? -5.379 -4.543 5.785 1 98.31 293 THR B C 1
ATOM 4815 O O . THR B 1 293 ? -4.188 -4.613 5.473 1 98.31 293 THR B O 1
ATOM 4818 N N . MET B 1 294 ? -6.168 -5.586 5.887 1 98.69 294 MET B N 1
ATOM 4819 C CA . MET B 1 294 ? -5.688 -6.945 5.652 1 98.69 294 MET B CA 1
ATOM 4820 C C . MET B 1 294 ? -5.156 -7.098 4.23 1 98.69 294 MET B C 1
ATOM 4822 O O . MET B 1 294 ? -4.043 -7.586 4.027 1 98.69 294 MET B O 1
ATOM 4826 N N . ALA B 1 295 ? -5.891 -6.648 3.252 1 98.69 295 ALA B N 1
ATOM 4827 C CA . ALA B 1 295 ? -5.504 -6.801 1.852 1 98.69 295 ALA B CA 1
ATOM 4828 C C . ALA B 1 295 ? -4.27 -5.969 1.527 1 98.69 295 ALA B C 1
ATOM 4830 O O . ALA B 1 295 ? -3.402 -6.402 0.765 1 98.69 295 ALA B O 1
ATOM 4831 N N . THR B 1 296 ? -4.223 -4.781 2.084 1 98.56 296 THR B N 1
ATOM 4832 C CA . THR B 1 296 ? -3.059 -3.924 1.882 1 98.56 296 THR B CA 1
ATOM 4833 C C . THR B 1 296 ? -1.799 -4.586 2.434 1 98.56 296 THR B C 1
ATOM 4835 O O . THR B 1 296 ? -0.771 -4.641 1.754 1 98.56 296 THR B O 1
ATOM 4838 N N . ASP B 1 297 ? -1.916 -5.078 3.652 1 98.44 297 ASP B N 1
ATOM 4839 C CA . ASP B 1 297 ? -0.788 -5.734 4.309 1 98.44 297 ASP B CA 1
ATOM 4840 C C . ASP B 1 297 ? -0.31 -6.941 3.506 1 98.44 297 ASP B C 1
ATOM 4842 O O . ASP B 1 297 ? 0.889 -7.098 3.266 1 98.44 297 ASP B O 1
ATOM 4846 N N . LEU B 1 298 ? -1.243 -7.699 3.09 1 98.81 298 LEU B N 1
ATOM 4847 C CA . LEU B 1 298 ? -0.892 -8.992 2.51 1 98.81 298 LEU B CA 1
ATOM 4848 C C . LEU B 1 298 ? -0.376 -8.82 1.084 1 98.81 298 LEU B C 1
ATOM 4850 O O . LEU B 1 298 ? 0.498 -9.57 0.644 1 98.81 298 LEU B O 1
ATOM 4854 N N . LEU B 1 299 ? -0.964 -7.867 0.327 1 98.88 299 LEU B N 1
ATOM 4855 C CA . LEU B 1 299 ? -0.453 -7.637 -1.02 1 98.88 299 LEU B CA 1
ATOM 4856 C C . LEU B 1 299 ? 0.995 -7.16 -0.977 1 98.88 299 LEU B C 1
ATOM 4858 O O . LEU B 1 299 ? 1.851 -7.699 -1.682 1 98.88 299 LEU B O 1
ATOM 4862 N N . SER B 1 300 ? 1.259 -6.184 -0.121 1 98.81 300 SER B N 1
ATOM 4863 C CA . SER B 1 300 ? 2.605 -5.633 -0.005 1 98.81 300 SER B CA 1
ATOM 4864 C C . SER B 1 300 ? 3.588 -6.68 0.511 1 98.81 300 SER B C 1
ATOM 4866 O O . SER B 1 300 ? 4.695 -6.805 -0.011 1 98.81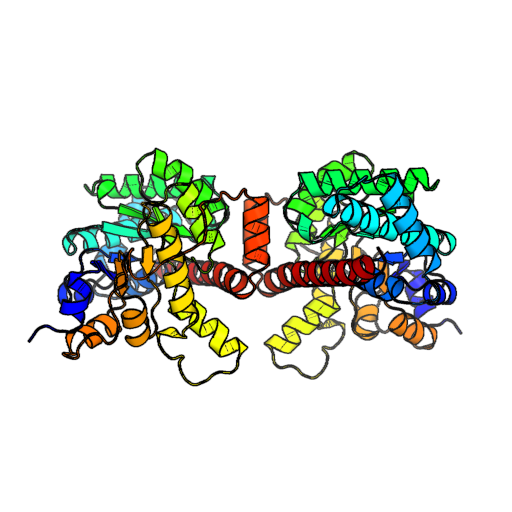 300 SER B O 1
ATOM 4868 N N . ASP B 1 301 ? 3.18 -7.395 1.499 1 98.56 301 ASP B N 1
ATOM 4869 C CA . ASP B 1 301 ? 4.023 -8.43 2.082 1 98.56 301 ASP B CA 1
ATOM 4870 C C . ASP B 1 301 ? 4.328 -9.531 1.063 1 98.56 301 ASP B C 1
ATOM 4872 O O . ASP B 1 301 ? 5.453 -10.031 0.995 1 98.56 301 ASP B O 1
ATOM 4876 N N . GLY B 1 302 ? 3.248 -9.938 0.327 1 98.56 302 GLY B N 1
ATOM 4877 C CA . GLY B 1 302 ? 3.43 -10.969 -0.682 1 98.56 302 GLY B CA 1
ATOM 4878 C C . GLY B 1 302 ? 4.457 -10.602 -1.735 1 98.56 302 GLY B C 1
ATOM 4879 O O . GLY B 1 302 ? 5.305 -11.414 -2.1 1 98.56 302 GLY B O 1
ATOM 4880 N N . ILE B 1 303 ? 4.402 -9.391 -2.195 1 98.81 303 ILE B N 1
ATOM 4881 C CA . ILE B 1 303 ? 5.34 -8.914 -3.203 1 98.81 303 ILE B CA 1
ATOM 4882 C C . ILE B 1 303 ? 6.754 -8.906 -2.629 1 98.81 303 ILE B C 1
ATOM 4884 O O . ILE B 1 303 ? 7.703 -9.328 -3.297 1 98.81 303 ILE B O 1
ATOM 4888 N N . ARG B 1 304 ? 6.922 -8.469 -1.376 1 98.69 304 ARG B N 1
ATOM 4889 C CA . ARG B 1 304 ? 8.234 -8.445 -0.737 1 98.69 304 ARG B CA 1
ATOM 4890 C C . ARG B 1 304 ? 8.805 -9.859 -0.605 1 98.69 304 ARG B C 1
ATOM 4892 O O . ARG B 1 304 ? 9.992 -10.078 -0.854 1 98.69 304 ARG B O 1
ATOM 4899 N N . ARG B 1 305 ? 7.965 -10.781 -0.206 1 98.06 305 ARG B N 1
ATOM 4900 C C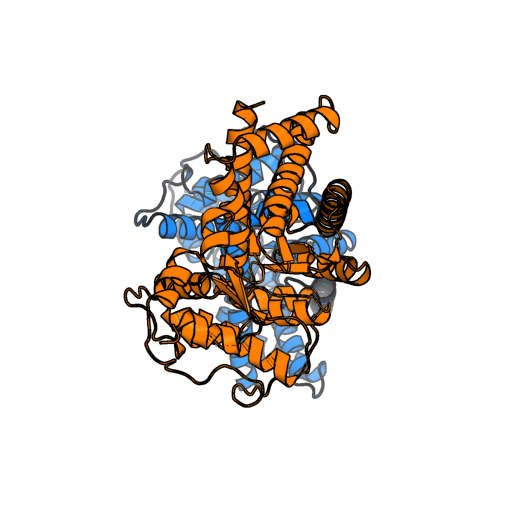A . ARG B 1 305 ? 8.43 -12.148 0.027 1 98.06 305 ARG B CA 1
ATOM 4901 C C . ARG B 1 305 ? 8.844 -12.82 -1.279 1 98.06 305 ARG B C 1
ATOM 4903 O O . ARG B 1 305 ? 9.859 -13.508 -1.334 1 98.06 305 ARG B O 1
ATOM 4910 N N . PHE B 1 306 ? 8.031 -12.633 -2.32 1 98.25 306 PHE B N 1
ATOM 4911 C CA . PHE B 1 306 ? 8.375 -13.219 -3.609 1 98.25 306 PHE B CA 1
ATOM 4912 C C . PHE B 1 306 ? 9.648 -12.602 -4.172 1 98.25 306 PHE B C 1
ATOM 4914 O O . PHE B 1 306 ? 10.461 -13.289 -4.785 1 98.25 306 PHE B O 1
ATOM 4921 N N . ALA B 1 307 ? 9.82 -11.289 -3.98 1 98.31 307 ALA B N 1
ATOM 4922 C CA . ALA B 1 307 ? 11.062 -10.633 -4.391 1 98.31 307 ALA B CA 1
ATOM 4923 C C . ALA B 1 307 ? 12.258 -11.18 -3.617 1 98.31 307 ALA B C 1
ATOM 4925 O O . ALA B 1 307 ? 13.328 -11.375 -4.184 1 98.31 307 ALA B O 1
ATOM 4926 N N . ALA B 1 308 ? 12.062 -11.352 -2.334 1 98.19 308 ALA B N 1
ATOM 4927 C CA . ALA B 1 308 ? 13.125 -11.898 -1.499 1 98.19 308 ALA B CA 1
ATOM 4928 C C . ALA B 1 308 ? 13.531 -13.297 -1.961 1 98.19 308 ALA B C 1
ATOM 4930 O O . ALA B 1 308 ? 14.719 -13.633 -1.977 1 98.19 308 ALA B O 1
ATOM 4931 N N . ASP B 1 309 ? 12.539 -14.117 -2.283 1 97.62 309 ASP B N 1
ATOM 4932 C CA . ASP B 1 309 ? 12.812 -15.469 -2.766 1 97.62 309 ASP B CA 1
ATOM 4933 C C . ASP B 1 309 ? 13.578 -15.438 -4.09 1 97.62 309 ASP B C 1
ATOM 4935 O O . ASP B 1 309 ? 14.453 -16.266 -4.332 1 97.62 309 ASP B O 1
ATOM 4939 N N . THR B 1 310 ? 13.234 -14.492 -4.961 1 97.38 310 THR B N 1
ATOM 4940 C CA . THR B 1 310 ? 13.953 -14.32 -6.219 1 97.38 310 THR B CA 1
ATOM 4941 C C . THR B 1 310 ? 15.406 -13.922 -5.957 1 97.38 310 THR B C 1
ATOM 4943 O O . THR B 1 310 ? 16.312 -14.438 -6.602 1 97.38 310 THR B O 1
ATOM 4946 N N . ARG B 1 311 ? 15.625 -12.977 -5.012 1 97.69 311 ARG B N 1
ATOM 4947 C CA . ARG B 1 311 ? 16.969 -12.547 -4.672 1 97.69 311 ARG B CA 1
ATOM 4948 C C . ARG B 1 311 ? 17.797 -13.711 -4.117 1 97.69 311 ARG B C 1
ATOM 4950 O O . ARG B 1 311 ? 18.984 -13.828 -4.406 1 97.69 311 ARG B O 1
ATOM 4957 N N . LYS B 1 312 ? 17.141 -14.531 -3.299 1 97.5 312 LYS B N 1
ATOM 4958 C CA . LYS B 1 312 ? 17.812 -15.719 -2.777 1 97.5 312 LYS B CA 1
ATOM 4959 C C . LYS B 1 312 ? 18.203 -16.672 -3.906 1 97.5 312 LYS B C 1
ATOM 4961 O O . LYS B 1 312 ? 19.312 -17.219 -3.904 1 97.5 312 LYS B O 1
ATOM 4966 N N . LEU B 1 313 ? 17.281 -16.844 -4.828 1 96.88 313 LEU B N 1
ATOM 4967 C CA . LEU B 1 313 ? 17.578 -17.688 -5.992 1 96.88 313 LEU B CA 1
ATOM 4968 C C . LEU B 1 313 ? 18.75 -17.109 -6.781 1 96.88 313 LEU B C 1
ATOM 4970 O O . LEU B 1 313 ? 19.641 -17.859 -7.199 1 96.88 313 LEU B O 1
ATOM 4974 N N . GLU B 1 314 ? 18.75 -15.82 -7.008 1 97.12 314 GLU B N 1
ATOM 4975 C CA . GLU B 1 314 ? 19.844 -15.156 -7.707 1 97.12 314 GLU B CA 1
ATOM 4976 C C . GLU B 1 314 ? 21.172 -15.406 -7.012 1 97.12 314 GLU B C 1
ATOM 4978 O O . GLU B 1 314 ? 22.188 -15.656 -7.672 1 97.12 314 GLU B O 1
ATOM 4983 N N . SER B 1 315 ? 21.156 -15.289 -5.684 1 96.88 315 SER B N 1
ATOM 4984 C CA . SER B 1 315 ? 22.375 -15.508 -4.91 1 96.88 315 SER B CA 1
ATOM 4985 C C . SER B 1 315 ? 22.906 -16.922 -5.094 1 96.88 315 SER B C 1
ATOM 4987 O O . SER B 1 315 ? 24.109 -17.141 -5.188 1 96.88 315 SER B O 1
ATOM 4989 N N . ILE B 1 316 ? 22.016 -17.859 -5.129 1 95.19 316 ILE B N 1
ATOM 4990 C CA . ILE B 1 316 ? 22.391 -19.25 -5.305 1 95.19 316 ILE B CA 1
ATOM 4991 C C . ILE B 1 316 ? 22.938 -19.469 -6.715 1 95.19 316 ILE B C 1
ATOM 4993 O O . ILE B 1 316 ? 23.969 -20.125 -6.895 1 95.19 316 ILE B O 1
ATOM 4997 N N . LEU B 1 317 ? 22.312 -18.875 -7.699 1 94.94 317 LEU B N 1
ATOM 4998 C CA . LEU B 1 317 ? 22.703 -19.047 -9.094 1 94.94 317 LEU B CA 1
ATOM 4999 C C . LEU B 1 317 ? 24.047 -18.359 -9.375 1 94.94 317 LEU B C 1
ATOM 5001 O O . LEU B 1 317 ? 24.812 -18.812 -10.227 1 94.94 317 LEU B O 1
ATOM 5005 N N . LEU B 1 318 ? 24.25 -17.25 -8.68 1 94 318 LEU B N 1
ATOM 5006 C CA . LEU B 1 318 ? 25.5 -16.516 -8.844 1 94 318 LEU B CA 1
ATOM 5007 C C . LEU B 1 318 ? 26.703 -17.391 -8.492 1 94 318 LEU B C 1
ATOM 5009 O O . LEU B 1 318 ? 27.766 -17.281 -9.109 1 94 318 LEU B O 1
ATOM 5013 N N . THR B 1 319 ? 26.531 -18.25 -7.555 1 92.19 319 THR B N 1
ATOM 5014 C CA . THR B 1 319 ? 27.609 -19.125 -7.137 1 92.19 319 THR B CA 1
ATOM 5015 C C . THR B 1 319 ? 27.891 -20.188 -8.195 1 92.19 319 THR B C 1
ATOM 5017 O O . THR B 1 319 ? 28.953 -20.828 -8.195 1 92.19 319 THR B O 1
ATOM 5020 N N . LYS B 1 320 ? 26.938 -20.359 -9.047 1 88.88 320 LYS B N 1
ATOM 5021 C CA . LYS B 1 320 ? 27.078 -21.375 -10.086 1 88.88 320 LYS B CA 1
ATOM 5022 C C . LYS B 1 320 ? 27.609 -20.766 -11.383 1 88.88 320 LYS B C 1
ATOM 5024 O O . LYS B 1 320 ? 27.938 -21.484 -12.328 1 88.88 320 LYS B O 1
ATOM 5029 N N . LEU B 1 321 ? 27.547 -19.453 -11.445 1 88.19 321 LEU B N 1
ATOM 5030 C CA . LEU B 1 321 ? 28.047 -18.75 -12.617 1 88.19 321 LEU B CA 1
ATOM 5031 C C . LEU B 1 321 ? 29.547 -18.516 -12.508 1 88.19 321 LEU B C 1
ATOM 5033 O O . LEU B 1 321 ? 30.25 -18.453 -13.531 1 88.19 321 LEU B O 1
#

Nearest PDB structures (foldseek):
  3te9-assembly2_B  TM=9.753E-01  e=4.245E-36  Francisella tularensis subsp. tularensis
  3te9-assembly1_A  TM=9.682E-01  e=3.810E-36  Francisella tularensis subsp. tularensis
  3tno-assembly1_B  TM=9.670E-01  e=3.419E-36  Francisella tularensis subsp. tularensis SCHU S4
  3igx-assembly2_B  TM=9.437E-01  e=5.272E-36  Francisella tularensis subsp. tularensis SCHU S4
  3upb-assembly1_B  TM=9.689E-01  e=3.506E-35  Francisella tularensis subsp. tularensis

InterPro domains:
  IPR001585 Transaldolase/Fructose-6-phosphate aldolase [PF00923] (14-315)
  IPR001585 Transaldolase/Fructose-6-phosphate aldolase [PTHR10683] (2-317)
  IPR004730 Transaldolase type 1 [MF_00492] (2-321)
  IPR004730 Transaldolase type 1 [TIGR00874] (4-320)
  IPR004730 Transaldolase type 1 [cd00957] (3-317)
  IPR013785 Aldolase-type TIM barrel [G3DSA:3.20.20.70] (1-321)
  IPR018225 Transaldolase, active site [PS00958] (130-147)
  IPR018225 Transaldolase, active site [PS01054] (31-39)

Radius of gyration: 27.82 Å; Cα contacts (8 Å, |Δi|>4): 1193; chains: 2; bounding box: 59×84×61 Å

Secondary structure (DSSP, 8-state):
---HHHHHHTTSEEEEE-S-HHHHHHH--SEEE--HHHHHHHHTSGGGHHHHHHHHHHHHHHHTT-HHHHHHHHHHHHHHHHHHHHHTT-SS-EEEEPPGGGTT-HHHHHHHHHHHHHHHHHTT--GGGEEEEEE-SHHHHHHHHHHHHTT--EEEEEE-SHHHHHHHHHTT-SEEEEBSHHHHHHHHHHHT--SPPPGGG-HHHHHHHHHHHHHHHTT---EEEEB--SSHHHHHHTTTSSEEEE-HHHHHHHHH--PPPSSPPP-TTTS---PPP----HHHHHHHHHH-HHHHHHHHHHHHHHHHHHHHHHHHHHTT-/---HHHHHHTTSEEEEE-S-HHHHHHH--SEEE--HHHHHHHHTSGGGHHHHHHHHHHHHHHHTT-HHHHHHHHHHHHHHHHHHHHHTT-SS-EEEEPPGGGTT-HHHHHHHHHHHHHHHHHTT--GGGEEEEEE-SHHHHHHHHHHHHTT--EEEEEE-SHHHHHHHHHTT-SEEEEBSHHHHHHHHHHHT--SPPPGGG-HHHHHHHHHHHHHHHTT---EEEEB--SSHHHHHHTTTSSEEEE-HHHHHHHHH--PPPSSPPP-TTTS---PPP----HHHHHHHHHH-HHHHHHHHHHHHHHHHHHHHHHHHHHTT-

Solvent-accessible surface area (backbone atoms only — not comparable to full-atom values): 32644 Å² total; per-residue (Å²): 132,72,21,33,42,55,59,46,50,73,60,14,48,48,21,31,47,50,55,51,63,67,58,46,63,72,66,62,31,46,27,36,37,50,42,46,58,34,48,39,58,38,64,71,34,76,90,36,43,68,54,52,49,52,16,48,54,51,13,56,74,71,36,62,86,41,64,70,49,22,51,52,44,22,53,53,41,35,55,43,53,52,46,53,58,48,52,75,70,26,85,51,39,34,32,49,53,59,67,42,83,38,40,50,29,33,68,58,43,43,52,49,49,52,51,52,47,51,54,32,44,76,71,73,39,60,55,88,40,40,25,43,22,35,46,50,38,74,31,26,40,53,26,34,36,56,34,40,75,71,63,46,38,29,30,34,27,68,25,67,44,66,62,48,52,46,47,36,53,74,41,56,30,50,27,37,29,42,34,23,28,61,48,36,52,51,53,28,58,76,66,68,49,83,70,81,64,57,35,80,68,21,61,13,32,44,49,49,51,51,49,50,12,36,31,51,66,59,69,49,79,47,37,46,24,46,24,53,68,82,46,65,55,47,50,58,49,48,33,30,34,58,25,36,38,40,42,62,72,54,49,50,53,30,54,71,31,66,59,78,78,90,57,81,61,48,41,70,82,78,32,72,50,89,62,72,83,71,86,67,54,72,38,54,44,52,46,56,41,47,71,33,60,67,35,45,52,49,39,42,49,49,39,47,51,36,32,49,31,44,52,51,39,49,57,57,50,56,76,75,104,131,70,22,32,42,54,59,45,51,71,62,14,48,47,22,32,45,50,56,50,62,67,58,46,63,72,66,62,30,44,28,35,36,50,41,47,58,32,49,40,59,37,63,72,34,77,91,38,43,68,54,51,50,51,17,47,53,49,13,56,73,70,38,60,87,42,63,70,50,22,51,52,45,22,53,51,40,34,53,43,51,52,45,52,59,48,52,75,72,26,83,50,38,34,31,48,55,59,66,42,82,38,39,49,30,33,68,59,43,42,52,49,48,53,51,52,47,50,55,31,44,76,71,72,39,61,56,89,40,41,25,43,22,33,46,51,37,74,32,27,39,55,25,33,36,56,33,41,76,72,64,46,38,28,30,32,27,66,27,66,44,68,64,50,52,45,45,36,52,74,40,56,30,50,27,37,29,42,36,23,28,62,47,36,52,51,52,28,61,75,67,69,48,83,71,79,64,58,36,81,70,22,62,15,32,47,49,50,51,51,50,49,12,36,31,51,65,58,68,48,78,45,37,46,22,45,24,52,69,81,46,65,54,47,51,59,49,47,33,29,34,58,25,37,38,40,40,62,71,55,50,51,54,30,53,70,31,67,59,78,77,90,55,81,60,46,39,70,84,78,31,72,50,88,62,72,86,70,86,66,54,71,38,55,45,52,46,55,42,47,72,33,60,68,35,42,52,49,40,41,50,48,38,47,52,36,32,50,31,44,52,52,40,49,57,56,50,56,77,73,103

Sequence (642 aa):
MSSRLDKISAFTKVVADTGDFESIRAYKPVDATTNPSLILAAATKPEYSHIVDAAIKYAREHAGEDKKLLMEVLIDKLSVLFGKAILEIVPGLVSTEVDARLSFDTQKMIAKARTLIKMYEEEGISKDRILIKLATTWEGIEAARVLEAEGIHCNLTLLFSFCQAVAAAQVKATLISPFVGRIRDWYMKKEGRKEPYPALEDPGVKSVRQIYAYYKKNGIKTVVMGASFRSVEEILGVAGCDKLTIAPKLLQELSESQEELPYEPLSAENCPSDQEYFEVDESTFRWMLNEDTMATDLLSDGIRRFAADTRKLESILLTKLMSSRLDKISAFTKVVADTGDFESIRAYKPVDATTNPSLILAAATKPEYSHIVDAAIKYAREHAGEDKKLLMEVLIDKLSVLFGKAILEIVPGLVSTEVDARLSFDTQKMIAKARTLIKMYEEEGISKDRILIKLATTWEGIEAARVLEAEGIHCNLTLLFSFCQAVAAAQVKATLISPFVGRIRDWYMKKEGRKEPYPALEDPGVKSVRQIYAYYKKNGIKTVVMGASFRSVEEILGVAGCDKLTIAPKLLQELSESQEELPYEPLSAENCPSDQEYFEVDESTFRWMLNEDTMATDLLSDGIRRFAADTRKLESILLTKL